Protein AF-0000000067927737 (afdb_homodimer)

Structure (mmCIF, N/CA/C/O backbone):
data_AF-0000000067927737-model_v1
#
loop_
_entity.id
_entity.type
_entity.pdbx_description
1 polymer 'Ldh family oxidoreductase'
#
loop_
_atom_site.group_PDB
_atom_site.id
_atom_site.type_symbol
_atom_site.label_atom_id
_atom_site.label_alt_id
_atom_site.label_comp_id
_atom_site.label_asym_id
_atom_site.label_entity_id
_atom_site.label_seq_id
_atom_site.pdbx_PDB_ins_code
_atom_site.Cartn_x
_atom_site.Cartn_y
_atom_site.Cartn_z
_atom_site.occupancy
_atom_site.B_iso_or_equiv
_atom_site.auth_seq_id
_atom_site.auth_comp_id
_atom_site.auth_asym_id
_atom_site.auth_atom_id
_atom_site.pdbx_PDB_model_num
ATOM 1 N N . MET A 1 1 ? 11.258 -36.875 1.094 1 91.38 1 MET A N 1
ATOM 2 C CA . MET A 1 1 ? 12.414 -37.156 0.247 1 91.38 1 MET A CA 1
ATOM 3 C C . MET A 1 1 ? 13.219 -35.906 -0.046 1 91.38 1 MET A C 1
ATOM 5 O O . MET A 1 1 ? 12.68 -34.812 -0.015 1 91.38 1 MET A O 1
ATOM 9 N N . GLN A 1 2 ? 14.438 -36.125 -0.47 1 94.69 2 GLN A N 1
ATOM 10 C CA . GLN A 1 2 ? 15.344 -35.031 -0.744 1 94.69 2 GLN A CA 1
ATOM 11 C C . GLN A 1 2 ? 15.625 -34.906 -2.238 1 94.69 2 GLN A C 1
ATOM 13 O O . GLN A 1 2 ? 15.867 -35.906 -2.912 1 94.69 2 GLN A O 1
ATOM 18 N N . LEU A 1 3 ? 15.5 -33.719 -2.711 1 97.38 3 LEU A N 1
ATOM 19 C CA . LEU A 1 3 ? 15.859 -33.375 -4.086 1 97.38 3 LEU A CA 1
ATOM 20 C C . LEU A 1 3 ? 16.812 -32.188 -4.133 1 97.38 3 LEU A C 1
ATOM 22 O O . LEU A 1 3 ? 16.641 -31.219 -3.383 1 97.38 3 LEU A O 1
ATOM 26 N N . THR A 1 4 ? 17.844 -32.344 -4.973 1 98.06 4 THR A N 1
ATOM 27 C CA . THR A 1 4 ? 18.578 -31.109 -5.273 1 98.06 4 THR A CA 1
ATOM 28 C C . THR A 1 4 ? 17.703 -30.125 -6.039 1 98.06 4 THR A C 1
ATOM 30 O O . THR A 1 4 ? 16.688 -30.516 -6.629 1 98.06 4 THR A O 1
ATOM 33 N N . LEU A 1 5 ? 18.094 -28.875 -6.047 1 98.25 5 LEU A N 1
ATOM 34 C CA . LEU A 1 5 ? 17.328 -27.891 -6.793 1 98.25 5 LEU A CA 1
ATOM 35 C C . LEU A 1 5 ? 17.328 -28.203 -8.281 1 98.25 5 LEU A C 1
ATOM 37 O O . LEU A 1 5 ? 16.328 -27.984 -8.977 1 98.25 5 LEU A O 1
ATOM 41 N N . ASP A 1 6 ? 18.391 -28.734 -8.773 1 98.25 6 ASP A N 1
ATOM 42 C CA . ASP A 1 6 ? 18.469 -29.109 -10.18 1 98.25 6 ASP A CA 1
ATOM 43 C C . ASP A 1 6 ? 17.516 -30.266 -10.492 1 98.25 6 ASP A C 1
ATOM 45 O O . ASP A 1 6 ? 16.844 -30.25 -11.531 1 98.25 6 ASP A O 1
ATOM 49 N N . GLN A 1 7 ? 17.516 -31.281 -9.648 1 98.06 7 GLN A N 1
ATOM 50 C CA . GLN A 1 7 ? 16.594 -32.406 -9.82 1 98.06 7 GLN A CA 1
ATOM 51 C C . GLN A 1 7 ? 15.141 -31.922 -9.805 1 98.06 7 GLN A C 1
ATOM 53 O O . GLN A 1 7 ? 14.336 -32.344 -10.648 1 98.06 7 GLN A O 1
ATOM 58 N N . ALA A 1 8 ? 14.867 -31.078 -8.828 1 98.44 8 ALA A N 1
ATOM 59 C CA . ALA A 1 8 ? 13.516 -30.531 -8.719 1 98.44 8 ALA A CA 1
ATOM 60 C C . ALA A 1 8 ? 13.148 -29.719 -9.953 1 98.44 8 ALA A C 1
ATOM 62 O O . ALA A 1 8 ? 12.031 -29.828 -10.461 1 98.44 8 ALA A O 1
ATOM 63 N N . THR A 1 9 ? 14.07 -28.891 -10.43 1 98.62 9 THR A N 1
ATOM 64 C CA . THR A 1 9 ? 13.844 -28.062 -11.609 1 98.62 9 THR A CA 1
ATOM 65 C C . THR A 1 9 ? 13.562 -28.922 -12.836 1 98.62 9 THR A C 1
ATOM 67 O O . THR A 1 9 ? 12.625 -28.656 -13.586 1 98.62 9 THR A O 1
ATOM 70 N N . GLY A 1 10 ? 14.383 -29.922 -13.023 1 98.25 10 GLY A N 1
ATOM 71 C CA . GLY A 1 10 ? 14.18 -30.828 -14.141 1 98.25 10 GLY A CA 1
ATOM 72 C C . GLY A 1 10 ? 12.844 -31.547 -14.086 1 98.25 10 GLY A C 1
ATOM 73 O O . GLY A 1 10 ? 12.148 -31.656 -15.102 1 98.25 10 GLY A O 1
ATOM 74 N N . LEU A 1 11 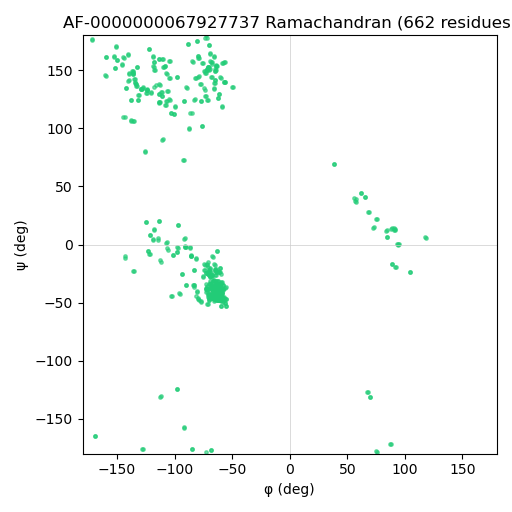? 12.523 -32.062 -12.922 1 98.12 11 LEU A N 1
ATOM 75 C CA . LEU A 1 11 ? 11.266 -32.75 -12.727 1 98.12 11 LEU A CA 1
ATOM 76 C C . LEU A 1 11 ? 10.078 -31.844 -13.023 1 98.12 11 LEU A C 1
ATOM 78 O O . LEU A 1 11 ? 9.148 -32.25 -13.734 1 98.12 11 LEU A O 1
ATOM 82 N N . CYS A 1 12 ? 10.117 -30.641 -12.5 1 98.69 12 CYS A N 1
ATOM 83 C CA . CYS A 1 12 ? 9.023 -29.688 -12.688 1 98.69 12 CYS A CA 1
ATOM 84 C C . CYS A 1 12 ? 8.891 -29.281 -14.148 1 98.69 12 CYS A C 1
ATOM 86 O O . CYS A 1 12 ? 7.777 -29.188 -14.672 1 98.69 12 CYS A O 1
ATOM 88 N N . ARG A 1 13 ? 10 -29 -14.781 1 98.62 13 ARG A N 1
ATOM 89 C CA . ARG A 1 13 ? 9.961 -28.625 -16.188 1 98.62 13 ARG A CA 1
ATOM 90 C C . ARG A 1 13 ? 9.32 -29.719 -17.031 1 98.62 13 ARG A C 1
ATOM 92 O O . ARG A 1 13 ? 8.422 -29.453 -17.828 1 98.62 13 ARG A O 1
ATOM 99 N N . MET A 1 14 ? 9.758 -30.969 -16.859 1 98.5 14 MET A N 1
ATOM 100 C CA . MET A 1 14 ? 9.227 -32.094 -17.609 1 98.5 14 MET A CA 1
ATOM 101 C C . MET A 1 14 ? 7.738 -32.281 -17.328 1 98.5 14 MET A C 1
ATOM 103 O O . MET A 1 14 ? 6.965 -32.594 -18.25 1 98.5 14 MET A O 1
ATOM 107 N N . ALA A 1 15 ? 7.41 -32.094 -16.109 1 98.81 15 ALA A N 1
ATOM 108 C CA . ALA A 1 15 ? 6.008 -32.281 -15.727 1 98.81 15 ALA A CA 1
ATOM 109 C C . ALA A 1 15 ? 5.141 -31.203 -16.391 1 98.81 15 ALA A C 1
ATOM 111 O O . ALA A 1 15 ? 4.039 -31.484 -16.859 1 98.81 15 ALA A O 1
ATOM 112 N N . ALA A 1 16 ? 5.625 -29.953 -16.375 1 98.81 16 ALA A N 1
ATOM 113 C CA . ALA A 1 16 ? 4.875 -28.875 -17.031 1 98.81 16 ALA A CA 1
ATOM 114 C C . ALA A 1 16 ? 4.707 -29.156 -18.516 1 98.81 16 ALA A C 1
ATOM 116 O O . ALA A 1 16 ? 3.621 -28.969 -19.078 1 98.81 16 ALA A O 1
ATOM 117 N N . LEU A 1 17 ? 5.781 -29.578 -19.172 1 98.5 17 LEU A N 1
ATOM 118 C CA . LEU A 1 17 ? 5.707 -29.953 -20.578 1 98.5 17 LEU A CA 1
ATOM 119 C C . LEU A 1 17 ? 4.715 -31.094 -20.797 1 98.5 17 LEU A C 1
ATOM 121 O O . LEU A 1 17 ? 3.914 -31.062 -21.734 1 98.5 17 LEU A O 1
ATOM 125 N N . GLY A 1 18 ? 4.77 -32.062 -19.906 1 98.19 18 GLY A N 1
ATOM 126 C CA . GLY A 1 18 ? 3.867 -33.188 -19.984 1 98.19 18 GLY A CA 1
ATOM 127 C C . GLY A 1 18 ? 2.412 -32.812 -19.797 1 98.19 18 GLY A C 1
ATOM 128 O O . GLY A 1 18 ? 1.517 -33.469 -20.312 1 98.19 18 GLY A O 1
ATOM 129 N N . ALA A 1 19 ? 2.219 -31.734 -19.094 1 98.19 19 ALA A N 1
ATOM 130 C CA . ALA A 1 19 ? 0.862 -31.266 -18.828 1 98.19 19 ALA A CA 1
ATOM 131 C C . ALA A 1 19 ? 0.348 -30.391 -19.953 1 98.19 19 ALA A C 1
ATOM 133 O O . ALA A 1 19 ? -0.827 -30.016 -19.984 1 98.19 19 ALA A O 1
ATOM 134 N N . GLY A 1 20 ? 1.258 -30.016 -20.891 1 97.44 20 GLY A N 1
ATOM 135 C CA . GLY A 1 20 ? 0.783 -29.328 -22.078 1 97.44 20 GLY A CA 1
ATOM 136 C C . GLY A 1 20 ? 1.348 -27.922 -22.219 1 97.44 20 GLY A C 1
ATOM 137 O O . GLY A 1 20 ? 1.005 -27.203 -23.156 1 97.44 20 GLY A O 1
ATOM 138 N N . ALA A 1 21 ? 2.25 -27.531 -21.375 1 98.44 21 ALA A N 1
ATOM 139 C CA . ALA A 1 21 ? 2.865 -26.219 -21.5 1 98.44 21 ALA A CA 1
ATOM 140 C C . ALA A 1 21 ? 3.939 -26.203 -22.578 1 98.44 21 ALA A C 1
ATOM 142 O O . ALA A 1 21 ? 4.613 -27.203 -22.812 1 98.44 21 ALA A O 1
ATOM 143 N N . ASN A 1 22 ? 4.062 -25.078 -23.281 1 98.38 22 ASN A N 1
ATOM 144 C CA . ASN A 1 22 ? 5.238 -24.922 -24.141 1 98.38 22 ASN A CA 1
ATOM 145 C C . ASN A 1 22 ? 6.496 -24.656 -23.312 1 98.38 22 ASN A C 1
ATOM 147 O O . ASN A 1 22 ? 6.426 -24.531 -22.094 1 98.38 22 ASN A O 1
ATOM 151 N N . GLU A 1 23 ? 7.621 -24.547 -23.906 1 98.31 23 GLU A N 1
ATOM 152 C CA . GLU A 1 23 ? 8.906 -24.453 -23.219 1 98.31 23 GLU A CA 1
ATOM 153 C C . GLU A 1 23 ? 9 -23.188 -22.375 1 98.31 23 GLU A C 1
ATOM 155 O O . GLU A 1 23 ? 9.477 -23.219 -21.234 1 98.31 23 GLU A O 1
ATOM 160 N N . GLU A 1 24 ? 8.562 -22.078 -22.891 1 98.56 24 GLU A N 1
ATOM 161 C CA . GLU A 1 24 ? 8.664 -20.812 -22.172 1 98.56 24 GLU A CA 1
ATOM 162 C C . GLU A 1 24 ? 7.801 -20.812 -20.922 1 98.56 24 GLU A C 1
ATOM 164 O O . GLU A 1 24 ? 8.266 -20.422 -19.844 1 98.56 24 GLU A O 1
ATOM 169 N N . ALA A 1 25 ? 6.582 -21.25 -21.094 1 98.5 25 ALA A N 1
ATOM 170 C CA . ALA A 1 25 ? 5.672 -21.344 -19.953 1 98.5 25 ALA A CA 1
ATOM 171 C C . ALA A 1 25 ? 6.211 -22.312 -18.906 1 98.5 25 ALA A C 1
ATOM 173 O O . ALA A 1 25 ? 6.148 -22.031 -17.703 1 98.5 25 ALA A O 1
ATOM 174 N N . ALA A 1 26 ? 6.723 -23.438 -19.375 1 98.69 26 ALA A N 1
ATOM 175 C CA . ALA A 1 26 ? 7.285 -24.438 -18.453 1 98.69 26 ALA A CA 1
ATOM 176 C C . ALA A 1 26 ? 8.445 -23.844 -17.656 1 98.69 26 ALA A C 1
ATOM 178 O O . ALA A 1 26 ? 8.555 -24.062 -16.453 1 98.69 26 ALA A O 1
ATOM 179 N N . GLN A 1 27 ? 9.258 -23.141 -18.344 1 98.69 27 GLN A N 1
ATOM 180 C CA . GLN A 1 27 ? 10.414 -22.516 -17.688 1 98.69 27 GLN A CA 1
ATOM 181 C C . GLN A 1 27 ? 9.969 -21.5 -16.641 1 98.69 27 GLN A C 1
ATOM 183 O O . GLN A 1 27 ? 10.469 -21.5 -15.516 1 98.69 27 GLN A O 1
ATOM 188 N N . SER A 1 28 ? 9.055 -20.625 -16.984 1 98.62 28 SER A N 1
ATOM 189 C CA . SER A 1 28 ? 8.57 -19.578 -16.094 1 98.62 28 SER A CA 1
ATOM 190 C C . SER A 1 28 ? 7.895 -20.172 -14.859 1 98.62 28 SER A C 1
ATOM 192 O O . SER A 1 28 ? 8.172 -19.75 -13.727 1 98.62 28 SER A O 1
ATOM 194 N N . LEU A 1 29 ? 7.031 -21.109 -15.078 1 98.69 29 LEU A N 1
ATOM 195 C CA . LEU A 1 29 ? 6.309 -21.734 -13.969 1 98.69 29 LEU A CA 1
ATOM 196 C C . LEU A 1 29 ? 7.27 -22.469 -13.039 1 98.69 29 LEU A C 1
ATOM 198 O O . LEU A 1 29 ? 7.191 -22.328 -11.82 1 98.69 29 LEU A O 1
ATOM 202 N N . THR A 1 30 ? 8.164 -23.234 -13.625 1 98.69 30 THR A N 1
ATOM 203 C CA . THR A 1 30 ? 9.133 -24 -12.852 1 98.69 30 THR A CA 1
ATOM 204 C C . THR A 1 30 ? 9.977 -23.078 -11.984 1 98.69 30 THR A C 1
ATOM 206 O O . THR A 1 30 ? 10.195 -23.359 -10.797 1 98.69 30 THR A O 1
ATOM 209 N N . ALA A 1 31 ? 10.461 -22 -12.562 1 98.62 31 ALA A N 1
ATOM 210 C CA . ALA A 1 31 ? 11.305 -21.062 -11.828 1 98.62 31 ALA A CA 1
ATOM 211 C C . ALA A 1 31 ? 10.578 -20.547 -10.586 1 98.62 31 ALA A C 1
ATOM 213 O O . ALA A 1 31 ? 11.172 -20.469 -9.508 1 98.62 31 ALA A O 1
ATOM 214 N N . SER A 1 32 ? 9.336 -20.172 -10.734 1 98.5 32 SER A N 1
ATOM 215 C CA . SER A 1 32 ? 8.57 -19.625 -9.625 1 98.5 32 SER A CA 1
ATOM 216 C C . SER A 1 32 ? 8.336 -20.672 -8.539 1 98.5 32 SER A C 1
ATOM 218 O O . SER A 1 32 ? 8.398 -20.375 -7.348 1 98.5 32 SER A O 1
ATOM 220 N N . ILE A 1 33 ? 8.047 -21.891 -8.945 1 98.31 33 ILE A N 1
ATOM 221 C CA . ILE A 1 33 ? 7.758 -22.984 -8.023 1 98.31 33 ILE A CA 1
ATOM 222 C C . ILE A 1 33 ? 9.008 -23.344 -7.23 1 98.31 33 ILE A C 1
ATOM 224 O O . ILE A 1 33 ? 8.953 -23.516 -6.012 1 98.31 33 ILE A O 1
ATOM 228 N N . ILE A 1 34 ? 10.117 -23.438 -7.922 1 98.44 34 ILE A N 1
ATOM 229 C CA . ILE A 1 34 ? 11.375 -23.797 -7.281 1 98.44 34 ILE A CA 1
ATOM 230 C C . ILE A 1 34 ? 11.789 -22.688 -6.305 1 98.44 34 ILE A C 1
ATOM 232 O O . ILE A 1 34 ? 12.258 -22.984 -5.203 1 98.44 34 ILE A O 1
ATOM 236 N N . ALA A 1 35 ? 11.594 -21.438 -6.688 1 98.25 35 ALA A N 1
ATOM 237 C CA . ALA A 1 35 ? 11.898 -20.328 -5.797 1 98.25 35 ALA A CA 1
ATOM 238 C C . ALA A 1 35 ? 11.078 -20.406 -4.516 1 98.25 35 ALA A C 1
ATOM 240 O O . ALA A 1 35 ? 11.609 -20.234 -3.416 1 98.25 35 ALA A O 1
ATOM 241 N N . ALA A 1 36 ? 9.773 -20.641 -4.676 1 97.75 36 ALA A N 1
ATOM 242 C CA . ALA A 1 36 ? 8.898 -20.734 -3.512 1 97.75 36 ALA A CA 1
ATOM 243 C C . ALA A 1 36 ? 9.336 -21.875 -2.594 1 97.75 36 ALA A C 1
ATOM 245 O O . ALA A 1 36 ? 9.422 -21.703 -1.375 1 97.75 36 ALA A O 1
ATOM 246 N N . GLU A 1 37 ? 9.625 -22.984 -3.174 1 97.12 37 GLU A N 1
ATOM 247 C CA . GLU A 1 37 ? 10.047 -24.141 -2.385 1 97.12 37 GLU A CA 1
ATOM 248 C C . GLU A 1 37 ? 11.375 -23.875 -1.68 1 97.12 37 GLU A C 1
ATOM 250 O O . GLU A 1 37 ? 11.547 -24.234 -0.514 1 97.12 37 GLU A O 1
ATOM 255 N N . ALA A 1 38 ? 12.289 -23.297 -2.381 1 97.94 38 ALA A N 1
ATOM 256 C CA . ALA A 1 38 ? 13.602 -22.984 -1.817 1 97.94 38 ALA A CA 1
ATOM 257 C C . ALA A 1 38 ? 13.477 -22 -0.657 1 97.94 38 ALA A C 1
ATOM 259 O O . ALA A 1 38 ? 14.242 -22.078 0.305 1 97.94 38 ALA A O 1
ATOM 260 N N . GLU A 1 39 ? 12.508 -21.125 -0.69 1 97.56 39 GLU A N 1
ATOM 261 C CA . GLU A 1 39 ? 12.312 -20.094 0.326 1 97.56 39 GLU A CA 1
ATOM 262 C C . GLU A 1 39 ? 11.477 -20.625 1.49 1 97.56 39 GLU A C 1
ATOM 264 O O . GLU A 1 39 ? 11.172 -19.875 2.428 1 97.56 39 GLU A O 1
ATOM 269 N N . GLY A 1 40 ? 11.047 -21.812 1.38 1 95.25 40 GLY A N 1
ATOM 270 C CA . GLY A 1 40 ? 10.289 -22.453 2.453 1 95.25 40 GLY A CA 1
ATOM 271 C C . GLY A 1 40 ? 8.797 -22.203 2.357 1 95.25 40 GLY A C 1
ATOM 272 O O . GLY A 1 40 ? 8.07 -22.391 3.332 1 95.25 40 GLY A O 1
ATOM 273 N N . LEU A 1 41 ? 8.359 -21.734 1.238 1 94.56 41 LEU A N 1
ATOM 274 C CA . LEU A 1 41 ? 6.934 -21.484 1.027 1 94.56 41 LEU A CA 1
ATOM 275 C C . LEU A 1 41 ? 6.266 -22.703 0.398 1 94.56 41 LEU A C 1
ATOM 277 O O . LEU A 1 41 ? 5.762 -22.625 -0.726 1 94.56 41 LEU A O 1
ATOM 281 N N . SER A 1 42 ? 6.09 -23.719 1.145 1 90.56 42 SER A N 1
ATOM 282 C CA . SER A 1 42 ? 5.664 -25 0.621 1 90.56 42 SER A CA 1
ATOM 283 C C . SER A 1 42 ? 4.223 -24.953 0.128 1 90.56 42 SER A C 1
ATOM 285 O O . SER A 1 42 ? 3.861 -25.656 -0.817 1 90.56 42 SER A O 1
ATOM 287 N N . THR A 1 43 ? 3.385 -24.078 0.661 1 89 43 THR A N 1
ATOM 288 C CA . THR A 1 43 ? 1.973 -24.016 0.303 1 89 43 THR A CA 1
ATOM 289 C C . THR A 1 43 ? 1.795 -23.469 -1.109 1 89 43 THR A C 1
ATOM 291 O O . THR A 1 43 ? 0.743 -23.641 -1.725 1 89 43 THR A O 1
ATOM 294 N N . VAL A 1 44 ? 2.871 -22.797 -1.563 1 93.94 44 VAL A N 1
ATOM 295 C CA . VAL A 1 44 ? 2.811 -22.281 -2.926 1 93.94 44 VAL A CA 1
ATOM 296 C C . VAL A 1 44 ? 4 -22.797 -3.73 1 93.94 44 VAL A C 1
ATOM 298 O O . VAL A 1 44 ? 4.371 -22.203 -4.75 1 93.94 44 VAL A O 1
ATOM 301 N N . GLY A 1 45 ? 4.621 -23.859 -3.264 1 96.06 45 GLY A N 1
ATOM 302 C CA . GLY A 1 45 ? 5.723 -24.531 -3.938 1 96.06 45 GLY A CA 1
ATOM 303 C C . GLY A 1 45 ? 5.285 -25.75 -4.727 1 96.06 45 GLY A C 1
ATOM 304 O O . GLY A 1 45 ? 4.355 -25.672 -5.531 1 96.06 45 GLY A O 1
ATOM 305 N N . LEU A 1 46 ? 5.891 -26.922 -4.434 1 97.38 46 LEU A N 1
ATOM 306 C CA . LEU A 1 46 ? 5.688 -28.141 -5.207 1 97.38 46 LEU A CA 1
ATOM 307 C C . LEU A 1 46 ? 4.266 -28.656 -5.039 1 97.38 46 LEU A C 1
ATOM 309 O O . LEU A 1 46 ? 3.684 -29.203 -5.977 1 97.38 46 LEU A O 1
ATOM 313 N N . SER A 1 47 ? 3.701 -28.5 -3.887 1 94.19 47 SER A N 1
ATOM 314 C CA . SER A 1 47 ? 2.322 -28.938 -3.684 1 94.19 47 SER A CA 1
ATOM 315 C C . SER A 1 47 ? 1.358 -28.125 -4.543 1 94.19 47 SER A C 1
ATOM 317 O O . SER A 1 47 ? 0.431 -28.672 -5.137 1 94.19 47 SER A O 1
ATOM 319 N N . HIS A 1 48 ? 1.573 -26.891 -4.59 1 93.81 48 HIS A N 1
ATOM 320 C CA . HIS A 1 48 ? 0.741 -26.016 -5.406 1 93.81 48 HIS A CA 1
ATOM 321 C C . HIS A 1 48 ? 1.027 -26.203 -6.891 1 93.81 48 HIS A C 1
ATOM 323 O O . HIS A 1 48 ? 0.162 -25.953 -7.73 1 93.81 48 HIS A O 1
ATOM 329 N N . PHE A 1 49 ? 2.209 -26.672 -7.195 1 97.44 49 PHE A N 1
ATOM 330 C CA . PHE A 1 49 ? 2.572 -26.984 -8.578 1 97.44 49 PHE A CA 1
ATOM 331 C C . PHE A 1 49 ? 1.618 -28 -9.172 1 97.44 49 PHE A C 1
ATOM 333 O O . PHE A 1 49 ? 1.282 -27.938 -10.359 1 97.44 49 PHE A O 1
ATOM 340 N N . ILE A 1 50 ? 1.162 -28.906 -8.391 1 96.88 50 ILE A N 1
ATOM 341 C CA . ILE A 1 50 ? 0.222 -29.922 -8.844 1 96.88 50 ILE A CA 1
ATOM 342 C C . ILE A 1 50 ? -1.067 -29.266 -9.32 1 96.88 50 ILE A C 1
ATOM 344 O O . ILE A 1 50 ? -1.633 -29.656 -10.344 1 96.88 50 ILE A O 1
ATOM 348 N N . ASP A 1 51 ? -1.529 -28.234 -8.609 1 94.75 51 ASP A N 1
ATOM 349 C CA . ASP A 1 51 ? -2.713 -27.484 -9.023 1 94.75 51 ASP A CA 1
ATOM 350 C C . ASP A 1 51 ? -2.51 -26.859 -10.398 1 94.75 51 ASP A C 1
ATOM 352 O O . ASP A 1 51 ? -3.434 -26.812 -11.219 1 94.75 51 ASP A O 1
ATOM 356 N N . TYR A 1 52 ? -1.306 -26.359 -10.633 1 97.06 52 TYR A N 1
ATOM 357 C CA . TYR A 1 52 ? -0.999 -25.766 -11.93 1 97.06 52 TYR A CA 1
ATOM 358 C C . TYR A 1 52 ? -1.024 -26.828 -13.031 1 97.06 52 TYR A C 1
ATOM 360 O O . TYR A 1 52 ? -1.538 -26.578 -14.125 1 97.06 52 TYR A O 1
ATOM 368 N N . LEU A 1 53 ? -0.453 -27.984 -12.734 1 97.88 53 LEU A N 1
ATOM 369 C CA . LEU A 1 53 ? -0.423 -29.062 -13.719 1 97.88 53 LEU A CA 1
ATOM 370 C C . LEU A 1 53 ? -1.837 -29.516 -14.07 1 97.88 53 LEU A C 1
ATOM 372 O O . LEU A 1 53 ? -2.154 -29.719 -15.25 1 97.88 53 LEU A O 1
ATOM 376 N N . GLU A 1 54 ? -2.627 -29.625 -13.086 1 96.75 54 GLU A N 1
ATOM 377 C CA . GLU A 1 54 ? -4.016 -30.016 -13.312 1 96.75 54 GLU A CA 1
ATOM 378 C C . GLU A 1 54 ? -4.773 -28.938 -14.086 1 96.75 54 GLU A C 1
ATOM 380 O O . GLU A 1 54 ? -5.621 -29.25 -14.922 1 96.75 54 GLU A O 1
ATOM 385 N N . ALA A 1 55 ? -4.496 -27.719 -13.789 1 97.19 55 ALA A N 1
ATOM 386 C CA . ALA A 1 55 ? -5.125 -26.609 -14.5 1 97.19 55 ALA A CA 1
ATOM 387 C C . ALA A 1 55 ? -4.699 -26.594 -15.961 1 97.19 55 ALA A C 1
ATOM 389 O O . ALA A 1 55 ? -5.504 -26.281 -16.844 1 97.19 55 ALA A O 1
ATOM 390 N N . LEU A 1 56 ? -3.441 -26.859 -16.234 1 97.31 56 LEU A N 1
ATOM 391 C CA . LEU A 1 56 ? -2.955 -26.969 -17.609 1 97.31 56 LEU A CA 1
ATOM 392 C C . LEU A 1 56 ? -3.703 -28.062 -18.359 1 97.31 56 LEU A C 1
ATOM 394 O O . LEU A 1 56 ? -4.184 -27.844 -19.469 1 97.31 56 LEU A O 1
ATOM 398 N N . GLU A 1 57 ? -3.861 -29.125 -17.703 1 95.31 57 GLU A N 1
ATOM 399 C CA . GLU A 1 57 ? -4.531 -30.266 -18.312 1 95.31 57 GLU A CA 1
ATOM 400 C C . GLU A 1 57 ? -6.008 -29.984 -18.562 1 95.31 57 GLU A C 1
ATOM 402 O O . GLU A 1 57 ? -6.566 -30.391 -19.578 1 95.31 57 GLU A O 1
ATOM 407 N N . ALA A 1 58 ? -6.602 -29.297 -17.609 1 95.31 58 ALA A N 1
ATOM 408 C CA . ALA A 1 58 ? -8.039 -29.047 -17.672 1 95.31 58 ALA A CA 1
ATOM 409 C C . ALA A 1 58 ? -8.359 -27.875 -18.594 1 95.31 58 ALA A C 1
ATOM 411 O O . ALA A 1 58 ? -9.516 -27.641 -18.938 1 95.31 58 ALA A O 1
ATOM 412 N N . GLY A 1 59 ? -7.305 -27.125 -18.969 1 95.31 59 GLY A N 1
ATOM 413 C CA . GLY A 1 59 ? -7.508 -26.031 -19.891 1 95.31 59 GLY A CA 1
ATOM 414 C C . GLY A 1 59 ? -7.734 -24.703 -19.203 1 95.31 59 GLY A C 1
ATOM 415 O O . GLY A 1 59 ? -7.848 -23.656 -19.875 1 95.31 59 GLY A O 1
ATOM 416 N N . ARG A 1 60 ? -7.73 -24.672 -17.875 1 97.19 60 ARG A N 1
ATOM 417 C CA . ARG A 1 60 ? -7.871 -23.422 -17.141 1 97.19 60 ARG A CA 1
ATOM 418 C C . ARG A 1 60 ? -6.648 -22.531 -17.328 1 97.19 60 ARG A C 1
ATOM 420 O O . ARG A 1 60 ? -6.73 -21.312 -17.141 1 97.19 60 ARG A O 1
ATOM 427 N N . ILE A 1 61 ? -5.523 -23.188 -17.656 1 97.75 61 ILE A N 1
ATOM 428 C CA . ILE A 1 61 ? -4.328 -22.5 -18.125 1 97.75 61 ILE A CA 1
ATOM 429 C C . ILE A 1 61 ? -4.059 -22.875 -19.578 1 97.75 61 ILE A C 1
ATOM 431 O O . ILE A 1 61 ? -3.932 -24.047 -19.906 1 97.75 61 ILE A O 1
ATOM 435 N N . ASP A 1 62 ? -4.016 -21.875 -20.422 1 98.12 62 ASP A N 1
ATOM 436 C CA . ASP A 1 62 ? -3.506 -22.141 -21.766 1 98.12 62 ASP A CA 1
ATOM 437 C C . ASP A 1 62 ? -1.984 -22.266 -21.766 1 98.12 62 ASP A C 1
ATOM 439 O O . ASP A 1 62 ? -1.272 -21.266 -21.734 1 98.12 62 ASP A O 1
ATOM 443 N N . GLY A 1 63 ? -1.513 -23.453 -21.812 1 97.88 63 GLY A N 1
ATOM 444 C CA . GLY A 1 63 ? -0.088 -23.734 -21.734 1 97.88 63 GLY A CA 1
ATOM 445 C C . GLY A 1 63 ? 0.686 -23.219 -22.938 1 97.88 63 GLY A C 1
ATOM 446 O O . GLY A 1 63 ? 1.915 -23.141 -22.891 1 97.88 63 GLY A O 1
ATOM 447 N N . ASN A 1 64 ? 0.006 -22.812 -23.938 1 98.12 64 ASN A N 1
ATOM 448 C CA . ASN A 1 64 ? 0.631 -22.344 -25.156 1 98.12 64 ASN A CA 1
ATOM 449 C C . ASN A 1 64 ? 0.3 -20.875 -25.422 1 98.12 64 ASN A C 1
ATOM 451 O O . ASN A 1 64 ? 0.529 -20.375 -26.531 1 98.12 64 ASN A O 1
ATOM 455 N N . ALA A 1 65 ? -0.237 -20.25 -24.406 1 98.12 65 ALA A N 1
ATOM 456 C CA . ALA A 1 65 ? -0.541 -18.828 -24.547 1 98.12 65 ALA A CA 1
ATOM 457 C C . ALA A 1 65 ? 0.708 -18.031 -24.906 1 98.12 65 ALA A C 1
ATOM 459 O O . ALA A 1 65 ? 1.803 -18.328 -24.422 1 98.12 65 ALA A O 1
ATOM 460 N N . ASP A 1 66 ? 0.548 -17.062 -25.797 1 98.31 66 ASP A N 1
ATOM 461 C CA . ASP A 1 66 ? 1.592 -16.109 -26.141 1 98.31 66 ASP A CA 1
ATOM 462 C C . ASP A 1 66 ? 1.259 -14.711 -25.625 1 98.31 66 ASP A C 1
ATOM 464 O O . ASP A 1 66 ? 0.603 -13.922 -26.312 1 98.31 66 ASP A O 1
ATOM 468 N N . PRO A 1 67 ? 1.721 -14.43 -24.391 1 98.06 67 PRO A N 1
ATOM 469 C CA . PRO A 1 67 ? 1.39 -13.117 -23.828 1 98.06 67 PRO A CA 1
ATOM 470 C C . PRO A 1 67 ? 1.702 -11.969 -24.781 1 98.06 67 PRO A C 1
ATOM 472 O O . PRO A 1 67 ? 2.758 -11.961 -25.422 1 98.06 67 PRO A O 1
ATOM 475 N N . VAL A 1 68 ? 0.81 -11.031 -24.906 1 98.44 68 VAL A N 1
ATOM 476 C CA . VAL A 1 68 ? 0.997 -9.836 -25.734 1 98.44 68 VAL A CA 1
ATOM 477 C C . VAL A 1 68 ? 1.405 -8.664 -24.844 1 98.44 68 VAL A C 1
ATOM 479 O O . VAL A 1 68 ? 0.662 -8.266 -23.938 1 98.44 68 VAL A O 1
ATOM 482 N N . ILE A 1 69 ? 2.561 -8.148 -25.109 1 98.06 69 ILE A N 1
ATOM 483 C CA . ILE A 1 69 ? 3.09 -7.031 -24.328 1 98.06 69 ILE A CA 1
ATOM 484 C C . ILE A 1 69 ? 3.031 -5.75 -25.156 1 98.06 69 ILE A C 1
ATOM 486 O O . ILE A 1 69 ? 3.535 -5.707 -26.281 1 98.06 69 ILE A O 1
ATOM 490 N N . THR A 1 70 ? 2.406 -4.75 -24.688 1 97.62 70 THR A N 1
ATOM 491 C CA . THR A 1 70 ? 2.389 -3.422 -25.281 1 97.62 70 THR A CA 1
ATOM 492 C C . THR A 1 70 ? 2.979 -2.389 -24.328 1 97.62 70 THR A C 1
ATOM 494 O O . THR A 1 70 ? 3.188 -2.672 -23.141 1 97.62 70 THR A O 1
ATOM 497 N N . ARG A 1 71 ? 3.355 -1.251 -24.891 1 97.31 71 ARG A N 1
ATOM 498 C CA . ARG A 1 71 ? 3.918 -0.143 -24.125 1 97.31 71 ARG A CA 1
ATOM 499 C C . ARG A 1 71 ? 3.135 1.143 -24.375 1 97.31 71 ARG A C 1
ATOM 501 O O . ARG A 1 71 ? 3.594 2.029 -25.094 1 97.31 71 ARG A O 1
ATOM 508 N N . PRO A 1 72 ? 2.004 1.256 -23.672 1 96.38 72 PRO A N 1
ATOM 509 C CA . PRO A 1 72 ? 1.14 2.412 -23.922 1 96.38 72 PRO A CA 1
ATOM 510 C C . PRO A 1 72 ? 1.793 3.732 -23.516 1 96.38 72 PRO A C 1
ATOM 512 O O . PRO A 1 72 ? 1.345 4.801 -23.938 1 96.38 72 PRO A O 1
ATOM 515 N N . ALA A 1 73 ? 2.814 3.721 -22.734 1 96.06 73 ALA A N 1
ATOM 516 C CA . ALA A 1 73 ? 3.648 4.852 -22.328 1 96.06 73 ALA A CA 1
ATOM 517 C C . ALA A 1 73 ? 5.074 4.402 -22.031 1 96.06 73 ALA A C 1
ATOM 519 O O . ALA A 1 73 ? 5.34 3.203 -21.891 1 96.06 73 ALA A O 1
ATOM 520 N N . LEU A 1 74 ? 5.977 5.332 -21.828 1 92.56 74 LEU A N 1
ATOM 521 C CA . LEU A 1 74 ? 7.402 5.035 -21.797 1 92.56 74 LEU A CA 1
ATOM 522 C C . LEU A 1 74 ? 7.754 4.227 -20.547 1 92.56 74 LEU A C 1
ATOM 524 O O . LEU A 1 74 ? 8.68 3.416 -20.578 1 92.56 74 LEU A O 1
ATOM 528 N N . ALA A 1 75 ? 7 4.395 -19.516 1 97.69 75 ALA A N 1
ATOM 529 C CA . ALA A 1 75 ? 7.359 3.727 -18.266 1 97.69 75 ALA A CA 1
ATOM 530 C C . ALA A 1 75 ? 6.32 2.672 -17.891 1 97.69 75 ALA A C 1
ATOM 532 O O . ALA A 1 75 ? 6.23 2.268 -16.734 1 97.69 75 ALA A O 1
ATOM 533 N N . VAL A 1 76 ? 5.488 2.205 -18.922 1 98.19 76 VAL A N 1
ATOM 534 C CA . VAL A 1 76 ? 4.406 1.273 -18.625 1 98.19 76 VAL A CA 1
ATOM 535 C C . VAL A 1 76 ? 4.449 0.097 -19.594 1 98.19 76 VAL A C 1
ATOM 537 O O . VAL A 1 76 ? 4.5 0.291 -20.812 1 98.19 76 VAL A O 1
ATOM 540 N N . TYR A 1 77 ? 4.43 -1.032 -19.047 1 98.62 77 TYR A N 1
ATOM 541 C CA . TYR A 1 77 ? 4.289 -2.266 -19.812 1 98.62 77 TYR A CA 1
ATOM 542 C C . TYR A 1 77 ? 2.967 -2.955 -19.5 1 98.62 77 TYR A C 1
ATOM 544 O O . TYR A 1 77 ? 2.686 -3.279 -18.344 1 98.62 77 TYR A O 1
ATOM 552 N N . LEU A 1 78 ? 2.176 -3.18 -20.5 1 98.12 78 LEU A N 1
ATOM 553 C CA . LEU A 1 78 ? 0.879 -3.836 -20.375 1 98.12 78 LEU A CA 1
ATOM 554 C C . LEU A 1 78 ? 0.905 -5.219 -21.016 1 98.12 78 LEU A C 1
ATOM 556 O O . LEU A 1 78 ? 1.322 -5.363 -22.172 1 98.12 78 LEU A O 1
ATOM 560 N N . SER A 1 79 ? 0.482 -6.188 -20.25 1 98.5 79 SER A N 1
ATOM 561 C CA . SER A 1 79 ? 0.509 -7.566 -20.734 1 98.5 79 SER A CA 1
ATOM 562 C C . SER A 1 79 ? -0.888 -8.18 -20.734 1 98.5 79 SER A C 1
ATOM 564 O O . SER A 1 79 ? -1.65 -8 -19.781 1 98.5 79 SER A O 1
ATOM 566 N N . ASP A 1 80 ? -1.28 -8.789 -21.828 1 98.62 80 ASP A N 1
ATOM 567 C CA . ASP A 1 80 ? -2.383 -9.742 -21.875 1 98.62 80 ASP A CA 1
ATOM 568 C C . ASP A 1 80 ? -1.866 -11.18 -21.891 1 98.62 80 ASP A C 1
ATOM 570 O O . ASP A 1 80 ? -1.265 -11.617 -22.859 1 98.62 80 ASP A O 1
ATOM 574 N N . ALA A 1 81 ? -2.146 -11.875 -20.797 1 98.62 81 ALA A N 1
ATOM 575 C CA . ALA A 1 81 ? -1.572 -13.211 -20.625 1 98.62 81 ALA A CA 1
ATOM 576 C C . ALA A 1 81 ? -2.256 -14.227 -21.547 1 98.62 81 ALA A C 1
ATOM 578 O O . ALA A 1 81 ? -1.744 -15.328 -21.75 1 98.62 81 ALA A O 1
ATOM 579 N N . GLY A 1 82 ? -3.453 -13.891 -22.078 1 98.06 82 GLY A N 1
ATOM 580 C CA . GLY A 1 82 ? -4.148 -14.742 -23.031 1 98.06 82 GLY A CA 1
ATOM 581 C C . GLY A 1 82 ? -4.656 -16.031 -22.422 1 98.06 82 GLY A C 1
ATOM 582 O O . GLY A 1 82 ? -4.652 -17.078 -23.062 1 98.06 82 GLY A O 1
ATOM 583 N N . GLY A 1 83 ? -4.945 -15.969 -21.109 1 97.75 83 GLY A N 1
ATOM 584 C CA . GLY A 1 83 ? -5.41 -17.156 -20.406 1 97.75 83 GLY A CA 1
ATOM 585 C C . GLY A 1 83 ? -4.285 -18.047 -19.922 1 97.75 83 GLY A C 1
ATOM 586 O O . GLY A 1 83 ? -4.523 -19.156 -19.469 1 97.75 83 GLY A O 1
ATOM 587 N N . GLY A 1 84 ? -3.062 -17.594 -20.078 1 98.12 84 GLY A N 1
ATOM 588 C CA . GLY A 1 84 ? -1.893 -18.359 -19.672 1 98.12 84 GLY A CA 1
ATOM 589 C C . GLY A 1 84 ? -1.448 -18.062 -18.266 1 98.12 84 GLY A C 1
ATOM 590 O O . GLY A 1 84 ? -2.258 -17.656 -17.422 1 98.12 84 GLY A O 1
ATOM 591 N N . LEU A 1 85 ? -0.156 -18.328 -17.984 1 98.12 85 LEU A N 1
ATOM 592 C CA . LEU A 1 85 ? 0.458 -18.125 -16.672 1 98.12 85 LEU A CA 1
ATOM 593 C C . LEU A 1 85 ? 0.696 -16.641 -16.406 1 98.12 85 LEU A C 1
ATOM 595 O O . LEU A 1 85 ? 0.946 -15.875 -17.344 1 98.12 85 LEU A O 1
ATOM 599 N N . ALA A 1 86 ? 0.629 -16.297 -15.148 1 98 86 ALA A N 1
ATOM 600 C CA . ALA A 1 86 ? 0.931 -14.938 -14.742 1 98 86 ALA A CA 1
ATOM 601 C C . ALA A 1 86 ? 2.416 -14.625 -14.898 1 98 86 ALA A C 1
ATOM 603 O O . ALA A 1 86 ? 2.803 -13.469 -15.062 1 98 86 ALA A O 1
ATOM 604 N N . HIS A 1 87 ? 3.248 -15.617 -14.953 1 98.62 87 HIS A N 1
ATOM 605 C CA . HIS A 1 87 ? 4.695 -15.484 -14.828 1 98.62 87 HIS A CA 1
ATOM 606 C C . HIS A 1 87 ? 5.336 -15.109 -16.156 1 98.62 87 HIS A C 1
ATOM 608 O O . HIS A 1 87 ? 6.297 -14.344 -16.203 1 98.62 87 HIS A O 1
ATOM 614 N N . THR A 1 88 ? 4.793 -15.609 -17.25 1 98.69 88 THR A N 1
ATOM 615 C CA . THR A 1 88 ? 5.477 -15.578 -18.547 1 98.69 88 THR A CA 1
ATOM 616 C C . THR A 1 88 ? 5.605 -14.148 -19.062 1 98.69 88 THR A C 1
ATOM 618 O O . THR A 1 88 ? 6.68 -13.734 -19.5 1 98.69 88 THR A O 1
ATOM 621 N N . GLY A 1 89 ? 4.543 -13.406 -18.984 1 98.56 89 GLY A N 1
ATOM 622 C CA . GLY A 1 89 ? 4.602 -12.023 -19.422 1 98.56 89 GLY A CA 1
ATOM 623 C C . GLY A 1 89 ? 5.586 -11.188 -18.625 1 98.56 89 GLY A C 1
ATOM 624 O O . GLY A 1 89 ? 6.301 -10.352 -19.188 1 98.56 89 GLY A O 1
ATOM 625 N N . PHE A 1 90 ? 5.633 -11.391 -17.375 1 98.81 90 PHE A N 1
ATOM 626 C CA . PHE A 1 90 ? 6.562 -10.664 -16.516 1 98.81 90 PHE A CA 1
ATOM 627 C C . PHE A 1 90 ? 8.008 -11.039 -16.844 1 98.81 90 PHE A C 1
ATOM 629 O O . PHE A 1 90 ? 8.867 -10.164 -16.938 1 98.81 90 PHE A O 1
ATOM 636 N N . ASP A 1 91 ? 8.242 -12.32 -17.016 1 98.69 91 ASP A N 1
ATOM 637 C CA . ASP A 1 91 ? 9.586 -12.797 -17.344 1 98.69 91 ASP A CA 1
ATOM 638 C C . ASP A 1 91 ? 10.086 -12.195 -18.656 1 98.69 91 ASP A C 1
ATOM 640 O O . ASP A 1 91 ? 11.258 -11.852 -18.781 1 98.69 91 ASP A O 1
ATOM 644 N N . ARG A 1 92 ? 9.195 -11.961 -19.594 1 98.06 92 ARG A N 1
ATOM 645 C CA . ARG A 1 92 ? 9.539 -11.344 -20.859 1 98.06 92 ARG A CA 1
ATOM 646 C C . ARG A 1 92 ? 9.906 -9.875 -20.688 1 98.06 92 ARG A C 1
ATOM 648 O O . ARG A 1 92 ? 10.648 -9.312 -21.5 1 98.06 92 ARG A O 1
ATOM 655 N N . THR A 1 93 ? 9.406 -9.344 -19.625 1 98.44 93 THR A N 1
ATOM 656 C CA . THR A 1 93 ? 9.391 -7.883 -19.578 1 98.44 93 THR A CA 1
ATOM 657 C C . THR A 1 93 ? 10.344 -7.367 -18.5 1 98.44 93 THR A C 1
ATOM 659 O O . THR A 1 93 ? 10.711 -6.191 -18.5 1 98.44 93 THR A O 1
ATOM 662 N N . ILE A 1 94 ? 10.82 -8.203 -17.609 1 98.69 94 ILE A N 1
ATOM 663 C CA . ILE A 1 94 ? 11.453 -7.746 -16.375 1 98.69 94 ILE A CA 1
ATOM 664 C C . ILE A 1 94 ? 12.719 -6.957 -16.703 1 98.69 94 ILE A C 1
ATOM 666 O O . ILE A 1 94 ? 13 -5.941 -16.062 1 98.69 94 ILE A O 1
ATOM 670 N N . ASP A 1 95 ? 13.516 -7.367 -17.688 1 98.62 95 ASP A N 1
ATOM 671 C CA . ASP A 1 95 ? 14.727 -6.633 -18.031 1 98.62 95 ASP A CA 1
ATOM 672 C C . ASP A 1 95 ? 14.406 -5.219 -18.5 1 98.62 95 ASP A C 1
ATOM 674 O O . ASP A 1 95 ? 15.047 -4.254 -18.078 1 98.62 95 ASP A O 1
ATOM 678 N N . ASP A 1 96 ? 13.406 -5.105 -19.375 1 98.56 96 ASP A N 1
ATOM 679 C CA . ASP A 1 96 ? 12.984 -3.799 -19.875 1 98.56 96 ASP A CA 1
ATOM 680 C C . ASP A 1 96 ? 12.344 -2.971 -18.766 1 98.56 96 ASP A C 1
ATOM 682 O O . ASP A 1 96 ? 12.5 -1.748 -18.719 1 98.56 96 ASP A O 1
ATOM 686 N N . LEU A 1 97 ? 11.609 -3.643 -17.906 1 98.75 97 LEU A N 1
ATOM 687 C CA . LEU A 1 97 ? 10.984 -2.98 -16.766 1 98.75 97 LEU A CA 1
ATOM 688 C C . LEU A 1 97 ? 12.039 -2.342 -15.859 1 98.75 97 LEU A C 1
ATOM 690 O O . LEU A 1 97 ? 11.883 -1.195 -15.43 1 98.75 97 LEU A O 1
ATOM 694 N N . VAL A 1 98 ? 13.094 -3.074 -15.586 1 98.75 98 VAL A N 1
ATOM 695 C CA . VAL A 1 98 ? 14.195 -2.604 -14.75 1 98.75 98 VAL A CA 1
ATOM 696 C C . VAL A 1 98 ? 14.883 -1.423 -15.43 1 98.75 98 VAL A C 1
ATOM 698 O O . VAL A 1 98 ? 15.156 -0.403 -14.789 1 98.75 98 VAL A O 1
ATOM 701 N N . LYS A 1 99 ? 15.148 -1.555 -16.734 1 98.38 99 LYS A N 1
ATOM 702 C CA . LYS A 1 99 ? 15.781 -0.471 -17.469 1 98.38 99 LYS A CA 1
ATOM 703 C C . LYS A 1 99 ? 14.938 0.799 -17.422 1 98.38 99 LYS A C 1
ATOM 705 O O . LYS A 1 99 ? 15.469 1.896 -17.234 1 98.38 99 LYS A O 1
ATOM 710 N N . ALA A 1 100 ? 13.656 0.651 -17.625 1 98.38 100 ALA A N 1
ATOM 711 C CA . ALA A 1 100 ? 12.758 1.799 -17.594 1 98.38 100 ALA A CA 1
ATOM 712 C C . ALA A 1 100 ? 12.742 2.453 -16.203 1 98.38 100 ALA A C 1
ATOM 714 O O . ALA A 1 100 ? 12.773 3.682 -16.094 1 98.38 100 ALA A O 1
ATOM 715 N N . ALA A 1 101 ? 12.672 1.639 -15.156 1 98.5 101 ALA A N 1
ATOM 716 C CA . ALA A 1 101 ? 12.68 2.172 -13.797 1 98.5 101 ALA A CA 1
ATOM 717 C C . ALA A 1 101 ? 13.953 2.961 -13.516 1 98.5 101 ALA A C 1
ATOM 719 O O . ALA A 1 101 ? 13.914 4.023 -12.898 1 98.5 101 ALA A O 1
ATOM 720 N N . LYS A 1 102 ? 15.055 2.438 -13.961 1 97.56 102 LYS A N 1
ATOM 721 C CA . LYS A 1 102 ? 16.344 3.094 -13.734 1 97.56 102 LYS A CA 1
ATOM 722 C C . LYS A 1 102 ? 16.453 4.383 -14.547 1 97.56 102 LYS A C 1
ATOM 724 O O . LYS A 1 102 ? 17.078 5.348 -14.102 1 97.56 102 LYS A O 1
ATOM 729 N N . LEU A 1 103 ? 15.812 4.41 -15.719 1 97.06 103 LEU A N 1
ATOM 730 C CA . LEU A 1 103 ? 15.867 5.574 -16.594 1 97.06 103 LEU A CA 1
ATOM 731 C C . LEU A 1 103 ? 14.883 6.645 -16.156 1 97.06 103 LEU A C 1
ATOM 733 O O . LEU A 1 103 ? 15.234 7.824 -16.047 1 97.06 103 LEU A O 1
ATOM 737 N N . PHE A 1 104 ? 13.641 6.285 -15.82 1 97.56 104 PHE A N 1
ATOM 738 C CA . PHE A 1 104 ? 12.57 7.242 -15.562 1 97.56 104 PHE A CA 1
ATOM 739 C C . PHE A 1 104 ? 12.352 7.418 -14.062 1 97.56 104 PHE A C 1
ATOM 741 O O . PHE A 1 104 ? 11.641 8.328 -13.641 1 97.56 104 PHE A O 1
ATOM 748 N N . GLY A 1 105 ? 13 6.574 -13.266 1 98.12 105 GLY A N 1
ATOM 749 C CA . GLY A 1 105 ? 12.859 6.602 -11.812 1 98.12 105 GLY A CA 1
ATOM 750 C C . GLY A 1 105 ? 11.758 5.695 -11.305 1 98.12 105 GLY A C 1
ATOM 751 O O . GLY A 1 105 ? 11.734 5.34 -10.125 1 98.12 105 GLY A O 1
ATOM 752 N N . VAL A 1 106 ? 10.836 5.324 -12.172 1 98.75 106 VAL A N 1
ATOM 753 C CA . VAL A 1 106 ? 9.688 4.496 -11.828 1 98.75 106 VAL A CA 1
ATOM 754 C C . VAL A 1 106 ? 9.117 3.842 -13.078 1 98.75 106 VAL A C 1
ATOM 756 O O . VAL A 1 106 ? 9.172 4.422 -14.172 1 98.75 106 VAL A O 1
ATOM 759 N N . SER A 1 107 ? 8.609 2.619 -12.969 1 98.81 107 SER A N 1
ATOM 760 C CA . SER A 1 107 ? 7.957 1.916 -14.07 1 98.81 107 SER A CA 1
ATOM 761 C C . SER A 1 107 ? 6.883 0.962 -13.555 1 98.81 107 SER A C 1
ATOM 763 O O . SER A 1 107 ? 6.859 0.629 -12.367 1 98.81 107 SER A O 1
ATOM 765 N N . ILE A 1 108 ? 5.922 0.581 -14.438 1 98.75 108 ILE A N 1
ATOM 766 C CA . ILE A 1 108 ? 4.801 -0.281 -14.078 1 98.75 108 ILE A CA 1
ATOM 767 C C . ILE A 1 108 ? 4.703 -1.44 -15.07 1 98.75 108 ILE A C 1
ATOM 769 O O . ILE A 1 108 ? 4.883 -1.252 -16.281 1 98.75 108 ILE A O 1
ATOM 773 N N . PHE A 1 109 ? 4.543 -2.6 -14.555 1 98.88 109 PHE A N 1
ATOM 774 C CA . PHE A 1 109 ? 4.027 -3.742 -15.297 1 98.88 109 PHE A CA 1
ATOM 775 C C . PHE A 1 109 ? 2.607 -4.082 -14.859 1 98.88 109 PHE A C 1
ATOM 777 O O . PHE A 1 109 ? 2.357 -4.297 -13.672 1 98.88 109 PHE A O 1
ATOM 784 N N . SER A 1 110 ? 1.638 -4.051 -15.742 1 98.75 110 SER A N 1
ATOM 785 C CA . SER A 1 110 ? 0.244 -4.402 -15.484 1 98.75 110 SER A CA 1
ATOM 786 C C . SER A 1 110 ? -0.238 -5.492 -16.438 1 98.75 110 SER A C 1
ATOM 788 O O . SER A 1 110 ? -0.006 -5.418 -17.641 1 98.75 110 SER A O 1
ATOM 790 N N . GLN A 1 111 ? -0.911 -6.492 -15.859 1 98.62 111 GLN A N 1
ATOM 791 C CA . GLN A 1 111 ? -1.293 -7.66 -16.656 1 98.62 111 GLN A CA 1
ATOM 792 C C . GLN A 1 111 ? -2.742 -8.055 -16.375 1 98.62 111 GLN A C 1
ATOM 794 O O . GLN A 1 111 ? -3.205 -8 -15.242 1 98.62 111 GLN A O 1
ATOM 799 N N . LYS A 1 112 ? -3.426 -8.477 -17.438 1 98.19 112 LYS A N 1
ATOM 800 C CA . LYS A 1 112 ? -4.762 -9.055 -17.328 1 98.19 112 LYS A CA 1
ATOM 801 C C . LYS A 1 112 ? -4.805 -10.461 -17.906 1 98.19 112 LYS A C 1
ATOM 803 O O . LYS A 1 112 ? -3.85 -10.898 -18.547 1 98.19 112 LYS A O 1
ATOM 808 N N . ASN A 1 113 ? -5.883 -11.188 -17.656 1 98.25 113 ASN A N 1
ATOM 809 C CA . ASN A 1 113 ? -6.242 -12.438 -18.312 1 98.25 113 ASN A CA 1
ATOM 810 C C . ASN A 1 113 ? -5.238 -13.547 -18 1 98.25 113 ASN A C 1
ATOM 812 O O . ASN A 1 113 ? -4.855 -14.312 -18.891 1 98.25 113 ASN A O 1
ATOM 816 N N . ALA A 1 114 ? -4.824 -13.578 -16.766 1 98.19 114 ALA A N 1
ATOM 817 C CA . ALA A 1 114 ? -3.869 -14.594 -16.344 1 98.19 114 ALA A CA 1
ATOM 818 C C . ALA A 1 114 ? -4.504 -15.562 -15.336 1 98.19 114 ALA A C 1
ATOM 820 O O . ALA A 1 114 ? -5.527 -15.242 -14.727 1 98.19 114 ALA A O 1
ATOM 821 N N . TYR A 1 115 ? -3.885 -16.734 -15.211 1 97 115 TYR A N 1
ATOM 822 C CA . TYR A 1 115 ? -4.145 -17.594 -14.062 1 97 115 TYR A CA 1
ATOM 823 C C . TYR A 1 115 ? -3.514 -17.031 -12.797 1 97 115 TYR A C 1
ATOM 825 O O . TYR A 1 115 ? -2.943 -15.938 -12.82 1 97 115 TYR A O 1
ATOM 833 N N . THR A 1 116 ? -3.578 -17.609 -11.648 1 93.19 116 THR A N 1
ATOM 834 C CA . THR A 1 116 ? -3.035 -17.125 -10.383 1 93.19 116 THR A CA 1
ATOM 835 C C . THR A 1 116 ? -1.511 -17.172 -10.398 1 93.19 116 THR A C 1
ATOM 837 O O . THR A 1 116 ? -0.912 -17.828 -11.25 1 93.19 116 THR A O 1
ATOM 840 N N . CYS A 1 117 ? -0.825 -16.516 -9.484 1 93.56 117 CYS A N 1
ATOM 841 C CA . CYS A 1 117 ? 0.617 -16.375 -9.656 1 93.56 117 CYS A CA 1
ATOM 842 C C . CYS A 1 117 ? 1.366 -16.969 -8.469 1 93.56 117 CYS A C 1
ATOM 844 O O . CYS A 1 117 ? 2.588 -16.844 -8.375 1 93.56 117 CYS A O 1
ATOM 846 N N . GLY A 1 118 ? 0.786 -17.641 -7.555 1 93.12 118 GLY A N 1
ATOM 847 C CA . GLY A 1 118 ? 1.513 -18.172 -6.418 1 93.12 118 GLY A CA 1
ATOM 848 C C . GLY A 1 118 ? 2.051 -17.109 -5.492 1 93.12 118 GLY A C 1
ATOM 849 O O . GLY A 1 118 ? 1.314 -16.203 -5.078 1 93.12 118 GLY A O 1
ATOM 850 N N . ALA A 1 119 ? 3.393 -17.188 -5.211 1 96.19 119 ALA A N 1
ATOM 851 C CA . ALA A 1 119 ? 4.004 -16.219 -4.305 1 96.19 119 ALA A CA 1
ATOM 852 C C . ALA A 1 119 ? 4.23 -14.883 -5 1 96.19 119 ALA A C 1
ATOM 854 O O . ALA A 1 119 ? 4.977 -14.805 -5.98 1 96.19 119 ALA A O 1
ATOM 855 N N . LEU A 1 120 ? 3.68 -13.883 -4.426 1 97.56 120 LEU A N 1
ATOM 856 C CA . LEU A 1 120 ? 3.816 -12.555 -5.016 1 97.56 120 LEU A CA 1
ATOM 857 C C . LEU A 1 120 ? 5.207 -11.992 -4.758 1 97.56 120 LEU A C 1
ATOM 859 O O . LEU A 1 120 ? 5.715 -11.195 -5.551 1 97.56 120 LEU A O 1
ATOM 863 N N . GLY A 1 121 ? 5.805 -12.43 -3.67 1 98.25 121 GLY A N 1
ATOM 864 C CA . GLY A 1 121 ? 7.168 -12.039 -3.342 1 98.25 121 GLY A CA 1
ATOM 865 C C . GLY A 1 121 ? 8.172 -12.461 -4.398 1 98.25 121 GLY A C 1
ATOM 866 O O . GLY A 1 121 ? 9.281 -11.922 -4.445 1 98.25 121 GLY A O 1
ATOM 867 N N . TYR A 1 122 ? 7.801 -13.445 -5.234 1 98.38 122 TYR A N 1
ATOM 868 C CA . TYR A 1 122 ? 8.648 -13.875 -6.34 1 98.38 122 TYR A CA 1
ATOM 869 C C . TYR A 1 122 ? 8.922 -12.719 -7.301 1 98.38 122 TYR A C 1
ATOM 871 O O . TYR A 1 122 ? 10.055 -12.523 -7.738 1 98.38 122 TYR A O 1
ATOM 879 N N . PHE A 1 123 ? 7.961 -11.891 -7.59 1 98.75 123 PHE A N 1
ATOM 880 C CA . PHE A 1 123 ? 8.078 -10.773 -8.523 1 98.75 123 PHE A CA 1
ATOM 881 C C . PHE A 1 123 ? 8.828 -9.609 -7.879 1 98.75 123 PHE A C 1
ATOM 883 O O . PHE A 1 123 ? 9.789 -9.094 -8.453 1 98.75 123 PHE A O 1
ATOM 890 N N . THR A 1 124 ? 8.406 -9.25 -6.668 1 98.81 124 THR A N 1
ATOM 891 C CA . THR A 1 124 ? 9.008 -8.094 -6.016 1 98.81 124 THR A CA 1
ATOM 892 C C . THR A 1 124 ? 10.438 -8.406 -5.57 1 98.81 124 THR A C 1
ATOM 894 O O . THR A 1 124 ? 11.312 -7.543 -5.633 1 98.81 124 THR A O 1
ATOM 897 N N . GLY A 1 125 ? 10.648 -9.648 -5.086 1 98.44 125 GLY A N 1
ATOM 898 C CA . GLY A 1 125 ? 11.984 -10.047 -4.691 1 98.44 125 GLY A CA 1
ATOM 899 C C . GLY A 1 125 ? 12.992 -9.953 -5.82 1 98.44 125 GLY A C 1
ATOM 900 O O . GLY A 1 125 ? 14.117 -9.492 -5.621 1 98.44 125 GLY A O 1
ATOM 901 N N . ARG A 1 126 ? 12.672 -10.344 -7.02 1 98.38 126 ARG A N 1
ATOM 902 C CA . ARG A 1 126 ? 13.555 -10.297 -8.18 1 98.38 126 ARG A CA 1
ATOM 903 C C . ARG A 1 126 ? 13.898 -8.859 -8.547 1 98.38 126 ARG A C 1
ATOM 905 O O . ARG A 1 126 ? 15.008 -8.578 -9.008 1 98.38 126 ARG A O 1
ATOM 912 N N . LEU A 1 127 ? 12.938 -7.957 -8.367 1 98.88 127 LEU A N 1
ATOM 913 C CA . LEU A 1 127 ? 13.203 -6.547 -8.625 1 98.88 127 LEU A CA 1
ATOM 914 C C . LEU A 1 127 ? 14.117 -5.961 -7.551 1 98.88 127 LEU A C 1
ATOM 916 O O . LEU A 1 127 ? 14.984 -5.133 -7.844 1 98.88 127 LEU A O 1
ATOM 920 N N . ALA A 1 128 ? 13.914 -6.398 -6.285 1 98.62 128 ALA A N 1
ATOM 921 C CA . ALA A 1 128 ? 14.781 -5.945 -5.203 1 98.62 128 ALA A CA 1
ATOM 922 C C . ALA A 1 128 ? 16.219 -6.383 -5.441 1 98.62 128 ALA A C 1
ATOM 924 O O . ALA A 1 128 ? 17.156 -5.652 -5.109 1 98.62 128 ALA A O 1
ATOM 925 N N . GLU A 1 129 ? 16.375 -7.594 -5.992 1 97.12 129 GLU A N 1
ATOM 926 C CA . GLU A 1 129 ? 17.703 -8.094 -6.32 1 97.12 129 GLU A CA 1
ATOM 927 C C . GLU A 1 129 ? 18.391 -7.203 -7.352 1 97.12 129 GLU A C 1
ATOM 929 O O . GLU A 1 129 ? 19.625 -7.191 -7.453 1 97.12 129 GLU A O 1
ATOM 934 N N . GLN A 1 130 ? 17.625 -6.473 -8.125 1 98 130 GLN A N 1
ATOM 935 C CA . GLN A 1 130 ? 18.156 -5.547 -9.117 1 98 130 GLN A CA 1
ATOM 936 C C . GLN A 1 130 ? 18.328 -4.148 -8.531 1 98 130 GLN A C 1
ATOM 938 O O . GLN A 1 130 ? 18.562 -3.186 -9.266 1 98 130 GLN A O 1
ATOM 943 N N . GLY A 1 131 ? 18.078 -3.984 -7.238 1 98 131 GLY A N 1
ATOM 944 C CA . GLY A 1 131 ? 18.297 -2.725 -6.547 1 98 131 GLY A CA 1
ATOM 945 C C . GLY A 1 131 ? 17.078 -1.831 -6.535 1 98 131 GLY A C 1
ATOM 946 O O . GLY A 1 131 ? 17.156 -0.647 -6.203 1 98 131 GLY A O 1
ATOM 947 N N . LEU A 1 132 ? 15.922 -2.344 -6.895 1 98.81 132 LEU A N 1
ATOM 948 C CA . LEU A 1 132 ? 14.727 -1.52 -7.012 1 98.81 132 LEU A CA 1
ATOM 949 C C . LEU A 1 132 ? 13.789 -1.749 -5.832 1 98.81 132 LEU A C 1
ATOM 951 O O . LEU A 1 132 ? 13.688 -2.865 -5.32 1 98.81 132 LEU A O 1
ATOM 955 N N . VAL A 1 133 ? 13.109 -0.733 -5.328 1 98.88 133 VAL A N 1
ATOM 956 C CA . VAL A 1 133 ? 11.938 -0.879 -4.469 1 98.88 133 VAL A CA 1
ATOM 957 C C . VAL A 1 133 ? 10.719 -1.251 -5.312 1 98.88 133 VAL A C 1
ATOM 959 O O . VAL A 1 133 ? 10.539 -0.73 -6.414 1 98.88 133 VAL A O 1
ATOM 962 N N . SER A 1 134 ? 9.922 -2.195 -4.781 1 98.88 134 SER A N 1
ATOM 963 C CA . SER A 1 134 ? 8.82 -2.633 -5.641 1 98.88 134 SER A CA 1
ATOM 964 C C . SER A 1 134 ? 7.582 -2.98 -4.824 1 98.88 134 SER A C 1
ATOM 966 O O . SER A 1 134 ? 7.676 -3.211 -3.617 1 98.88 134 SER A O 1
ATOM 968 N N . PHE A 1 135 ? 6.445 -2.895 -5.426 1 98.94 135 PHE A N 1
ATOM 969 C CA . PHE A 1 135 ? 5.129 -3.252 -4.91 1 98.94 135 PHE A CA 1
ATOM 970 C C . PHE A 1 135 ? 4.348 -4.07 -5.93 1 98.94 135 PHE A C 1
ATOM 972 O O . PHE A 1 135 ? 4.387 -3.781 -7.129 1 98.94 135 PHE A O 1
ATOM 979 N N . ALA A 1 136 ? 3.666 -5.105 -5.461 1 98.94 136 ALA A N 1
ATOM 980 C CA . ALA A 1 136 ? 2.842 -5.918 -6.355 1 98.94 136 ALA A CA 1
ATOM 981 C C . ALA A 1 136 ? 1.488 -6.227 -5.723 1 98.94 136 ALA A C 1
ATOM 983 O O . ALA A 1 136 ? 1.379 -6.344 -4.5 1 98.94 136 ALA A O 1
ATOM 984 N N . ALA A 1 137 ? 0.484 -6.34 -6.52 1 98.81 137 ALA A N 1
ATOM 985 C CA . ALA A 1 137 ? -0.88 -6.703 -6.141 1 98.81 137 ALA A CA 1
ATOM 986 C C . ALA A 1 137 ? -1.498 -7.652 -7.164 1 98.81 137 ALA A C 1
ATOM 988 O O . ALA A 1 137 ? -1.265 -7.516 -8.367 1 98.81 137 ALA A O 1
ATOM 989 N N . THR A 1 138 ? -2.234 -8.594 -6.738 1 98.56 138 THR A N 1
ATOM 990 C CA . THR A 1 138 ? -2.984 -9.477 -7.625 1 98.56 138 THR A CA 1
ATOM 991 C C . THR A 1 138 ? -4.324 -9.859 -7 1 98.56 138 THR A C 1
ATOM 993 O O . THR A 1 138 ? -4.566 -9.586 -5.824 1 98.56 138 THR A O 1
ATOM 996 N N . ASN A 1 139 ? -5.25 -10.328 -7.844 1 97.94 139 ASN A N 1
ATOM 997 C CA . ASN A 1 139 ? -6.551 -10.781 -7.355 1 97.94 139 ASN A CA 1
ATOM 998 C C . ASN A 1 139 ? -6.887 -12.18 -7.855 1 97.94 139 ASN A C 1
ATOM 1000 O O . ASN A 1 139 ? -6.023 -12.867 -8.406 1 97.94 139 ASN A O 1
ATOM 1004 N N . GLY A 1 140 ? -7.98 -12.688 -7.598 1 96.56 140 GLY A N 1
ATOM 1005 C CA . GLY A 1 140 ? -8.539 -13.984 -7.945 1 96.56 140 GLY A CA 1
ATOM 1006 C C . GLY A 1 140 ? -10.023 -14.094 -7.637 1 96.56 140 GLY A C 1
ATOM 1007 O O . GLY A 1 140 ? -10.703 -13.078 -7.453 1 96.56 140 GLY A O 1
ATOM 1008 N N . PRO A 1 141 ? -10.492 -15.289 -7.641 1 95.88 141 PRO A N 1
ATOM 1009 C CA . PRO A 1 141 ? -11.922 -15.461 -7.371 1 95.88 141 PRO A CA 1
ATOM 1010 C C . PRO A 1 141 ? -12.32 -15.008 -5.969 1 95.88 141 PRO A C 1
ATOM 1012 O O . PRO A 1 141 ? -11.531 -15.141 -5.027 1 95.88 141 PRO A O 1
ATOM 1015 N N . ALA A 1 142 ? -13.555 -14.625 -5.816 1 96.75 142 ALA A N 1
ATOM 1016 C CA . ALA A 1 142 ? -14.031 -13.992 -4.59 1 96.75 142 ALA A CA 1
ATOM 1017 C C . ALA A 1 142 ? -14.156 -15.008 -3.457 1 96.75 142 ALA A C 1
ATOM 1019 O O . ALA A 1 142 ? -14.812 -16.047 -3.609 1 96.75 142 ALA A O 1
ATOM 1020 N N . VAL A 1 143 ? -13.523 -14.68 -2.303 1 96.12 143 VAL A N 1
ATOM 1021 C CA . VAL A 1 143 ? -13.633 -15.516 -1.111 1 96.12 143 VAL A CA 1
ATOM 1022 C C . VAL A 1 143 ? -13.672 -14.633 0.136 1 96.12 143 VAL A C 1
ATOM 1024 O O . VAL A 1 143 ? -13.969 -15.117 1.232 1 96.12 143 VAL A O 1
ATOM 1027 N N . LEU A 1 144 ? -13.414 -13.406 0.011 1 97.75 144 LEU A N 1
ATOM 1028 C CA . LEU A 1 144 ? -13.25 -12.461 1.108 1 97.75 144 LEU A CA 1
ATOM 1029 C C . LEU A 1 144 ? -14.367 -11.422 1.105 1 97.75 144 LEU A C 1
ATOM 1031 O O . LEU A 1 144 ? -14.711 -10.875 0.054 1 97.75 144 LEU A O 1
ATOM 1035 N N . ALA A 1 145 ? -14.898 -11.102 2.307 1 98.06 145 ALA A N 1
ATOM 1036 C CA . ALA A 1 145 ? -15.93 -10.07 2.424 1 98.06 145 ALA A CA 1
ATOM 1037 C C . ALA A 1 145 ? -15.305 -8.68 2.451 1 98.06 145 ALA A C 1
ATOM 1039 O O . ALA A 1 145 ? -14.234 -8.484 3.031 1 98.06 145 ALA A O 1
ATOM 1040 N N . GLY A 1 146 ? -15.969 -7.691 1.829 1 97.06 146 GLY A N 1
ATOM 1041 C CA . GLY A 1 146 ? -15.578 -6.297 1.983 1 97.06 146 GLY A CA 1
ATOM 1042 C C . GLY A 1 146 ? -16.094 -5.676 3.271 1 97.06 146 GLY A C 1
ATOM 1043 O O . GLY A 1 146 ? -16.812 -6.324 4.035 1 97.06 146 GLY A O 1
ATOM 1044 N N . SER A 1 147 ? -15.656 -4.441 3.465 1 96.5 147 SER A N 1
ATOM 1045 C CA . SER A 1 147 ? -16.094 -3.74 4.664 1 96.5 147 SER A CA 1
ATOM 1046 C C . SER A 1 147 ? -17.625 -3.631 4.711 1 96.5 147 SER A C 1
ATOM 1048 O O . SER A 1 147 ? -18.234 -3.062 3.805 1 96.5 147 SER A O 1
ATOM 1050 N N . GLY A 1 148 ? -18.156 -4.227 5.727 1 95.25 148 GLY A N 1
ATOM 1051 C CA . GLY A 1 148 ? -19.594 -4.129 5.934 1 95.25 148 GLY A CA 1
ATOM 1052 C C . GLY A 1 148 ? -20.359 -5.223 5.223 1 95.25 148 GLY A C 1
ATOM 1053 O O . GLY A 1 148 ? -21.547 -5.426 5.496 1 95.25 148 GLY A O 1
ATOM 1054 N N . SER A 1 149 ? -19.75 -5.891 4.277 1 96.12 149 SER A N 1
ATOM 1055 C CA . SER A 1 149 ? -20.422 -6.934 3.498 1 96.12 149 SER A CA 1
ATOM 1056 C C . SER A 1 149 ? -20.391 -8.273 4.23 1 96.12 149 SER A C 1
ATOM 1058 O O . SER A 1 149 ? -19.531 -8.508 5.074 1 96.12 149 SER A O 1
ATOM 1060 N N . VAL A 1 150 ? -21.328 -9.141 3.877 1 96.06 150 VAL A N 1
ATOM 1061 C CA . VAL A 1 150 ? -21.375 -10.461 4.492 1 96.06 150 VAL A CA 1
ATOM 1062 C C . VAL A 1 150 ? -21.188 -11.531 3.424 1 96.06 150 VAL A C 1
ATOM 1064 O O . VAL A 1 150 ? -21.312 -12.727 3.703 1 96.06 150 VAL A O 1
ATOM 1067 N N . LYS A 1 151 ? -20.922 -11.164 2.199 1 96.69 151 LYS A N 1
ATOM 1068 C CA . LYS A 1 151 ? -20.672 -12.07 1.082 1 96.69 151 LYS A CA 1
ATOM 1069 C C . LYS A 1 151 ? -19.266 -11.859 0.518 1 96.69 151 LYS A C 1
ATOM 1071 O O . LYS A 1 151 ? -18.703 -10.773 0.643 1 96.69 151 LYS A O 1
ATOM 1076 N N . PRO A 1 152 ? -18.734 -12.93 -0.086 1 97.25 152 PRO A N 1
ATOM 1077 C CA . PRO A 1 152 ? -17.422 -12.742 -0.723 1 97.25 152 PRO A CA 1
ATOM 1078 C C . PRO A 1 152 ? -17.484 -11.789 -1.916 1 97.25 152 PRO A C 1
ATOM 1080 O O . PRO A 1 152 ? -18.359 -11.914 -2.768 1 97.25 152 PRO A O 1
ATOM 1083 N N . VAL A 1 153 ? -16.516 -10.875 -1.96 1 98.44 153 VAL A N 1
ATOM 1084 C CA . VAL A 1 153 ? -16.5 -9.93 -3.076 1 98.44 153 VAL A CA 1
ATOM 1085 C C . VAL A 1 153 ? -15.078 -9.781 -3.602 1 98.44 153 VAL A C 1
ATOM 1087 O O . VAL A 1 153 ? -14.867 -9.305 -4.723 1 98.44 153 VAL A O 1
ATOM 1090 N N . TYR A 1 154 ? -14.102 -10.078 -2.771 1 98.25 154 TYR A N 1
ATOM 1091 C CA . TYR A 1 154 ? -12.695 -10.039 -3.156 1 98.25 154 TYR A CA 1
ATOM 1092 C C . TYR A 1 154 ? -12.062 -11.422 -3.045 1 98.25 154 TYR A C 1
ATOM 1094 O O . TYR A 1 154 ? -12.555 -12.281 -2.309 1 98.25 154 TYR A O 1
ATOM 1102 N N . CYS A 1 155 ? -10.984 -11.672 -3.77 1 96.81 155 CYS A N 1
ATOM 1103 C CA . CYS A 1 155 ? -10.062 -12.75 -3.408 1 96.81 155 CYS A CA 1
ATOM 1104 C C . CYS A 1 155 ? -9.328 -12.43 -2.113 1 96.81 155 CYS A C 1
ATOM 1106 O O . CYS A 1 155 ? -9.641 -11.438 -1.449 1 96.81 155 CYS A O 1
ATOM 1108 N N . THR A 1 156 ? -8.398 -13.328 -1.707 1 96.06 156 THR A N 1
ATOM 1109 C CA . THR A 1 156 ? -7.574 -12.953 -0.563 1 96.06 156 THR A CA 1
ATOM 1110 C C . THR A 1 156 ? -6.73 -11.727 -0.888 1 96.06 156 THR A C 1
ATOM 1112 O O . THR A 1 156 ? -6 -11.227 -0.03 1 96.06 156 THR A O 1
ATOM 1115 N N . ASN A 1 157 ? -6.734 -11.211 -2.164 1 97.75 157 ASN A N 1
ATOM 1116 C CA . ASN A 1 157 ? -6.145 -9.977 -2.67 1 97.75 157 ASN A CA 1
ATOM 1117 C C . ASN A 1 157 ? -4.789 -9.695 -2.021 1 97.75 157 ASN A C 1
ATOM 1119 O O . ASN A 1 157 ? -4.625 -8.695 -1.326 1 97.75 157 ASN A O 1
ATOM 1123 N N . PRO A 1 158 ? -3.805 -10.5 -2.346 1 97.62 158 PRO A N 1
ATOM 1124 C CA . PRO A 1 158 ? -2.488 -10.344 -1.723 1 97.62 158 PRO A CA 1
ATOM 1125 C C . PRO A 1 158 ? -1.705 -9.164 -2.281 1 97.62 158 PRO A C 1
ATOM 1127 O O . PRO A 1 158 ? -1.974 -8.711 -3.398 1 97.62 158 PRO A O 1
ATOM 1130 N N . MET A 1 159 ? -0.793 -8.688 -1.474 1 98.62 159 MET A N 1
ATOM 1131 C CA . MET A 1 159 ? 0.186 -7.68 -1.882 1 98.62 159 MET A CA 1
ATOM 1132 C C . MET A 1 159 ? 1.59 -8.078 -1.442 1 98.62 159 MET A C 1
ATOM 1134 O O . MET A 1 159 ? 1.753 -8.859 -0.5 1 98.62 159 MET A O 1
ATOM 1138 N N . SER A 1 160 ? 2.512 -7.625 -2.139 1 98.88 160 SER A N 1
ATOM 1139 C CA . SER A 1 160 ? 3.916 -7.801 -1.784 1 98.88 160 SER A CA 1
ATOM 1140 C C . SER A 1 160 ? 4.695 -6.496 -1.941 1 98.88 160 SER A C 1
ATOM 1142 O O . SER A 1 160 ? 4.422 -5.711 -2.85 1 98.88 160 SER A O 1
ATOM 1144 N N . PHE A 1 161 ? 5.539 -6.23 -1.056 1 98.94 161 PHE A N 1
ATOM 1145 C CA . PHE A 1 161 ? 6.449 -5.094 -1.062 1 98.94 161 PHE A CA 1
ATOM 1146 C C . PHE A 1 161 ? 7.883 -5.547 -0.81 1 98.94 161 PHE A C 1
ATOM 1148 O O . PHE A 1 161 ? 8.133 -6.371 0.074 1 98.94 161 PHE A O 1
ATOM 1155 N N . ALA A 1 162 ? 8.805 -5.047 -1.599 1 98.88 162 ALA A N 1
ATOM 1156 C CA . ALA A 1 162 ? 10.203 -5.422 -1.397 1 98.88 162 ALA A CA 1
ATOM 1157 C C . ALA A 1 162 ? 11.125 -4.207 -1.517 1 98.88 162 ALA A C 1
ATOM 1159 O O . ALA A 1 162 ? 10.812 -3.254 -2.234 1 98.88 162 ALA A O 1
ATOM 1160 N N . SER A 1 163 ? 12.172 -4.227 -0.838 1 98.81 163 SER A N 1
ATOM 1161 C CA . SER A 1 163 ? 13.188 -3.178 -0.845 1 98.81 163 SER A CA 1
ATOM 1162 C C . SER A 1 163 ? 14.586 -3.768 -0.744 1 98.81 163 SER A C 1
ATOM 1164 O O . SER A 1 163 ? 14.844 -4.629 0.097 1 98.81 163 SER A O 1
ATOM 1166 N N . PRO A 1 164 ? 15.484 -3.277 -1.57 1 98.25 164 PRO A N 1
ATOM 1167 C CA . PRO A 1 164 ? 16.891 -3.688 -1.406 1 98.25 164 PRO A CA 1
ATOM 1168 C C . PRO A 1 164 ? 17.531 -3.111 -0.145 1 98.25 164 PRO A C 1
ATOM 1170 O O . PRO A 1 164 ? 17.062 -2.096 0.378 1 98.25 164 PRO A O 1
ATOM 1173 N N . ALA A 1 165 ? 18.406 -3.76 0.376 1 97.25 165 ALA A N 1
ATOM 1174 C CA . ALA A 1 165 ? 19.297 -3.322 1.452 1 97.25 165 ALA A CA 1
ATOM 1175 C C . ALA A 1 165 ? 20.734 -3.742 1.183 1 97.25 165 ALA A C 1
ATOM 1177 O O . ALA A 1 165 ? 20.984 -4.801 0.601 1 97.25 165 ALA A O 1
ATOM 1178 N N . ALA A 1 166 ? 21.688 -2.91 1.626 1 96.44 166 ALA A N 1
ATOM 1179 C CA . ALA A 1 166 ? 23.078 -3.219 1.374 1 96.44 166 ALA A CA 1
ATOM 1180 C C . ALA A 1 166 ? 23.516 -4.488 2.109 1 96.44 166 ALA A C 1
ATOM 1182 O O . ALA A 1 166 ? 23.109 -4.711 3.254 1 96.44 166 ALA A O 1
ATOM 1183 N N . ASP A 1 167 ? 24.281 -5.309 1.462 1 92.12 167 ASP A N 1
ATOM 1184 C CA . ASP A 1 167 ? 25.031 -6.441 2 1 92.12 167 ASP A CA 1
ATOM 1185 C C . ASP A 1 167 ? 24.109 -7.438 2.693 1 92.12 167 ASP A C 1
ATOM 1187 O O . ASP A 1 167 ? 24.453 -7.988 3.74 1 92.12 167 ASP A O 1
ATOM 1191 N N . GLY A 1 168 ? 23 -7.656 2.23 1 89.44 168 GLY A N 1
ATOM 1192 C CA . GLY A 1 168 ? 22.078 -8.602 2.846 1 89.44 168 GLY A CA 1
ATOM 1193 C C . GLY A 1 168 ? 20.844 -8.867 2.014 1 89.44 168 GLY A C 1
ATOM 1194 O O . GLY A 1 168 ? 20.703 -8.344 0.904 1 89.44 168 GLY A O 1
ATOM 1195 N N . PRO A 1 169 ? 20.031 -9.781 2.527 1 94.62 169 PRO A N 1
ATOM 1196 C CA . PRO A 1 169 ? 18.781 -10.055 1.808 1 94.62 169 PRO A CA 1
ATOM 1197 C C . PRO A 1 169 ? 17.828 -8.859 1.787 1 94.62 169 PRO A C 1
ATOM 1199 O O . PRO A 1 169 ? 17.844 -8.039 2.711 1 94.62 169 PRO A O 1
ATOM 1202 N N . PRO A 1 170 ? 17.047 -8.805 0.759 1 97 170 PRO A N 1
ATOM 1203 C CA . PRO A 1 170 ? 16.062 -7.715 0.714 1 97 170 PRO A CA 1
ATOM 1204 C C . PRO A 1 170 ? 14.945 -7.891 1.733 1 97 170 PRO A C 1
ATOM 1206 O O . PRO A 1 170 ? 14.68 -9.008 2.18 1 97 170 PRO A O 1
ATOM 1209 N N . LEU A 1 171 ? 14.367 -6.727 2.154 1 98.5 171 LEU A N 1
ATOM 1210 C CA . LEU A 1 171 ? 13.055 -6.742 2.797 1 98.5 171 LEU A CA 1
ATOM 1211 C C . LEU A 1 171 ? 11.984 -7.266 1.842 1 98.5 171 LEU A C 1
ATOM 1213 O O . LEU A 1 171 ? 11.891 -6.805 0.701 1 98.5 171 LEU A O 1
ATOM 1217 N N . ILE A 1 172 ? 11.219 -8.266 2.211 1 98.62 172 ILE A N 1
ATOM 1218 C CA . ILE A 1 172 ? 10.133 -8.773 1.38 1 98.62 172 ILE A CA 1
ATOM 1219 C C . ILE A 1 172 ? 8.891 -9.008 2.238 1 98.62 172 ILE A C 1
ATOM 1221 O O . ILE A 1 172 ? 8.859 -9.93 3.057 1 98.62 172 ILE A O 1
ATOM 1225 N N . ILE A 1 173 ? 7.969 -8.18 2.1 1 98.62 173 ILE A N 1
ATOM 1226 C CA . ILE A 1 173 ? 6.633 -8.383 2.65 1 98.62 173 ILE A CA 1
ATOM 1227 C C . ILE A 1 173 ? 5.746 -9.07 1.612 1 98.62 173 ILE A C 1
ATOM 1229 O O . ILE A 1 173 ? 5.633 -8.602 0.478 1 98.62 173 ILE A O 1
ATOM 1233 N N . ASP A 1 174 ? 5.184 -10.141 1.877 1 97.69 174 ASP A N 1
ATOM 1234 C CA . ASP A 1 174 ? 4.262 -10.906 1.045 1 97.69 174 ASP A CA 1
ATOM 1235 C C . ASP A 1 174 ? 3.094 -11.445 1.87 1 97.69 174 ASP A C 1
ATOM 1237 O O . ASP A 1 174 ? 3.252 -12.406 2.629 1 97.69 174 ASP A O 1
ATOM 1241 N N . GLN A 1 175 ? 1.927 -10.844 1.675 1 97.31 175 GLN A N 1
ATOM 1242 C CA . GLN A 1 175 ? 0.838 -11.219 2.57 1 97.31 175 GLN A CA 1
ATOM 1243 C C . GLN A 1 175 ? -0.518 -11.055 1.889 1 97.31 175 GLN A C 1
ATOM 1245 O O . GLN A 1 175 ? -0.675 -10.211 1.005 1 97.31 175 GLN A O 1
ATOM 1250 N N . SER A 1 176 ? -1.444 -11.836 2.324 1 96.88 176 SER A N 1
ATOM 1251 C CA . SER A 1 176 ? -2.838 -11.703 1.909 1 96.88 176 SER A CA 1
ATOM 1252 C C . SER A 1 176 ? -3.539 -10.586 2.668 1 96.88 176 SER A C 1
ATOM 1254 O O . SER A 1 176 ? -3.023 -10.086 3.672 1 96.88 176 SER A O 1
ATOM 1256 N N . SER A 1 177 ? -4.691 -10.125 2.133 1 98 177 SER A N 1
ATOM 1257 C CA . SER A 1 177 ? -5.551 -9.188 2.848 1 98 177 SER A CA 1
ATOM 1258 C C . SER A 1 177 ? -6.512 -9.914 3.777 1 98 177 SER A C 1
ATOM 1260 O O . SER A 1 177 ? -7.176 -9.289 4.609 1 98 177 SER A O 1
ATOM 1262 N N . SER A 1 178 ? -6.578 -11.211 3.664 1 97.25 178 SER A N 1
ATOM 1263 C CA . SER A 1 178 ? -7.406 -12 4.566 1 97.25 178 SER A CA 1
ATOM 1264 C C . SER A 1 178 ? -6.711 -12.219 5.906 1 97.25 178 SER A C 1
ATOM 1266 O O . SER A 1 178 ? -5.48 -12.18 5.988 1 97.25 178 SER A O 1
ATOM 1268 N N . ALA A 1 179 ? -7.508 -12.555 6.914 1 95.12 179 ALA A N 1
ATOM 1269 C CA . ALA A 1 179 ? -6.98 -12.797 8.258 1 95.12 179 ALA A CA 1
ATOM 1270 C C . ALA A 1 179 ? -6.188 -14.094 8.312 1 95.12 179 ALA A C 1
ATOM 1272 O O . ALA A 1 179 ? -5.305 -14.258 9.156 1 95.12 179 ALA A O 1
ATOM 1273 N N . THR A 1 180 ? -6.539 -14.938 7.422 1 91.62 180 THR A N 1
ATOM 1274 C CA . THR A 1 180 ? -5.863 -16.219 7.32 1 91.62 180 THR A CA 1
ATOM 1275 C C . THR A 1 180 ? -5.922 -16.75 5.891 1 91.62 180 THR A C 1
ATOM 1277 O O . THR A 1 180 ? -6.617 -16.188 5.043 1 91.62 180 THR A O 1
ATOM 1280 N N . ALA A 1 181 ? -5.051 -17.688 5.641 1 84.31 181 ALA A N 1
ATOM 1281 C CA . ALA A 1 181 ? -5.133 -18.359 4.34 1 84.31 181 ALA A CA 1
ATOM 1282 C C . ALA A 1 181 ? -6.32 -19.312 4.289 1 84.31 181 ALA A C 1
ATOM 1284 O O . ALA A 1 181 ? -6.672 -19.938 5.297 1 84.31 181 ALA A O 1
ATOM 1285 N N . PHE A 1 182 ? -6.84 -19.422 3.135 1 83.38 182 PHE A N 1
ATOM 1286 C CA . PHE A 1 182 ? -7.969 -20.312 2.936 1 83.38 182 PHE A CA 1
ATOM 1287 C C . PHE A 1 182 ? -7.59 -21.75 3.305 1 83.38 182 PHE A C 1
ATOM 1289 O O . PHE A 1 182 ? -8.406 -22.484 3.865 1 83.38 182 PHE A O 1
ATOM 1296 N N . VAL A 1 183 ? -6.406 -22.109 3.111 1 81.12 183 VAL A N 1
ATOM 1297 C CA . VAL A 1 183 ? -5.926 -23.469 3.355 1 81.12 183 VAL A CA 1
ATOM 1298 C C . VAL A 1 183 ? -5.98 -23.781 4.848 1 81.12 183 VAL A C 1
ATOM 1300 O O . VAL A 1 183 ? -6.203 -24.922 5.246 1 81.12 183 VAL A O 1
ATOM 1303 N N . ASN A 1 184 ? -5.777 -22.719 5.633 1 87.88 184 ASN A N 1
ATOM 1304 C CA . ASN A 1 184 ? -5.844 -22.906 7.074 1 87.88 184 ASN A CA 1
ATOM 1305 C C . ASN A 1 184 ? -7.262 -23.25 7.531 1 87.88 184 ASN A C 1
ATOM 1307 O O . ASN A 1 184 ? -7.453 -24.031 8.453 1 87.88 184 ASN A O 1
ATOM 1311 N N . ILE A 1 185 ? -8.203 -22.672 6.902 1 90.56 185 ILE A N 1
ATOM 1312 C CA . ILE A 1 185 ? -9.594 -22.953 7.23 1 90.56 185 ILE A CA 1
ATOM 1313 C C . ILE A 1 185 ? -9.945 -24.375 6.766 1 90.56 185 ILE A C 1
ATOM 1315 O O . ILE A 1 185 ? -10.578 -25.125 7.5 1 90.56 185 ILE A O 1
ATOM 1319 N N . ARG A 1 186 ? -9.539 -24.688 5.602 1 88.12 186 ARG A N 1
ATOM 1320 C CA . ARG A 1 186 ? -9.781 -26.016 5.055 1 88.12 186 ARG A CA 1
ATOM 1321 C C . ARG A 1 186 ? -9.156 -27.094 5.934 1 88.12 186 ARG A C 1
ATOM 1323 O O . ARG A 1 186 ? -9.797 -28.094 6.242 1 88.12 186 ARG A O 1
ATOM 1330 N N . LYS A 1 187 ? -7.945 -26.844 6.27 1 88.81 187 LYS A N 1
ATOM 1331 C CA . LYS A 1 187 ? -7.246 -27.781 7.137 1 88.81 187 LYS A CA 1
ATOM 1332 C C . LYS A 1 187 ? -7.965 -27.938 8.469 1 88.81 187 LYS A C 1
ATOM 1334 O O . LYS A 1 187 ? -8.086 -29.047 8.992 1 88.81 187 LYS A O 1
ATOM 1339 N N . ALA A 1 188 ? -8.336 -26.812 9.023 1 93.88 188 ALA A N 1
ATOM 1340 C CA . ALA A 1 188 ? -9.086 -26.859 10.281 1 93.88 188 ALA A CA 1
ATOM 1341 C C . ALA A 1 188 ? -10.383 -27.656 10.117 1 93.88 188 ALA A C 1
ATOM 1343 O O . ALA A 1 188 ? -10.781 -28.391 11.023 1 93.88 188 ALA A O 1
ATOM 1344 N N . ALA A 1 189 ? -11.008 -27.516 9.008 1 92.12 189 ALA A N 1
ATOM 1345 C CA . ALA A 1 189 ? -12.234 -28.266 8.727 1 92.12 189 ALA A CA 1
ATOM 1346 C C . ALA A 1 189 ? -11.953 -29.766 8.648 1 92.12 189 ALA A C 1
ATOM 1348 O O . ALA A 1 189 ? -12.719 -30.578 9.172 1 92.12 189 ALA A O 1
ATOM 1349 N N . GLU A 1 190 ? -10.93 -30.109 8.062 1 91.12 190 GLU A N 1
ATOM 1350 C CA . GLU A 1 190 ? -10.531 -31.5 7.941 1 91.12 190 GLU A CA 1
ATOM 1351 C C . GLU A 1 190 ? -10.188 -32.094 9.305 1 91.12 190 GLU A C 1
ATOM 1353 O O . GLU A 1 190 ? -10.484 -33.25 9.57 1 91.12 190 GLU A O 1
ATOM 1358 N N . ASP A 1 191 ? -9.609 -31.25 10.094 1 93.5 191 ASP A N 1
ATOM 1359 C CA . ASP A 1 191 ? -9.156 -31.719 11.398 1 93.5 191 ASP A CA 1
ATOM 1360 C C . ASP A 1 191 ? -10.242 -31.531 12.453 1 93.5 191 ASP A C 1
ATOM 1362 O O . ASP A 1 191 ? -10.055 -31.891 13.617 1 93.5 191 ASP A O 1
ATOM 1366 N N . ALA A 1 192 ? -11.281 -31.016 12.062 1 90.19 192 ALA A N 1
ATOM 1367 C CA . ALA A 1 192 ? -12.406 -30.734 12.953 1 90.19 192 ALA A CA 1
ATOM 1368 C C . ALA A 1 192 ? -11.977 -29.859 14.125 1 90.19 192 ALA A C 1
ATOM 1370 O O . ALA A 1 192 ? -12.312 -30.141 15.281 1 90.19 192 ALA A O 1
ATOM 1371 N N . LYS A 1 193 ? -11.18 -28.938 13.867 1 95.56 193 LYS A N 1
ATOM 1372 C CA . LYS A 1 193 ? -10.742 -27.969 14.859 1 95.56 193 LYS A CA 1
ATOM 1373 C C . LYS A 1 193 ? -11.383 -26.594 14.609 1 95.56 193 LYS A C 1
ATOM 1375 O O . LYS A 1 193 ? -11.641 -26.234 13.461 1 95.56 193 LYS A O 1
ATOM 1380 N N . LYS A 1 194 ? -11.594 -25.922 15.75 1 96.25 194 LYS A N 1
ATOM 1381 C CA . LYS A 1 194 ? -12.164 -24.578 15.633 1 96.25 194 LYS A CA 1
ATOM 1382 C C . LYS A 1 194 ? -11.148 -23.609 15.062 1 96.25 194 LYS A C 1
ATOM 1384 O O . LYS A 1 194 ? -9.938 -23.812 15.172 1 96.25 194 LYS A O 1
ATOM 1389 N N . ILE A 1 195 ? -11.602 -22.594 14.414 1 96.5 195 ILE A N 1
ATOM 1390 C CA . ILE A 1 195 ? -10.75 -21.5 13.953 1 96.5 195 ILE A CA 1
ATOM 1391 C C . ILE A 1 195 ? -10.938 -20.281 14.852 1 96.5 195 ILE A C 1
ATOM 1393 O O . ILE A 1 195 ? -11.945 -20.156 15.547 1 96.5 195 ILE A O 1
ATOM 1397 N N . PRO A 1 196 ? -10.047 -19.391 14.914 1 93.88 196 PRO A N 1
ATOM 1398 C CA . PRO A 1 196 ? -10.164 -18.188 15.742 1 93.88 196 PRO A CA 1
ATOM 1399 C C . PRO A 1 196 ? -11.312 -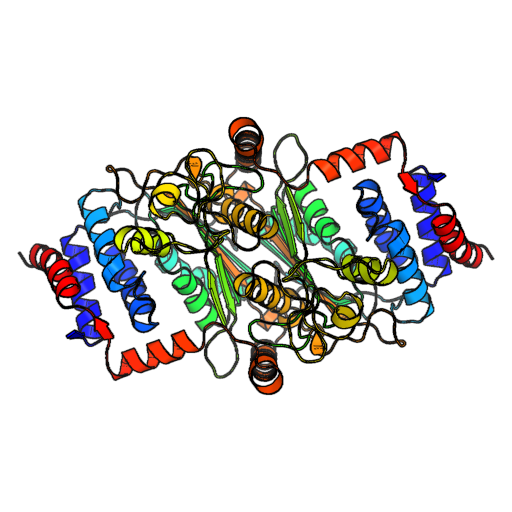17.281 15.312 1 93.88 196 PRO A C 1
ATOM 1401 O O . PRO A 1 196 ? -11.688 -17.281 14.133 1 93.88 196 PRO A O 1
ATOM 1404 N N . GLU A 1 197 ? -11.82 -16.484 16.281 1 92.94 197 GLU A N 1
ATOM 1405 C CA . GLU A 1 197 ? -12.75 -15.414 15.938 1 92.94 197 GLU A CA 1
ATOM 1406 C C . GLU A 1 197 ? -12.102 -14.406 14.992 1 92.94 197 GLU A C 1
ATOM 1408 O O . GLU A 1 197 ? -10.898 -14.133 15.094 1 92.94 197 GLU A O 1
ATOM 1413 N N . GLY A 1 198 ? -12.914 -13.875 14.062 1 93.25 198 GLY A N 1
ATOM 1414 C CA . GLY A 1 198 ? -12.414 -12.828 13.188 1 93.25 198 GLY A CA 1
ATOM 1415 C C . GLY A 1 198 ? -11.883 -13.352 11.867 1 93.25 198 GLY A C 1
ATOM 1416 O O . GLY A 1 198 ? -11.516 -12.57 10.984 1 93.25 198 GLY A O 1
ATOM 1417 N N . TRP A 1 199 ? -11.953 -14.656 11.703 1 95.69 199 TRP A N 1
ATOM 1418 C CA . TRP A 1 199 ? -11.391 -15.242 10.484 1 95.69 199 TRP A CA 1
ATOM 1419 C C . TRP A 1 199 ? -12.445 -15.312 9.383 1 95.69 199 TRP A C 1
ATOM 1421 O O . TRP A 1 199 ? -12.125 -15.164 8.203 1 95.69 199 TRP A O 1
ATOM 1431 N N . ALA A 1 200 ? -13.75 -15.57 9.836 1 97.56 200 ALA A N 1
ATOM 1432 C CA . ALA A 1 200 ? -14.719 -15.875 8.781 1 97.56 200 ALA A CA 1
ATOM 1433 C C . ALA A 1 200 ? -16.141 -15.648 9.266 1 97.56 200 ALA A C 1
ATOM 1435 O O . ALA A 1 200 ? -16.391 -15.531 10.469 1 97.56 200 ALA A O 1
ATOM 1436 N N . LEU A 1 201 ? -16.984 -15.531 8.305 1 97.69 201 LEU A N 1
ATOM 1437 C CA . LEU A 1 201 ? -18.422 -15.539 8.484 1 97.69 201 LEU A CA 1
ATOM 1438 C C . LEU A 1 201 ? -19.031 -16.828 7.957 1 97.69 201 LEU A C 1
ATOM 1440 O O . LEU A 1 201 ? -18.484 -17.453 7.051 1 97.69 201 LEU A O 1
ATOM 1444 N N . ASP A 1 202 ? -20.188 -17.203 8.516 1 97.12 202 ASP A N 1
ATOM 1445 C CA . ASP A 1 202 ? -20.922 -18.312 7.941 1 97.12 202 ASP A CA 1
ATOM 1446 C C . ASP A 1 202 ? -21.812 -17.844 6.789 1 97.12 202 ASP A C 1
ATOM 1448 O O . ASP A 1 202 ? -21.781 -16.688 6.406 1 97.12 202 ASP A O 1
ATOM 1452 N N . ALA A 1 203 ? -22.594 -18.766 6.23 1 96.25 203 ALA A N 1
ATOM 1453 C CA . ALA A 1 203 ? -23.406 -18.484 5.047 1 96.25 203 ALA A CA 1
ATOM 1454 C C . ALA A 1 203 ? -24.469 -17.438 5.348 1 96.25 203 ALA A C 1
ATOM 1456 O O . ALA A 1 203 ? -24.938 -16.734 4.445 1 96.25 203 ALA A O 1
ATOM 1457 N N . SER A 1 204 ? -24.844 -17.281 6.598 1 96 204 SER A N 1
ATOM 1458 C CA . SER A 1 204 ? -25.875 -16.328 7.004 1 96 204 SER A CA 1
ATOM 1459 C C . SER A 1 204 ? -25.266 -14.977 7.355 1 96 204 SER A C 1
ATOM 1461 O O . SER A 1 204 ? -25.984 -14.039 7.719 1 96 204 SER A O 1
ATOM 1463 N N . GLY A 1 205 ? -23.906 -14.891 7.289 1 96.12 205 GLY A N 1
ATOM 1464 C CA . GLY A 1 205 ? -23.234 -13.617 7.531 1 96.12 205 GLY A CA 1
ATOM 1465 C C . GLY A 1 205 ? -22.859 -13.414 8.984 1 96.12 205 GLY A C 1
ATOM 1466 O O . GLY A 1 205 ? -22.516 -12.305 9.391 1 96.12 205 GLY A O 1
ATOM 1467 N N . ASN A 1 206 ? -22.906 -14.453 9.773 1 97 206 ASN A N 1
ATOM 1468 C CA . ASN A 1 206 ? -22.531 -14.359 11.18 1 97 206 ASN A CA 1
ATOM 1469 C C . ASN A 1 206 ? -21.094 -14.82 11.406 1 97 206 ASN A C 1
ATOM 1471 O O . ASN A 1 206 ? -20.625 -15.766 10.766 1 97 206 ASN A O 1
ATOM 1475 N N . PRO A 1 207 ? -20.453 -14.117 12.367 1 96.62 207 PRO A N 1
ATOM 1476 C CA . PRO A 1 207 ? -19.125 -14.633 12.727 1 96.62 207 PRO A CA 1
ATOM 1477 C C . PRO A 1 207 ? -19.156 -16.094 13.18 1 96.62 207 PRO A C 1
ATOM 1479 O O . PRO A 1 207 ? -20.094 -16.5 13.875 1 96.62 207 PRO A O 1
ATOM 1482 N N . THR A 1 208 ? -18.172 -16.875 12.766 1 97.56 208 THR A N 1
ATOM 1483 C CA . THR A 1 208 ? -18.172 -18.281 13.133 1 97.56 208 THR A CA 1
ATOM 1484 C C . THR A 1 208 ? -16.766 -18.766 13.484 1 97.56 208 THR A C 1
ATOM 1486 O O . THR A 1 208 ? -15.781 -18.25 12.945 1 97.56 208 THR A O 1
ATOM 1489 N N . THR A 1 209 ? -16.641 -19.672 14.359 1 97.56 209 THR A N 1
ATOM 1490 C CA . THR A 1 209 ? -15.398 -20.375 14.656 1 97.56 209 THR A CA 1
ATOM 1491 C C . THR A 1 209 ? -15.445 -21.797 14.133 1 97.56 209 THR A C 1
ATOM 1493 O O . THR A 1 209 ? -14.523 -22.594 14.383 1 97.56 209 THR A O 1
ATOM 1496 N N . ASP A 1 210 ? -16.594 -22.141 13.477 1 96.75 210 ASP A N 1
ATOM 1497 C CA . ASP A 1 210 ? -16.75 -23.438 12.828 1 96.75 210 ASP A CA 1
ATOM 1498 C C . ASP A 1 210 ? -16.172 -23.422 11.414 1 96.75 210 ASP A C 1
ATOM 1500 O O . ASP A 1 210 ? -16.734 -22.781 10.516 1 96.75 210 ASP A O 1
ATOM 1504 N N . PRO A 1 211 ? -15.086 -24.188 11.195 1 96.69 211 PRO A N 1
ATOM 1505 C CA . PRO A 1 211 ? -14.453 -24.125 9.875 1 96.69 211 PRO A CA 1
ATOM 1506 C C . PRO A 1 211 ? -15.359 -24.625 8.766 1 96.69 211 PRO A C 1
ATOM 1508 O O . PRO A 1 211 ? -15.273 -24.156 7.625 1 96.69 211 PRO A O 1
ATOM 1511 N N . ALA A 1 212 ? -16.219 -25.547 8.992 1 95.06 212 ALA A N 1
ATOM 1512 C CA . ALA A 1 212 ? -17.156 -26.031 7.977 1 95.06 212 ALA A CA 1
ATOM 1513 C C . ALA A 1 212 ? -18.141 -24.938 7.562 1 95.06 212 ALA A C 1
ATOM 1515 O O . ALA A 1 212 ? -18.453 -24.781 6.379 1 95.06 212 ALA A O 1
ATOM 1516 N N . ALA A 1 213 ? -18.625 -24.266 8.562 1 95.56 213 ALA A N 1
ATOM 1517 C CA . ALA A 1 213 ? -19.5 -23.141 8.281 1 95.56 213 ALA A CA 1
ATOM 1518 C C . ALA A 1 213 ? -18.75 -22.031 7.539 1 95.56 213 ALA A C 1
ATOM 1520 O O . ALA A 1 213 ? -19.312 -21.391 6.645 1 95.56 213 ALA A O 1
ATOM 1521 N N . ALA A 1 214 ? -17.531 -21.812 7.984 1 95.62 214 ALA A N 1
ATOM 1522 C CA . ALA A 1 214 ? -16.688 -20.797 7.352 1 95.62 214 ALA A CA 1
ATOM 1523 C C . ALA A 1 214 ? -16.5 -21.094 5.867 1 95.62 214 ALA A C 1
ATOM 1525 O O . ALA A 1 214 ? -16.5 -20.172 5.043 1 95.62 214 ALA A O 1
ATOM 1526 N N . MET A 1 215 ? -16.359 -22.328 5.531 1 91.81 215 MET A N 1
ATOM 1527 C CA . MET A 1 215 ? -16.109 -22.734 4.152 1 91.81 215 MET A CA 1
ATOM 1528 C C . MET A 1 215 ? -17.297 -22.391 3.262 1 91.81 215 MET A C 1
ATOM 1530 O O . MET A 1 215 ? -17.141 -22.25 2.047 1 91.81 215 MET A O 1
ATOM 1534 N N . LYS A 1 216 ? -18.422 -22.219 3.834 1 92.94 216 LYS A N 1
ATOM 1535 C CA . LYS A 1 216 ? -19.641 -21.922 3.084 1 92.94 216 LYS A CA 1
ATOM 1536 C C . LYS A 1 216 ? -19.938 -20.438 3.074 1 92.94 216 LYS A C 1
ATOM 1538 O O . LYS A 1 216 ? -20.859 -19.984 2.389 1 92.94 216 LYS A O 1
ATOM 1543 N N . GLY A 1 217 ? -19.188 -19.703 3.801 1 95.62 217 GLY A N 1
ATOM 1544 C CA . GLY A 1 217 ? -19.438 -18.281 3.934 1 95.62 217 GLY A CA 1
ATOM 1545 C C . GLY A 1 217 ? -18.344 -17.438 3.293 1 95.62 217 GLY A C 1
ATOM 1546 O O . GLY A 1 217 ? -18 -17.641 2.129 1 95.62 217 GLY A O 1
ATOM 1547 N N . ALA A 1 218 ? -17.859 -16.422 4.113 1 97 218 ALA A N 1
ATOM 1548 C CA . ALA A 1 218 ? -16.859 -15.5 3.596 1 97 218 ALA A CA 1
ATOM 1549 C C . ALA A 1 218 ? -15.703 -15.32 4.586 1 97 218 ALA A C 1
ATOM 1551 O O . ALA A 1 218 ? -15.922 -15.258 5.797 1 97 218 ALA A O 1
ATOM 1552 N N . MET A 1 219 ? -14.523 -15.328 4.062 1 97.56 219 MET A N 1
ATOM 1553 C CA . MET A 1 219 ? -13.383 -14.953 4.895 1 97.56 219 MET A CA 1
ATOM 1554 C C . MET A 1 219 ? -13.422 -13.469 5.234 1 97.56 219 MET A C 1
ATOM 1556 O O . MET A 1 219 ? -14.055 -12.688 4.535 1 97.56 219 MET A O 1
ATOM 1560 N N . LEU A 1 220 ? -12.75 -13.125 6.309 1 97.88 220 LEU A N 1
ATOM 1561 C CA . LEU A 1 220 ? -12.672 -11.719 6.711 1 97.88 220 LEU A CA 1
ATOM 1562 C C . LEU A 1 220 ? -11.266 -11.172 6.5 1 97.88 220 LEU A C 1
ATOM 1564 O O . LEU A 1 220 ? -10.289 -11.914 6.543 1 97.88 220 LEU A O 1
ATOM 1568 N N . ALA A 1 221 ? -11.219 -9.836 6.27 1 98 221 ALA A N 1
ATOM 1569 C CA . ALA A 1 221 ? -9.938 -9.156 6.109 1 98 221 ALA A CA 1
ATOM 1570 C C . ALA A 1 221 ? -9.195 -9.055 7.441 1 98 221 ALA A C 1
ATOM 1572 O O . ALA A 1 221 ? -9.82 -8.961 8.5 1 98 221 ALA A O 1
ATOM 1573 N N . PHE A 1 222 ? -7.883 -9.031 7.348 1 97.12 222 PHE A N 1
ATOM 1574 C CA . PHE A 1 222 ? -7.137 -8.734 8.562 1 97.12 222 PHE A CA 1
ATOM 1575 C C . PHE A 1 222 ? -7.418 -7.312 9.039 1 97.12 222 PHE A C 1
ATOM 1577 O O . PHE A 1 222 ? -7.613 -6.41 8.227 1 97.12 222 PHE A O 1
ATOM 1584 N N . GLY A 1 223 ? -7.512 -7.125 10.336 1 95.75 223 GLY A N 1
ATOM 1585 C CA . GLY A 1 223 ? -7.59 -5.773 10.867 1 95.75 223 GLY A CA 1
ATOM 1586 C C . GLY A 1 223 ? -8.93 -5.109 10.609 1 95.75 223 GLY A C 1
ATOM 1587 O O . GLY A 1 223 ? -9.031 -3.881 10.633 1 95.75 223 GLY A O 1
ATOM 1588 N N . GLY A 1 224 ? -9.953 -5.863 10.234 1 94.75 224 GLY A N 1
ATOM 1589 C CA . GLY A 1 224 ? -11.297 -5.316 10.078 1 94.75 224 GLY A CA 1
ATOM 1590 C C . GLY A 1 224 ? -11.422 -4.375 8.898 1 94.75 224 GLY A C 1
ATOM 1591 O O . GLY A 1 224 ? -10.984 -4.699 7.789 1 94.75 224 GLY A O 1
ATOM 1592 N N . GLN A 1 225 ? -12.008 -3.242 9.18 1 96.06 225 GLN A N 1
ATOM 1593 C CA . GLN A 1 225 ? -12.328 -2.291 8.117 1 96.06 225 GLN A CA 1
ATOM 1594 C C . GLN A 1 225 ? -11.062 -1.796 7.426 1 96.06 225 GLN A C 1
ATOM 1596 O O . GLN A 1 225 ? -11.039 -1.636 6.203 1 96.06 225 GLN A O 1
ATOM 1601 N N . ARG A 1 226 ? -10.055 -1.51 8.156 1 97.38 226 ARG A N 1
ATOM 1602 C CA . ARG A 1 226 ? -8.82 -1.004 7.57 1 97.38 226 ARG A CA 1
ATOM 1603 C C . ARG A 1 226 ? -8.18 -2.043 6.656 1 97.38 226 ARG A C 1
ATOM 1605 O O . ARG A 1 226 ? -7.641 -1.703 5.602 1 97.38 226 ARG A O 1
ATOM 1612 N N . GLY A 1 227 ? -8.266 -3.303 7.086 1 98.06 227 GLY A N 1
ATOM 1613 C CA . GLY A 1 227 ? -7.801 -4.371 6.215 1 98.06 227 GLY A CA 1
ATOM 1614 C C . GLY A 1 227 ? -8.656 -4.547 4.977 1 98.06 227 GLY A C 1
ATOM 1615 O O . GLY A 1 227 ? -8.141 -4.836 3.896 1 98.06 227 GLY A O 1
ATOM 1616 N N . ALA A 1 228 ? -9.945 -4.383 5.137 1 98.31 228 ALA A N 1
ATOM 1617 C CA . ALA A 1 228 ? -10.844 -4.473 3.99 1 98.31 228 ALA A CA 1
ATOM 1618 C C . ALA A 1 228 ? -10.562 -3.365 2.98 1 98.31 228 ALA A C 1
ATOM 1620 O O . ALA A 1 228 ? -10.695 -3.57 1.771 1 98.31 228 ALA A O 1
ATOM 1621 N N . ASN A 1 229 ? -10.172 -2.201 3.479 1 98.62 229 ASN A N 1
ATOM 1622 C CA . ASN A 1 229 ? -9.758 -1.118 2.594 1 98.62 229 ASN A CA 1
ATOM 1623 C C . ASN A 1 229 ? -8.516 -1.499 1.785 1 98.62 229 ASN A C 1
ATOM 1625 O O . ASN A 1 229 ? -8.406 -1.141 0.611 1 98.62 229 ASN A O 1
ATOM 1629 N N . ILE A 1 230 ? -7.609 -2.229 2.398 1 98.75 230 ILE A N 1
ATOM 1630 C CA . ILE A 1 230 ? -6.414 -2.693 1.701 1 98.75 230 ILE A CA 1
ATOM 1631 C C . ILE A 1 230 ? -6.809 -3.666 0.593 1 98.75 230 ILE A C 1
ATOM 1633 O O . ILE A 1 230 ? -6.285 -3.594 -0.521 1 98.75 230 ILE A O 1
ATOM 1637 N N . ALA A 1 231 ? -7.754 -4.543 0.92 1 98.75 231 ALA A N 1
ATOM 1638 C CA . ALA A 1 231 ? -8.234 -5.484 -0.086 1 98.75 231 ALA A CA 1
ATOM 1639 C C . ALA A 1 231 ? -8.82 -4.754 -1.29 1 98.75 231 ALA A C 1
ATOM 1641 O O . ALA A 1 231 ? -8.602 -5.156 -2.436 1 98.75 231 ALA A O 1
ATOM 1642 N N . LEU A 1 232 ? -9.547 -3.734 -1.016 1 98.88 232 LEU A N 1
ATOM 1643 C CA . LEU A 1 232 ? -10.141 -2.936 -2.082 1 98.88 232 LEU A CA 1
ATOM 1644 C C . LEU A 1 232 ? -9.055 -2.24 -2.904 1 98.88 232 LEU A C 1
ATOM 1646 O O . LEU A 1 232 ? -9.133 -2.211 -4.137 1 98.88 232 LEU A O 1
ATOM 1650 N N . MET A 1 233 ? -8.078 -1.658 -2.262 1 98.88 233 MET A N 1
ATOM 1651 C CA . MET A 1 233 ? -6.953 -1.047 -2.961 1 98.88 233 MET A CA 1
ATOM 1652 C C . MET A 1 233 ? -6.277 -2.051 -3.889 1 98.88 233 MET A C 1
ATOM 1654 O O . MET A 1 233 ? -6.016 -1.747 -5.055 1 98.88 233 MET A O 1
ATOM 1658 N N . VAL A 1 234 ? -6.016 -3.254 -3.389 1 98.88 234 VAL A N 1
ATOM 1659 C CA . VAL A 1 234 ? -5.383 -4.309 -4.172 1 98.88 234 VAL A CA 1
ATOM 1660 C C . VAL A 1 234 ? -6.258 -4.656 -5.375 1 98.88 234 VAL A C 1
ATOM 1662 O O . VAL A 1 234 ? -5.75 -4.84 -6.484 1 98.88 234 VAL A O 1
ATOM 1665 N N . GLU A 1 235 ? -7.547 -4.715 -5.164 1 98.81 235 GLU A N 1
ATOM 1666 C CA . GLU A 1 235 ? -8.5 -5.004 -6.23 1 98.81 235 GLU A CA 1
ATOM 1667 C C . GLU A 1 235 ? -8.398 -3.979 -7.355 1 98.81 235 GLU A C 1
ATOM 1669 O O . GLU A 1 235 ? -8.391 -4.34 -8.531 1 98.81 235 GLU A O 1
ATOM 1674 N N . VAL A 1 236 ? -8.328 -2.754 -6.977 1 98.81 236 VAL A N 1
ATOM 1675 C CA . VAL A 1 236 ? -8.258 -1.671 -7.953 1 98.81 236 VAL A CA 1
ATOM 1676 C C . VAL A 1 236 ? -6.953 -1.762 -8.734 1 98.81 236 VAL A C 1
ATOM 1678 O O . VAL A 1 236 ? -6.945 -1.618 -9.961 1 98.81 236 VAL A O 1
ATOM 1681 N N . LEU A 1 237 ? -5.871 -2 -8.086 1 98.81 237 LEU A N 1
ATOM 1682 C CA . LEU A 1 237 ? -4.566 -2.051 -8.742 1 98.81 237 LEU A CA 1
ATOM 1683 C C . LEU A 1 237 ? -4.457 -3.275 -9.641 1 98.81 237 LEU A C 1
ATOM 1685 O O . LEU A 1 237 ? -3.965 -3.178 -10.766 1 98.81 237 LEU A O 1
ATOM 1689 N N . ALA A 1 238 ? -4.941 -4.414 -9.148 1 98.56 238 ALA A N 1
ATOM 1690 C CA . ALA A 1 238 ? -4.762 -5.676 -9.867 1 98.56 238 ALA A CA 1
ATOM 1691 C C . ALA A 1 238 ? -5.766 -5.805 -11.008 1 98.56 238 ALA A C 1
ATOM 1693 O O . ALA A 1 238 ? -5.398 -6.148 -12.133 1 98.56 238 ALA A O 1
ATOM 1694 N N . ALA A 1 239 ? -7.012 -5.535 -10.734 1 98.31 239 ALA A N 1
ATOM 1695 C CA . ALA A 1 239 ? -8.078 -5.758 -11.703 1 98.31 239 ALA A CA 1
ATOM 1696 C C . ALA A 1 239 ? -8.516 -4.445 -12.352 1 98.31 239 ALA A C 1
ATOM 1698 O O . ALA A 1 239 ? -8.711 -4.379 -13.57 1 98.31 239 ALA A O 1
ATOM 1699 N N . GLY A 1 240 ? -8.68 -3.42 -11.562 1 98 240 GLY A N 1
ATOM 1700 C CA . GLY A 1 240 ? -9.164 -2.146 -12.078 1 98 240 GLY A CA 1
ATOM 1701 C C . GLY A 1 240 ? -8.266 -1.55 -13.141 1 98 240 GLY A C 1
ATOM 1702 O O . GLY A 1 240 ? -8.703 -1.344 -14.281 1 98 240 GLY A O 1
ATOM 1703 N N . ILE A 1 241 ? -7.004 -1.423 -12.828 1 97.19 241 ILE A N 1
ATOM 1704 C CA . ILE A 1 241 ? -6.047 -0.749 -13.695 1 97.19 241 ILE A CA 1
ATOM 1705 C C . ILE A 1 241 ? -5.746 -1.623 -14.906 1 97.19 241 ILE A C 1
ATOM 1707 O O . ILE A 1 241 ? -5.609 -1.118 -16.031 1 97.19 241 ILE A O 1
ATOM 1711 N N . SER A 1 242 ? -5.668 -2.885 -14.758 1 96.31 242 SER A N 1
ATOM 1712 C CA . SER A 1 242 ? -5.207 -3.789 -15.805 1 96.31 242 SER A CA 1
ATOM 1713 C C . SER A 1 242 ? -6.332 -4.137 -16.766 1 96.31 242 SER A C 1
ATOM 1715 O O . SER A 1 242 ? -6.078 -4.613 -17.875 1 96.31 242 SER A O 1
ATOM 1717 N N . GLY A 1 243 ? -7.562 -3.971 -16.281 1 97.19 243 GLY A N 1
ATOM 1718 C CA . GLY A 1 243 ? -8.703 -4.426 -17.062 1 97.19 243 GLY A CA 1
ATOM 1719 C C . GLY A 1 243 ? -9 -5.902 -16.875 1 97.19 243 GLY A C 1
ATOM 1720 O O . GLY A 1 243 ? -9.758 -6.492 -17.641 1 97.19 243 GLY A O 1
ATOM 1721 N N . ALA A 1 244 ? -8.445 -6.574 -15.945 1 97.81 244 ALA A N 1
ATOM 1722 C CA . ALA A 1 244 ? -8.688 -7.984 -15.648 1 97.81 244 ALA A CA 1
ATOM 1723 C C . ALA A 1 244 ? -10.086 -8.188 -15.055 1 97.81 244 ALA A C 1
ATOM 1725 O O . ALA A 1 244 ? -10.812 -7.219 -14.82 1 97.81 244 ALA A O 1
ATOM 1726 N N . ASN A 1 245 ? -10.43 -9.469 -14.93 1 98.25 245 ASN A N 1
ATOM 1727 C CA . ASN A 1 245 ? -11.672 -9.758 -14.227 1 98.25 245 ASN A CA 1
ATOM 1728 C C . ASN A 1 245 ? -11.633 -9.266 -12.781 1 98.25 245 ASN A C 1
ATOM 1730 O O . ASN A 1 245 ? -10.641 -9.461 -12.086 1 98.25 245 ASN A O 1
ATOM 1734 N N . TRP A 1 246 ? -12.719 -8.523 -12.469 1 98.62 246 TRP A N 1
ATOM 1735 C CA . TRP A 1 246 ? -12.898 -8.344 -11.031 1 98.62 246 TRP A CA 1
ATOM 1736 C C . TRP A 1 246 ? -12.992 -9.695 -10.32 1 98.62 246 TRP A C 1
ATOM 1738 O O . TRP A 1 246 ? -13.406 -10.688 -10.922 1 98.62 246 TRP A O 1
ATOM 1748 N N . SER A 1 247 ? -12.695 -9.703 -9.031 1 98.5 247 SER A N 1
ATOM 1749 C CA . SER A 1 247 ? -12.805 -10.945 -8.281 1 98.5 247 SER A CA 1
ATOM 1750 C C . SER A 1 247 ? -14.195 -11.547 -8.391 1 98.5 247 SER A C 1
ATOM 1752 O O . SER A 1 247 ? -14.352 -12.766 -8.523 1 98.5 247 SER A O 1
ATOM 1754 N N . LEU A 1 248 ? -15.219 -10.758 -8.414 1 98.25 248 LEU A N 1
ATOM 1755 C CA . LEU A 1 248 ? -16.609 -11.18 -8.5 1 98.25 248 LEU A CA 1
ATOM 1756 C C . LEU A 1 248 ? -16.891 -11.867 -9.828 1 98.25 248 LEU A C 1
ATOM 1758 O O . LEU A 1 248 ? -17.844 -12.648 -9.945 1 98.25 248 LEU A O 1
ATOM 1762 N N . ASP A 1 249 ? -16.062 -11.578 -10.797 1 98.19 249 ASP A N 1
ATOM 1763 C CA . ASP A 1 249 ? -16.312 -12.078 -12.141 1 98.19 249 ASP A CA 1
ATOM 1764 C C . ASP A 1 249 ? -15.344 -13.203 -12.492 1 98.19 249 ASP A C 1
ATOM 1766 O O . ASP A 1 249 ? -15.391 -13.75 -13.602 1 98.19 249 ASP A O 1
ATOM 1770 N N . ALA A 1 250 ? -14.414 -13.523 -11.633 1 97.38 250 ALA A N 1
ATOM 1771 C CA . ALA A 1 250 ? -13.383 -14.531 -11.914 1 97.38 250 ALA A CA 1
ATOM 1772 C C . ALA A 1 250 ? -13.906 -15.938 -11.633 1 97.38 250 ALA A C 1
ATOM 1774 O O . ALA A 1 250 ? -14.336 -16.234 -10.516 1 97.38 250 ALA A O 1
ATOM 1775 N N . PRO A 1 251 ? -13.852 -16.797 -12.586 1 95 251 PRO A N 1
ATOM 1776 C CA . PRO A 1 251 ? -14.172 -18.203 -12.344 1 95 251 PRO A CA 1
ATOM 1777 C C . PRO A 1 251 ? -13.289 -18.828 -11.266 1 95 251 PRO A C 1
ATOM 1779 O O . PRO A 1 251 ? -12.141 -18.406 -11.078 1 95 251 PRO A O 1
ATOM 1782 N N . TRP A 1 252 ? -13.828 -19.844 -10.695 1 89.81 252 TRP A N 1
ATOM 1783 C CA . TRP A 1 252 ? -13.125 -20.531 -9.609 1 89.81 252 TRP A CA 1
ATOM 1784 C C . TRP A 1 252 ? -11.875 -21.234 -10.133 1 89.81 252 TRP A C 1
ATOM 1786 O O . TRP A 1 252 ? -11.82 -21.641 -11.297 1 89.81 252 TRP A O 1
ATOM 1796 N N . PHE A 1 253 ? -10.93 -21.484 -9.281 1 82.06 253 PHE A N 1
ATOM 1797 C CA . PHE A 1 253 ? -9.602 -21.969 -9.648 1 82.06 253 PHE A CA 1
ATOM 1798 C C . PHE A 1 253 ? -9.656 -23.422 -10.094 1 82.06 253 PHE A C 1
ATOM 1800 O O . PHE A 1 253 ? -8.812 -23.875 -10.875 1 82.06 253 PHE A O 1
ATOM 1807 N N . THR A 1 254 ? -10.5 -24.25 -9.492 1 79.44 254 THR A N 1
ATOM 1808 C CA . THR A 1 254 ? -10.438 -25.688 -9.734 1 79.44 254 THR A CA 1
ATOM 1809 C C . THR A 1 254 ? -11.703 -26.172 -10.438 1 79.44 254 THR A C 1
ATOM 1811 O O . THR A 1 254 ? -11.844 -27.359 -10.719 1 79.44 254 THR A O 1
ATOM 1814 N N . GLY A 1 255 ? -12.477 -25.25 -10.766 1 80.44 255 GLY A N 1
ATOM 1815 C CA . GLY A 1 255 ? -13.703 -25.703 -11.398 1 80.44 255 GLY A CA 1
ATOM 1816 C C . GLY A 1 255 ? -13.859 -25.203 -12.82 1 80.44 255 GLY A C 1
ATOM 1817 O O . GLY A 1 255 ? -13.492 -24.078 -13.141 1 80.44 255 GLY A O 1
ATOM 1818 N N . GLY A 1 256 ? -14.289 -26.203 -13.656 1 82.19 256 GLY A N 1
ATOM 1819 C CA . GLY A 1 256 ? -14.578 -25.812 -15.031 1 82.19 256 GLY A CA 1
ATOM 1820 C C . GLY A 1 256 ? -13.336 -25.594 -15.867 1 82.19 256 GLY A C 1
ATOM 1821 O O . GLY A 1 256 ? -12.219 -25.812 -15.398 1 82.19 256 GLY A O 1
ATOM 1822 N N . PRO A 1 257 ? -13.492 -25.203 -17.109 1 88.38 257 PRO A N 1
ATOM 1823 C CA . PRO A 1 257 ? -12.367 -25.031 -18.031 1 88.38 257 PRO A CA 1
ATOM 1824 C C . PRO A 1 257 ? -11.898 -23.578 -18.125 1 88.38 257 PRO A C 1
ATOM 1826 O O . PRO A 1 257 ? -10.883 -23.297 -18.766 1 88.38 257 PRO A O 1
ATOM 1829 N N . ASP A 1 258 ? -12.578 -22.734 -17.453 1 93.5 258 ASP A N 1
ATOM 1830 C CA . ASP A 1 258 ? -12.32 -21.328 -17.703 1 93.5 258 ASP A CA 1
ATOM 1831 C C . ASP A 1 258 ? -11.219 -20.781 -16.797 1 93.5 258 ASP A C 1
ATOM 1833 O O . ASP A 1 258 ? -11.211 -21.078 -15.594 1 93.5 258 ASP A O 1
ATOM 1837 N N . SER A 1 259 ? -10.32 -20.047 -17.344 1 95.44 259 SER A N 1
ATOM 1838 C CA . SER A 1 259 ? -9.312 -19.328 -16.562 1 95.44 259 SER A CA 1
ATOM 1839 C C . SER A 1 259 ? -9.945 -18.219 -15.734 1 95.44 259 SER A C 1
ATOM 1841 O O . SER A 1 259 ? -10.867 -17.547 -16.203 1 95.44 259 SER A O 1
ATOM 1843 N N . PRO A 1 260 ? -9.453 -17.969 -14.555 1 96.75 260 PRO A N 1
ATOM 1844 C CA . PRO A 1 260 ? -9.992 -16.859 -13.766 1 96.75 260 PRO A CA 1
ATOM 1845 C C . PRO A 1 260 ? -9.781 -15.508 -14.43 1 96.75 260 PRO A C 1
ATOM 1847 O O . PRO A 1 260 ? -10.539 -14.562 -14.172 1 96.75 260 PRO A O 1
ATOM 1850 N N . GLY A 1 261 ? -8.758 -15.414 -15.32 1 97.69 261 GLY A N 1
ATOM 1851 C CA . GLY A 1 261 ? -8.508 -14.164 -16.016 1 97.69 261 GLY A CA 1
ATOM 1852 C C . GLY A 1 261 ? -8.156 -13.016 -15.086 1 97.69 261 GLY A C 1
ATOM 1853 O O . GLY A 1 261 ? -8.688 -11.914 -15.219 1 97.69 261 GLY A O 1
ATOM 1854 N N . THR A 1 262 ? -7.293 -13.258 -14.102 1 96.69 262 THR A N 1
ATOM 1855 C CA . THR A 1 262 ? -7.027 -12.312 -13.023 1 96.69 262 THR A CA 1
ATOM 1856 C C . THR A 1 262 ? -5.902 -11.352 -13.406 1 96.69 262 THR A C 1
ATOM 1858 O O . THR A 1 262 ? -5.312 -11.484 -14.484 1 96.69 262 THR A O 1
ATOM 1861 N N . GLY A 1 263 ? -5.711 -10.367 -12.539 1 98.25 263 GLY A N 1
ATOM 1862 C CA . GLY A 1 263 ? -4.746 -9.32 -12.828 1 98.25 263 GLY A CA 1
ATOM 1863 C C . GLY A 1 263 ? -3.516 -9.383 -11.945 1 98.25 263 GLY A C 1
ATOM 1864 O O . GLY A 1 263 ? -3.52 -10.055 -10.914 1 98.25 263 GLY A O 1
ATOM 1865 N N . LEU A 1 264 ? -2.428 -8.758 -12.398 1 98.75 264 LEU A N 1
ATOM 1866 C CA . LEU A 1 264 ? -1.18 -8.547 -11.68 1 98.75 264 LEU A CA 1
ATOM 1867 C C . LEU A 1 264 ? -0.65 -7.133 -11.922 1 98.75 264 LEU A C 1
ATOM 1869 O O . LEU A 1 264 ? -0.558 -6.688 -13.07 1 98.75 264 LEU A O 1
ATOM 1873 N N . PHE A 1 265 ? -0.441 -6.434 -10.883 1 98.88 265 PHE A N 1
ATOM 1874 C CA . PHE A 1 265 ? 0.158 -5.102 -10.914 1 98.88 265 PHE A CA 1
ATOM 1875 C C . PHE A 1 265 ? 1.522 -5.109 -10.242 1 98.88 265 PHE A C 1
ATOM 1877 O O . PHE A 1 265 ? 1.662 -5.594 -9.117 1 98.88 265 PHE A O 1
ATOM 1884 N N . VAL A 1 266 ? 2.572 -4.57 -10.898 1 98.94 266 VAL A N 1
ATOM 1885 C CA . VAL A 1 266 ? 3.91 -4.465 -10.328 1 98.94 266 VAL A CA 1
ATOM 1886 C C . VAL A 1 266 ? 4.453 -3.055 -10.539 1 98.94 266 VAL A C 1
ATOM 1888 O O . VAL A 1 266 ? 4.453 -2.545 -11.664 1 98.94 266 VAL A O 1
ATOM 1891 N N . LEU A 1 267 ? 4.824 -2.443 -9.492 1 98.88 267 LEU A N 1
ATOM 1892 C CA . LEU A 1 267 ? 5.492 -1.145 -9.469 1 98.88 267 LEU A CA 1
ATOM 1893 C C . LEU A 1 267 ? 6.969 -1.298 -9.125 1 98.88 267 LEU A C 1
ATOM 1895 O O . LEU A 1 267 ? 7.324 -2.047 -8.219 1 98.88 267 LEU A O 1
ATOM 1899 N N . ALA A 1 268 ? 7.836 -0.659 -9.883 1 98.88 268 ALA A N 1
ATOM 1900 C CA . ALA A 1 268 ? 9.273 -0.65 -9.617 1 98.88 268 ALA A CA 1
ATOM 1901 C C . ALA A 1 268 ? 9.805 0.776 -9.5 1 98.88 268 ALA A C 1
ATOM 1903 O O . ALA A 1 268 ? 9.531 1.614 -10.367 1 98.88 268 ALA A O 1
ATOM 1904 N N . ILE A 1 269 ? 10.555 1.065 -8.453 1 98.81 269 ILE A N 1
ATOM 1905 C CA . ILE A 1 269 ? 11.094 2.391 -8.18 1 98.81 269 ILE A CA 1
ATOM 1906 C C . ILE A 1 269 ? 12.617 2.305 -8.039 1 98.81 269 ILE A C 1
ATOM 1908 O O . ILE A 1 269 ? 13.133 1.423 -7.355 1 98.81 269 ILE A O 1
ATOM 1912 N N . GLU A 1 270 ? 13.32 3.199 -8.695 1 98.62 270 GLU A N 1
ATOM 1913 C CA . GLU A 1 270 ? 14.766 3.32 -8.539 1 98.62 270 GLU A CA 1
ATOM 1914 C C . GLU A 1 270 ? 15.117 4.246 -7.383 1 98.62 270 GLU A C 1
ATOM 1916 O O . GLU A 1 270 ? 15.188 5.465 -7.551 1 98.62 270 GLU A O 1
ATOM 1921 N N . PRO A 1 271 ? 15.453 3.656 -6.246 1 97.69 271 PRO A N 1
ATOM 1922 C CA . PRO A 1 271 ? 15.602 4.504 -5.059 1 97.69 271 PRO A CA 1
ATOM 1923 C C . PRO A 1 271 ? 16.891 5.332 -5.086 1 97.69 271 PRO A C 1
ATOM 1925 O O . PRO A 1 271 ? 16.953 6.379 -4.441 1 97.69 271 PRO A O 1
ATOM 1928 N N . LYS A 1 272 ? 17.922 4.961 -5.832 1 95.81 272 LYS A N 1
ATOM 1929 C CA . LYS A 1 272 ? 19.203 5.652 -5.848 1 95.81 272 LYS A CA 1
ATOM 1930 C C . LYS A 1 272 ? 19.078 7.031 -6.492 1 95.81 272 LYS A C 1
ATOM 1932 O O . LYS A 1 272 ? 19.875 7.926 -6.215 1 95.81 272 LYS A O 1
ATOM 1937 N N . LEU A 1 273 ? 18.094 7.203 -7.395 1 94.19 273 LEU A N 1
ATOM 1938 C CA . LEU A 1 273 ? 17.844 8.508 -8.008 1 94.19 273 LEU A CA 1
ATOM 1939 C C . LEU A 1 273 ? 17.266 9.484 -6.996 1 94.19 273 LEU A C 1
ATOM 1941 O O . LEU A 1 273 ? 17.375 10.695 -7.164 1 94.19 273 LEU A O 1
ATOM 1945 N N . LEU A 1 274 ? 16.656 8.938 -5.926 1 92.12 274 LEU A N 1
ATOM 1946 C CA . LEU A 1 274 ? 16.031 9.766 -4.902 1 92.12 274 LEU A CA 1
ATOM 1947 C C . LEU A 1 274 ? 16.984 10.008 -3.734 1 92.12 274 LEU A C 1
ATOM 1949 O O . LEU A 1 274 ? 17.062 11.117 -3.203 1 92.12 274 LEU A O 1
ATOM 1953 N N . ASP A 1 275 ? 17.625 8.977 -3.387 1 93.69 275 ASP A N 1
ATOM 1954 C CA . ASP A 1 275 ? 18.656 9.016 -2.355 1 93.69 275 ASP A CA 1
ATOM 1955 C C . ASP A 1 275 ? 19.812 8.07 -2.693 1 93.69 275 ASP A C 1
ATOM 1957 O O . ASP A 1 275 ? 19.703 6.855 -2.5 1 93.69 275 ASP A O 1
ATOM 1961 N N . PRO A 1 276 ? 20.969 8.586 -3.041 1 93.38 276 PRO A N 1
ATOM 1962 C CA . PRO A 1 276 ? 22.094 7.73 -3.43 1 93.38 276 PRO A CA 1
ATOM 1963 C C . PRO A 1 276 ? 22.531 6.773 -2.318 1 93.38 276 PRO A C 1
ATOM 1965 O O . PRO A 1 276 ? 23.125 5.73 -2.594 1 93.38 276 PRO A O 1
ATOM 1968 N N . ASP A 1 277 ? 22.25 7.098 -1.075 1 95.75 277 ASP A N 1
ATOM 1969 C CA . ASP A 1 277 ? 22.656 6.27 0.055 1 95.75 277 ASP A CA 1
ATOM 1970 C C . ASP A 1 277 ? 21.516 5.363 0.509 1 95.75 277 ASP A C 1
ATOM 1972 O O . ASP A 1 277 ? 21.594 4.766 1.586 1 95.75 277 ASP A O 1
ATOM 1976 N N . PHE A 1 278 ? 20.531 5.188 -0.298 1 97.88 278 PHE A N 1
ATOM 1977 C CA . PHE A 1 278 ? 19.312 4.512 0.1 1 97.88 278 PHE A CA 1
ATOM 1978 C C . PHE A 1 278 ? 19.609 3.127 0.666 1 97.88 278 PHE A C 1
ATOM 1980 O O . PHE A 1 278 ? 19.172 2.791 1.766 1 97.88 278 PHE A O 1
ATOM 1987 N N . GLU A 1 279 ? 20.328 2.295 -0.024 1 97.94 279 GLU A N 1
ATOM 1988 C CA . GLU A 1 279 ? 20.531 0.903 0.371 1 97.94 279 GLU A CA 1
ATOM 1989 C C . GLU A 1 279 ? 21.266 0.805 1.703 1 97.94 279 GLU A C 1
ATOM 1991 O O . GLU A 1 279 ? 20.969 -0.068 2.52 1 97.94 279 GLU A O 1
ATOM 1996 N N . GLN A 1 280 ? 22.25 1.71 1.92 1 98 280 GLN A N 1
ATOM 1997 C CA . GLN A 1 280 ? 22.969 1.72 3.189 1 98 280 GLN A CA 1
ATOM 1998 C C . GLN A 1 280 ? 22.062 2.186 4.328 1 98 280 GLN A C 1
ATOM 2000 O O . GLN A 1 280 ? 22.078 1.608 5.418 1 98 280 GLN A O 1
ATOM 2005 N N . ARG A 1 281 ? 21.297 3.219 4.07 1 97.94 281 ARG A N 1
ATOM 2006 C CA . ARG A 1 281 ? 20.359 3.703 5.078 1 97.94 281 ARG A CA 1
ATOM 2007 C C . ARG A 1 281 ? 19.328 2.631 5.438 1 97.94 281 ARG A C 1
ATOM 2009 O O . ARG A 1 281 ? 18.969 2.477 6.605 1 97.94 281 ARG A O 1
ATOM 2016 N N . MET A 1 282 ? 18.938 1.883 4.422 1 98.12 282 MET A N 1
ATOM 2017 C CA . MET A 1 282 ? 17.984 0.792 4.645 1 98.12 282 MET A CA 1
ATOM 2018 C C . MET A 1 282 ? 18.609 -0.297 5.512 1 98.12 282 MET A C 1
ATOM 2020 O O . MET A 1 282 ? 17.984 -0.757 6.473 1 98.12 282 MET A O 1
ATOM 2024 N N . LYS A 1 283 ? 19.781 -0.653 5.16 1 98 283 LYS A N 1
ATOM 2025 C CA . LYS A 1 283 ? 20.484 -1.665 5.949 1 98 283 LYS A CA 1
ATOM 2026 C C . LYS A 1 283 ? 20.594 -1.245 7.41 1 98 283 LYS A C 1
ATOM 2028 O O . LYS A 1 283 ? 20.25 -2.014 8.312 1 98 283 LYS A O 1
ATOM 2033 N N . ASP A 1 284 ? 21.047 -0.06 7.637 1 98.38 284 ASP A N 1
ATOM 2034 C CA . ASP A 1 284 ? 21.266 0.438 8.992 1 98.38 284 ASP A CA 1
ATOM 2035 C C . ASP A 1 284 ? 19.953 0.485 9.773 1 98.38 284 ASP A C 1
ATOM 2037 O O . ASP A 1 284 ? 19.922 0.123 10.953 1 98.38 284 ASP A O 1
ATOM 2041 N N . GLN A 1 285 ? 18.938 0.905 9.117 1 98.5 285 GLN A N 1
ATOM 2042 C CA . GLN A 1 285 ? 17.641 1.025 9.789 1 98.5 285 GLN A CA 1
ATOM 2043 C C . GLN A 1 285 ? 17.062 -0.348 10.109 1 98.5 285 GLN A C 1
ATOM 2045 O O . GLN A 1 285 ? 16.531 -0.563 11.203 1 98.5 285 GLN A O 1
ATOM 2050 N N . LEU A 1 286 ? 17.094 -1.278 9.125 1 98.12 286 LEU A N 1
ATOM 2051 C CA . LEU A 1 286 ? 16.578 -2.617 9.375 1 98.12 286 LEU A CA 1
ATOM 2052 C C . LEU A 1 286 ? 17.344 -3.297 10.508 1 98.12 286 LEU A C 1
ATOM 2054 O O . LEU A 1 286 ? 16.75 -3.977 11.344 1 98.12 286 LEU A O 1
ATOM 2058 N N . ASP A 1 287 ? 18.625 -3.076 10.531 1 98 287 ASP A N 1
ATOM 2059 C CA . ASP A 1 287 ? 19.438 -3.615 11.625 1 98 287 ASP A CA 1
ATOM 2060 C C . ASP A 1 287 ? 19.047 -2.98 12.953 1 98 287 ASP A C 1
ATOM 2062 O O . ASP A 1 287 ? 18.953 -3.672 13.977 1 98 287 ASP A O 1
ATOM 2066 N N . ARG A 1 288 ? 18.906 -1.691 12.953 1 98.38 288 ARG A N 1
ATOM 2067 C CA . ARG A 1 288 ? 18.516 -0.961 14.148 1 98.38 288 ARG A CA 1
ATOM 2068 C C . ARG A 1 288 ? 17.188 -1.476 14.688 1 98.38 288 ARG A C 1
ATOM 2070 O O . ARG A 1 288 ? 17.062 -1.767 15.883 1 98.38 288 ARG A O 1
ATOM 2077 N N . LEU A 1 289 ? 16.203 -1.629 13.828 1 98.5 289 LEU A N 1
ATOM 2078 C CA . LEU A 1 289 ? 14.875 -2.119 14.203 1 98.5 289 LEU A CA 1
ATOM 2079 C C . LEU A 1 289 ? 14.961 -3.521 14.797 1 98.5 289 LEU A C 1
ATOM 2081 O O . LEU A 1 289 ? 14.359 -3.799 15.828 1 98.5 289 LEU A O 1
ATOM 2085 N N . ARG A 1 290 ? 15.68 -4.309 14.125 1 97.69 290 ARG A N 1
ATOM 2086 C CA . ARG A 1 290 ? 15.766 -5.707 14.539 1 97.69 290 ARG A CA 1
ATOM 2087 C C . ARG A 1 290 ? 16.578 -5.852 15.82 1 97.69 290 ARG A C 1
ATOM 2089 O O . ARG A 1 290 ? 16.109 -6.457 16.797 1 97.69 290 ARG A O 1
ATOM 2096 N N . ARG A 1 291 ? 17.75 -5.32 15.922 1 97.62 291 ARG A N 1
ATOM 2097 C CA . ARG A 1 291 ? 18.703 -5.582 17 1 97.62 291 ARG A CA 1
ATOM 2098 C C . ARG A 1 291 ? 18.359 -4.773 18.234 1 97.62 291 ARG A C 1
ATOM 2100 O O . ARG A 1 291 ? 18.469 -5.27 19.359 1 97.62 291 ARG A O 1
ATOM 2107 N N . ARG A 1 292 ? 17.969 -3.557 18.047 1 98 292 ARG A N 1
ATOM 2108 C CA . ARG A 1 292 ? 17.781 -2.674 19.203 1 98 292 ARG A CA 1
ATOM 2109 C C . ARG A 1 292 ? 16.344 -2.699 19.688 1 98 292 ARG A C 1
ATOM 2111 O O . ARG A 1 292 ? 16.078 -2.518 20.875 1 98 292 ARG A O 1
ATOM 2118 N N . TYR A 1 293 ? 15.414 -3.033 18.766 1 98.12 293 TYR A N 1
ATOM 2119 C CA . TYR A 1 293 ? 14.016 -2.873 19.156 1 98.12 293 TYR A CA 1
ATOM 2120 C C . TYR A 1 293 ? 13.258 -4.188 19.016 1 98.12 293 TYR A C 1
ATOM 2122 O O . TYR A 1 293 ? 12.055 -4.246 19.266 1 98.12 293 TYR A O 1
ATOM 2130 N N . GLY A 1 294 ? 13.898 -5.203 18.484 1 97.44 294 GLY A N 1
ATOM 2131 C CA . GLY A 1 294 ? 13.297 -6.523 18.422 1 97.44 294 GLY A CA 1
ATOM 2132 C C . GLY A 1 294 ? 12.234 -6.637 17.344 1 97.44 294 GLY A C 1
ATOM 2133 O O . GLY A 1 294 ? 11.367 -7.508 17.406 1 97.44 294 GLY A O 1
ATOM 2134 N N . VAL A 1 295 ? 12.258 -5.801 16.359 1 98.12 295 VAL A N 1
ATOM 2135 C CA . VAL A 1 295 ? 11.266 -5.824 15.289 1 98.12 295 VAL A CA 1
ATOM 2136 C C . VAL A 1 295 ? 11.539 -7 14.359 1 98.12 295 VAL A C 1
ATOM 2138 O O . VAL A 1 295 ? 12.688 -7.234 13.969 1 98.12 295 VAL A O 1
ATOM 2141 N N . HIS A 1 296 ? 10.516 -7.684 14.039 1 97.81 296 HIS A N 1
ATOM 2142 C CA . HIS A 1 296 ? 10.625 -8.703 13 1 97.81 296 HIS A CA 1
ATOM 2143 C C . HIS A 1 296 ? 10.766 -8.07 11.617 1 97.81 296 HIS A C 1
ATOM 2145 O O . HIS A 1 296 ? 9.914 -7.281 11.203 1 97.81 296 HIS A O 1
ATOM 2151 N N . ILE A 1 297 ? 11.82 -8.438 10.922 1 97.69 297 ILE A N 1
ATOM 2152 C CA . ILE A 1 297 ? 12.039 -7.949 9.562 1 97.69 297 ILE A CA 1
ATOM 2153 C C . ILE A 1 297 ? 11.672 -9.039 8.562 1 97.69 297 ILE A C 1
ATOM 2155 O O . ILE A 1 297 ? 12.391 -10.039 8.438 1 97.69 297 ILE A O 1
ATOM 2159 N N . PRO A 1 298 ? 10.664 -8.844 7.797 1 97.5 298 PRO A N 1
ATOM 2160 C CA . PRO A 1 298 ? 10.258 -9.867 6.832 1 97.5 298 PRO A CA 1
ATOM 2161 C C . PRO A 1 298 ? 11.312 -10.094 5.746 1 97.5 298 PRO A C 1
ATOM 2163 O O . PRO A 1 298 ? 11.977 -9.148 5.32 1 97.5 298 PRO A O 1
ATOM 2166 N N . GLY A 1 299 ? 11.398 -11.312 5.234 1 96.31 299 GLY A N 1
ATOM 2167 C CA . GLY A 1 299 ? 12.273 -11.648 4.117 1 96.31 299 GLY A CA 1
ATOM 2168 C C . GLY A 1 299 ? 13.516 -12.398 4.535 1 96.31 299 GLY A C 1
ATOM 2169 O O . GLY A 1 299 ? 14.109 -13.133 3.732 1 96.31 299 GLY A O 1
ATOM 2170 N N . ARG A 1 300 ? 13.977 -12.289 5.785 1 95.06 300 ARG A N 1
ATOM 2171 C CA . ARG A 1 300 ? 15.234 -12.875 6.242 1 95.06 300 ARG A CA 1
ATOM 2172 C C . ARG A 1 300 ? 15.141 -14.391 6.297 1 95.06 300 ARG A C 1
ATOM 2174 O O . ARG A 1 300 ? 16.047 -15.094 5.84 1 95.06 300 ARG A O 1
ATOM 2181 N N . SER A 1 301 ? 14.07 -14.875 6.891 1 95.56 301 SER A N 1
ATOM 2182 C CA . SER A 1 301 ? 13.906 -16.328 6.996 1 95.56 301 SER A CA 1
ATOM 2183 C C . SER A 1 301 ? 13.844 -16.969 5.617 1 95.56 301 SER A C 1
ATOM 2185 O O . SER A 1 301 ? 14.336 -18.078 5.426 1 95.56 301 SER A O 1
ATOM 2187 N N . ARG A 1 302 ? 13.234 -16.312 4.688 1 96.25 302 ARG A N 1
ATOM 2188 C CA . ARG A 1 302 ? 13.141 -16.812 3.318 1 96.25 302 ARG A CA 1
ATOM 2189 C C . ARG A 1 302 ? 14.523 -16.891 2.672 1 96.25 302 ARG A C 1
ATOM 2191 O O . ARG A 1 302 ? 14.844 -17.891 2.008 1 96.25 302 ARG A O 1
ATOM 2198 N N . ALA A 1 303 ? 15.281 -15.883 2.875 1 96.44 303 ALA A N 1
ATOM 2199 C CA . ALA A 1 303 ? 16.641 -15.844 2.324 1 96.44 303 ALA A CA 1
ATOM 2200 C C . ALA A 1 303 ? 17.5 -16.953 2.91 1 96.44 303 ALA A C 1
ATOM 2202 O O . ALA A 1 303 ? 18.266 -17.609 2.189 1 96.44 303 ALA A O 1
ATOM 2203 N N . GLU A 1 304 ? 17.391 -17.156 4.176 1 96.88 304 GLU A N 1
ATOM 2204 C CA . GLU A 1 304 ? 18.125 -18.234 4.836 1 96.88 304 GLU A CA 1
ATOM 2205 C C . GLU A 1 304 ? 17.719 -19.594 4.309 1 96.88 304 GLU A C 1
ATOM 2207 O O . GLU A 1 304 ? 18.562 -20.469 4.07 1 96.88 304 GLU A O 1
ATOM 2212 N N . ALA A 1 305 ? 16.438 -19.75 4.191 1 97.75 305 ALA A N 1
ATOM 2213 C CA . ALA A 1 305 ? 15.922 -21.016 3.664 1 97.75 305 ALA A CA 1
ATOM 2214 C C . ALA A 1 305 ? 16.438 -21.266 2.248 1 97.75 305 ALA A C 1
ATOM 2216 O O . ALA A 1 305 ? 16.797 -22.391 1.903 1 97.75 305 ALA A O 1
ATOM 2217 N N . ALA A 1 306 ? 16.406 -20.281 1.452 1 97.44 306 ALA A N 1
ATOM 2218 C CA . ALA A 1 306 ? 16.875 -20.406 0.072 1 97.44 306 ALA A CA 1
ATOM 2219 C C . ALA A 1 306 ? 18.344 -20.812 0.018 1 97.44 306 ALA A C 1
ATOM 2221 O O . ALA A 1 306 ? 18.75 -21.625 -0.818 1 97.44 306 ALA A O 1
ATOM 2222 N N . GLU A 1 307 ? 19.141 -20.188 0.848 1 97 307 GLU A N 1
ATOM 2223 C CA . GLU A 1 307 ? 20.562 -20.531 0.917 1 97 307 GLU A CA 1
ATOM 2224 C C . GLU A 1 307 ? 20.75 -21.984 1.327 1 97 307 GLU A C 1
ATOM 2226 O O . GLU A 1 307 ? 21.609 -22.688 0.772 1 97 307 GLU A O 1
ATOM 2231 N N . LYS A 1 308 ? 20.016 -22.406 2.266 1 97.5 308 LYS A N 1
ATOM 2232 C CA . LYS A 1 308 ? 20.078 -23.797 2.705 1 97.5 308 LYS A CA 1
ATOM 2233 C C . LYS A 1 308 ? 19.672 -24.75 1.589 1 97.5 308 LYS A C 1
ATOM 2235 O O . LYS A 1 308 ? 20.281 -25.812 1.405 1 97.5 308 LYS A O 1
ATOM 2240 N N . ALA A 1 309 ? 18.641 -24.375 0.937 1 97.94 309 ALA A N 1
ATOM 2241 C CA . ALA A 1 309 ? 18.141 -25.203 -0.16 1 97.94 309 ALA A CA 1
ATOM 2242 C C . ALA A 1 309 ? 19.188 -25.312 -1.275 1 97.94 309 ALA A C 1
ATOM 2244 O O . ALA A 1 309 ? 19.297 -26.359 -1.917 1 97.94 309 ALA A O 1
ATOM 2245 N N . LYS A 1 310 ? 19.844 -24.297 -1.572 1 97.12 310 LYS A N 1
ATOM 2246 C CA . LYS A 1 310 ? 20.875 -24.297 -2.592 1 97.12 310 LYS A CA 1
ATOM 2247 C C . LYS A 1 310 ? 21.984 -25.281 -2.234 1 97.12 310 LYS A C 1
ATOM 2249 O O . LYS A 1 310 ? 22.516 -25.984 -3.107 1 97.12 310 LYS A O 1
ATOM 2254 N N . ALA A 1 311 ? 22.297 -25.328 -0.998 1 96.69 311 ALA A N 1
ATOM 2255 C CA . ALA A 1 311 ? 23.406 -26.141 -0.524 1 96.69 311 ALA A CA 1
ATOM 2256 C C . ALA A 1 311 ? 22.969 -27.594 -0.32 1 96.69 311 ALA A C 1
ATOM 2258 O O . ALA A 1 311 ? 23.719 -28.531 -0.61 1 96.69 311 ALA A O 1
ATOM 2259 N N . ARG A 1 312 ? 21.719 -27.75 0.142 1 96.75 312 ARG A N 1
ATOM 2260 C CA . ARG A 1 312 ? 21.328 -29.078 0.649 1 96.75 312 ARG A CA 1
ATOM 2261 C C . ARG A 1 312 ? 20.141 -29.625 -0.111 1 96.75 312 ARG A C 1
ATOM 2263 O O . ARG A 1 312 ? 19.75 -30.781 0.093 1 96.75 312 ARG A O 1
ATOM 2270 N N . GLY A 1 313 ? 19.609 -28.828 -0.895 1 97.56 313 GLY A N 1
ATOM 2271 C CA . GLY A 1 313 ? 18.406 -29.25 -1.588 1 97.56 313 GLY A CA 1
ATOM 2272 C C . GLY A 1 313 ? 17.141 -28.969 -0.801 1 97.56 313 GLY A C 1
ATOM 2273 O O . GLY A 1 313 ? 17.141 -28.172 0.14 1 97.56 313 GLY A O 1
ATOM 2274 N N . ILE A 1 314 ? 16.047 -29.5 -1.313 1 97.44 314 ILE A N 1
ATOM 2275 C CA . ILE A 1 314 ? 14.75 -29.297 -0.669 1 97.44 314 ILE A CA 1
ATOM 2276 C C . ILE A 1 314 ? 14.18 -30.656 -0.225 1 97.44 314 ILE A C 1
ATOM 2278 O O . ILE A 1 314 ? 14.484 -31.688 -0.82 1 97.44 314 ILE A O 1
ATOM 2282 N N . THR A 1 315 ? 13.414 -30.641 0.824 1 95.75 315 THR A N 1
ATOM 2283 C CA . THR A 1 315 ? 12.703 -31.812 1.328 1 95.75 315 THR A CA 1
ATOM 2284 C C . THR A 1 315 ? 11.219 -31.719 0.983 1 95.75 315 THR A C 1
ATOM 2286 O O . THR A 1 315 ? 10.578 -30.688 1.212 1 95.75 315 THR A O 1
ATOM 2289 N N . THR A 1 316 ? 10.695 -32.719 0.324 1 95.44 316 THR A N 1
ATOM 2290 C CA . THR A 1 316 ? 9.281 -32.75 -0.015 1 95.44 316 THR A CA 1
ATOM 2291 C C . THR A 1 316 ? 8.727 -34.156 0.15 1 95.44 316 THR A C 1
ATOM 2293 O O . THR A 1 316 ? 9.484 -35.094 0.409 1 95.44 316 THR A O 1
ATOM 2296 N N . SER A 1 317 ? 7.414 -34.281 0.193 1 94.62 317 SER A N 1
ATOM 2297 C CA . SER A 1 317 ? 6.789 -35.594 0.4 1 94.62 317 SER A CA 1
ATOM 2298 C C . SER A 1 317 ? 6.922 -36.469 -0.838 1 94.62 317 SER A C 1
ATOM 2300 O O . SER A 1 317 ? 6.891 -35.969 -1.966 1 94.62 317 SER A O 1
ATOM 2302 N N . ARG A 1 318 ? 6.988 -37.812 -0.641 1 96.25 318 ARG A N 1
ATOM 2303 C CA . ARG A 1 318 ? 7.043 -38.781 -1.732 1 96.25 318 ARG A CA 1
ATOM 2304 C C . ARG A 1 318 ? 5.773 -38.719 -2.578 1 96.25 318 ARG A C 1
ATOM 2306 O O . ARG A 1 318 ? 5.82 -38.938 -3.791 1 96.25 318 ARG A O 1
ATOM 2313 N N . ALA A 1 319 ? 4.715 -38.469 -1.92 1 96.5 319 ALA A N 1
ATOM 2314 C CA . ALA A 1 319 ? 3.432 -38.406 -2.613 1 96.5 319 ALA A CA 1
ATOM 2315 C C . ALA A 1 319 ? 3.414 -37.25 -3.615 1 96.5 319 ALA A C 1
ATOM 2317 O O . ALA A 1 319 ? 2.895 -37.375 -4.727 1 96.5 319 ALA A O 1
ATOM 2318 N N . VAL A 1 320 ? 3.959 -36.156 -3.264 1 96.88 320 VAL A N 1
ATOM 2319 C CA . VAL A 1 320 ? 4.02 -34.969 -4.129 1 96.88 320 VAL A CA 1
ATOM 2320 C C . VAL A 1 320 ? 4.918 -35.25 -5.328 1 96.88 320 VAL A C 1
ATOM 2322 O O . VAL A 1 320 ? 4.547 -34.969 -6.469 1 96.88 320 VAL A O 1
ATOM 2325 N N . VAL A 1 321 ? 6.051 -35.844 -5.066 1 97.31 321 VAL A N 1
ATOM 2326 C CA . VAL A 1 321 ? 7 -36.156 -6.133 1 97.31 321 VAL A CA 1
ATOM 2327 C C . VAL A 1 321 ? 6.387 -37.188 -7.094 1 97.31 321 VAL A C 1
ATOM 2329 O O . VAL A 1 321 ? 6.547 -37.062 -8.312 1 97.31 321 VAL A O 1
ATOM 2332 N N . GLN A 1 322 ? 5.719 -38.125 -6.551 1 97.56 322 GLN A N 1
ATOM 2333 C CA . GLN A 1 322 ? 5.082 -39.156 -7.379 1 97.56 322 GLN A CA 1
ATOM 2334 C C . GLN A 1 322 ? 4.027 -38.531 -8.297 1 97.56 322 GLN A C 1
ATOM 2336 O O . GLN A 1 322 ? 3.975 -38.844 -9.484 1 97.56 322 GLN A O 1
ATOM 2341 N N . ARG A 1 323 ? 3.219 -37.688 -7.746 1 97.56 323 ARG A N 1
ATOM 2342 C CA . ARG A 1 323 ? 2.172 -37.031 -8.539 1 97.56 323 ARG A CA 1
ATOM 2343 C C . ARG A 1 323 ? 2.771 -36.219 -9.656 1 97.56 323 ARG A C 1
ATOM 2345 O O . ARG A 1 323 ? 2.291 -36.25 -10.789 1 97.56 323 ARG A O 1
ATOM 2352 N N . ILE A 1 324 ? 3.789 -35.469 -9.344 1 98.31 324 ILE A N 1
ATOM 2353 C CA . ILE A 1 324 ? 4.453 -34.625 -10.336 1 98.31 324 ILE A CA 1
ATOM 2354 C C . ILE A 1 324 ? 5.098 -35.5 -11.398 1 98.31 324 ILE A C 1
ATOM 2356 O O . ILE A 1 324 ? 5.039 -35.188 -12.594 1 98.31 324 ILE A O 1
ATOM 2360 N N . SER A 1 325 ? 5.648 -36.656 -10.984 1 97.81 325 SER A N 1
ATOM 2361 C CA . SER A 1 325 ? 6.316 -37.562 -11.898 1 97.81 325 SER A CA 1
ATOM 2362 C C . SER A 1 325 ? 5.336 -38.156 -12.906 1 97.81 325 SER A C 1
ATOM 2364 O O . SER A 1 325 ? 5.703 -38.438 -14.047 1 97.81 325 SER A O 1
ATOM 2366 N N . GLU A 1 326 ? 4.125 -38.312 -12.492 1 97.75 326 GLU A N 1
ATOM 2367 C CA . GLU A 1 326 ? 3.1 -38.844 -13.398 1 97.75 326 GLU A CA 1
ATOM 2368 C C . GLU A 1 326 ? 2.91 -37.906 -14.602 1 97.75 326 GLU A C 1
ATOM 2370 O O . GLU A 1 326 ? 2.703 -38.375 -15.719 1 97.75 326 GLU A O 1
ATOM 2375 N N . PHE A 1 327 ? 2.977 -36.656 -14.383 1 97.75 327 PHE A N 1
ATOM 2376 C CA . PHE A 1 327 ? 2.871 -35.688 -15.477 1 97.75 327 PHE A CA 1
ATOM 2377 C C . PHE A 1 327 ? 4.133 -35.719 -16.328 1 97.75 327 PHE A C 1
ATOM 2379 O O . PHE A 1 327 ? 4.059 -35.594 -17.562 1 97.75 327 PHE A O 1
ATOM 2386 N N . ALA A 1 328 ? 5.273 -35.844 -15.672 1 96.75 328 ALA A N 1
ATOM 2387 C CA . ALA A 1 328 ? 6.551 -35.812 -16.375 1 96.75 328 ALA A CA 1
ATOM 2388 C C . ALA A 1 328 ? 6.656 -37 -17.328 1 96.75 328 ALA A C 1
ATOM 2390 O O . ALA A 1 328 ? 7.238 -36.906 -18.406 1 96.75 328 ALA A O 1
ATOM 2391 N N . GLU A 1 329 ? 6.086 -38.125 -16.969 1 95.25 329 GLU A N 1
ATOM 2392 C CA . GLU A 1 329 ? 6.133 -39.344 -17.766 1 95.25 329 GLU A CA 1
ATOM 2393 C C . GLU A 1 329 ? 5.336 -39.188 -19.062 1 95.25 329 GLU A C 1
ATOM 2395 O O . GLU A 1 329 ? 5.629 -39.844 -20.062 1 95.25 329 GLU A O 1
ATOM 2400 N N . ARG A 1 330 ? 4.441 -38.375 -19 1 91.56 330 ARG A N 1
ATOM 2401 C CA . ARG A 1 330 ? 3.623 -38.125 -20.188 1 91.56 330 ARG A CA 1
ATOM 2402 C C . ARG A 1 330 ? 4.426 -37.406 -21.266 1 91.56 330 ARG A C 1
ATOM 2404 O O . ARG A 1 330 ? 4.105 -37.5 -22.453 1 91.56 330 ARG A O 1
ATOM 2411 N N . TYR A 1 331 ? 5.32 -36.562 -20.859 1 88.06 331 TYR A N 1
ATOM 2412 C CA . TYR A 1 331 ? 6.176 -35.875 -21.828 1 88.06 331 TYR A CA 1
ATOM 2413 C C . TYR A 1 331 ? 7.191 -36.844 -22.438 1 88.06 331 TYR A C 1
ATOM 2415 O O . TYR A 1 331 ? 7.508 -36.75 -23.625 1 88.06 331 TYR A O 1
ATOM 2423 N N . SER A 1 332 ? 7.789 -37.688 -21.641 1 81.19 332 SER A N 1
ATOM 2424 C CA . SER A 1 332 ? 8.797 -38.656 -22.078 1 81.19 332 SER A CA 1
ATOM 2425 C C . SER A 1 332 ? 8.172 -39.781 -22.922 1 81.19 332 SER A C 1
ATOM 2427 O O . SER A 1 332 ? 8.883 -40.5 -23.609 1 81.19 332 SER A O 1
ATOM 2429 N N . ALA A 1 333 ? 6.906 -39.844 -22.844 1 73.88 333 ALA A N 1
ATOM 2430 C CA . ALA A 1 333 ? 6.242 -40.906 -23.609 1 73.88 333 ALA A CA 1
ATOM 2431 C C . ALA A 1 333 ? 5.961 -40.469 -25.047 1 73.88 333 ALA A C 1
ATOM 2433 O O . ALA A 1 333 ? 5.691 -39.281 -25.281 1 73.88 333 ALA A O 1
ATOM 2434 N N . MET B 1 1 ? -20.344 27.641 16.141 1 91.31 1 MET B N 1
ATOM 2435 C CA . MET B 1 1 ? -20.609 28.781 15.258 1 91.31 1 MET B CA 1
ATOM 2436 C C . MET B 1 1 ? -20.516 28.375 13.789 1 91.31 1 MET B C 1
ATOM 2438 O O . MET B 1 1 ? -19.812 27.406 13.453 1 91.31 1 MET B O 1
ATOM 2442 N N . GLN B 1 2 ? -21.094 29.203 12.953 1 94.69 2 GLN B N 1
ATOM 2443 C CA . GLN B 1 2 ? -21.125 28.922 11.523 1 94.69 2 GLN B CA 1
ATOM 2444 C C . GLN B 1 2 ? -20.25 29.906 10.75 1 94.69 2 GLN B C 1
ATOM 2446 O O . GLN B 1 2 ? -20.266 31.109 11.008 1 94.69 2 GLN B O 1
ATOM 2451 N N . LEU B 1 3 ? -19.438 29.344 9.906 1 97.38 3 LEU B N 1
ATOM 2452 C CA . LEU B 1 3 ? -18.609 30.125 8.984 1 97.38 3 LEU B CA 1
ATOM 2453 C C . LEU B 1 3 ? -18.797 29.656 7.551 1 97.38 3 LEU B C 1
ATOM 2455 O O . LEU B 1 3 ? -18.875 28.453 7.297 1 97.38 3 LEU B O 1
ATOM 2459 N N . THR B 1 4 ? -18.938 30.641 6.648 1 98.06 4 THR B N 1
ATOM 2460 C CA . THR B 1 4 ? -18.797 30.234 5.254 1 98.06 4 THR B CA 1
ATOM 2461 C C . THR B 1 4 ? -17.375 29.766 4.965 1 98.06 4 THR B C 1
ATOM 2463 O O . THR B 1 4 ? -16.453 30.078 5.715 1 98.06 4 THR B O 1
ATOM 2466 N N . LEU B 1 5 ? -17.219 29.031 3.883 1 98.25 5 LEU B N 1
ATOM 2467 C CA . LEU B 1 5 ? -15.875 28.578 3.523 1 98.25 5 LEU B CA 1
ATOM 2468 C C . LEU B 1 5 ? -14.961 29.766 3.234 1 98.25 5 LEU B C 1
ATOM 2470 O O . LEU B 1 5 ? -13.766 29.734 3.543 1 98.25 5 LEU B O 1
ATOM 2474 N N . ASP B 1 6 ? -15.484 30.797 2.684 1 98.25 6 ASP B N 1
ATOM 2475 C CA . ASP B 1 6 ? -14.703 32 2.4 1 98.25 6 ASP B CA 1
ATOM 2476 C C . ASP B 1 6 ? -14.242 32.688 3.693 1 98.25 6 ASP B C 1
ATOM 2478 O O . ASP B 1 6 ? -13.102 33.125 3.797 1 98.25 6 ASP B O 1
ATOM 2482 N N . GLN B 1 7 ? -15.164 32.812 4.629 1 98.06 7 GLN B N 1
ATOM 2483 C CA . GLN B 1 7 ? -14.82 33.406 5.922 1 98.06 7 GLN B CA 1
ATOM 2484 C C . GLN B 1 7 ? -13.727 32.594 6.617 1 98.06 7 GLN B C 1
ATOM 2486 O O . GLN B 1 7 ? -12.773 33.156 7.156 1 98.06 7 GLN B O 1
ATOM 2491 N N . ALA B 1 8 ? -13.945 31.281 6.582 1 98.44 8 ALA B N 1
ATOM 2492 C CA . ALA B 1 8 ? -12.969 30.391 7.207 1 98.44 8 ALA B CA 1
ATOM 2493 C C . ALA B 1 8 ? -11.609 30.5 6.52 1 98.44 8 ALA B C 1
ATOM 2495 O O . ALA B 1 8 ? -10.57 30.531 7.188 1 98.44 8 ALA B O 1
ATOM 2496 N N . THR B 1 9 ? -11.602 30.547 5.199 1 98.62 9 THR B N 1
ATOM 2497 C CA . THR B 1 9 ? -10.375 30.656 4.418 1 98.62 9 THR B CA 1
ATOM 2498 C C . THR B 1 9 ? -9.641 31.953 4.758 1 98.62 9 THR B C 1
ATOM 2500 O O . THR B 1 9 ? -8.422 31.938 4.977 1 98.62 9 THR B O 1
ATOM 2503 N N . GLY B 1 10 ? -10.375 33.031 4.777 1 98.25 10 GLY B N 1
ATOM 2504 C CA . GLY B 1 10 ? -9.781 34.312 5.133 1 98.25 10 GLY B CA 1
ATOM 2505 C C . GLY B 1 10 ? -9.188 34.312 6.527 1 98.25 10 GLY B C 1
ATOM 2506 O O . GLY B 1 10 ? -8.078 34.812 6.734 1 98.25 10 GLY B O 1
ATOM 2507 N N . LEU B 1 11 ? -9.945 33.812 7.461 1 98.12 11 LEU B N 1
ATOM 2508 C CA . LEU B 1 11 ? -9.5 33.75 8.852 1 98.12 11 LEU B CA 1
ATOM 2509 C C . LEU B 1 11 ? -8.219 32.938 8.977 1 98.12 11 LEU B C 1
ATOM 2511 O O . LEU B 1 11 ? -7.266 33.344 9.633 1 98.12 11 LEU B O 1
ATOM 2515 N N . CYS B 1 12 ? -8.203 31.781 8.336 1 98.75 12 CYS B N 1
ATOM 2516 C CA . CYS B 1 12 ? -7.055 30.891 8.422 1 98.75 12 CYS B CA 1
ATOM 2517 C C . CYS B 1 12 ? -5.828 31.5 7.762 1 98.75 12 CYS B C 1
ATOM 2519 O O . CYS B 1 12 ? -4.719 31.406 8.281 1 98.75 12 CYS B O 1
ATOM 2521 N N . ARG B 1 13 ? -6.023 32.094 6.598 1 98.62 13 ARG B N 1
ATOM 2522 C CA . ARG B 1 13 ? -4.906 32.719 5.91 1 98.62 13 ARG B CA 1
ATOM 2523 C C . ARG B 1 13 ? -4.285 33.812 6.777 1 98.62 13 ARG B C 1
ATOM 2525 O O . ARG B 1 13 ? -3.064 33.844 6.957 1 98.62 13 ARG B O 1
ATOM 2532 N N . MET B 1 14 ? -5.094 34.688 7.332 1 98.5 14 MET B N 1
ATOM 2533 C CA . MET B 1 14 ? -4.605 35.781 8.172 1 98.5 14 MET B CA 1
ATOM 2534 C C . MET B 1 14 ? -3.898 35.25 9.414 1 98.5 14 MET B C 1
ATOM 2536 O O . MET B 1 14 ? -2.885 35.781 9.844 1 98.5 14 MET B O 1
ATOM 2540 N N . ALA B 1 15 ? -4.461 34.219 9.938 1 98.75 15 ALA B N 1
ATOM 2541 C CA . ALA B 1 15 ? -3.863 33.625 11.133 1 98.75 15 ALA B CA 1
ATOM 2542 C C . ALA B 1 15 ? -2.494 33.031 10.82 1 98.75 15 ALA B C 1
ATOM 2544 O O . ALA B 1 15 ? -1.554 33.156 11.602 1 98.75 15 ALA B O 1
ATOM 2545 N N . ALA B 1 16 ? -2.408 32.312 9.68 1 98.75 16 ALA B N 1
ATOM 2546 C CA . ALA B 1 16 ? -1.121 31.766 9.281 1 98.75 16 ALA B CA 1
ATOM 2547 C C . ALA B 1 16 ? -0.081 32.844 9.078 1 98.75 16 ALA B C 1
ATOM 2549 O O . ALA B 1 16 ? 1.064 32.719 9.516 1 98.75 16 ALA B O 1
ATOM 2550 N N . LEU B 1 17 ? -0.47 33.938 8.398 1 98.5 17 LEU B N 1
ATOM 2551 C CA . LEU B 1 17 ? 0.42 35.062 8.211 1 98.5 17 LEU B CA 1
ATOM 2552 C C . LEU B 1 17 ? 0.831 35.656 9.555 1 98.5 17 LEU B C 1
ATOM 2554 O O . LEU B 1 17 ? 2.004 35.969 9.773 1 98.5 17 LEU B O 1
ATOM 2558 N N . GLY B 1 18 ? -0.125 35.75 10.438 1 98.19 18 GLY B N 1
ATOM 2559 C CA . GLY B 1 18 ? 0.132 36.281 11.766 1 98.19 18 GLY B CA 1
ATOM 2560 C C . GLY B 1 18 ? 1.072 35.406 12.586 1 98.19 18 GLY B C 1
ATOM 2561 O O . GLY B 1 18 ? 1.793 35.906 13.445 1 98.19 18 GLY B O 1
ATOM 2562 N N . ALA B 1 19 ? 1.067 34.156 12.258 1 98.25 19 ALA B N 1
ATOM 2563 C CA . ALA B 1 19 ? 1.917 33.219 12.977 1 98.25 19 ALA B CA 1
ATOM 2564 C C . ALA B 1 19 ? 3.32 33.188 12.375 1 98.25 19 ALA B C 1
ATOM 2566 O O . ALA B 1 19 ? 4.219 32.531 12.93 1 98.25 19 ALA B O 1
ATOM 2567 N N . GLY B 1 20 ? 3.498 33.844 11.203 1 97.44 20 GLY B N 1
ATOM 2568 C CA . GLY B 1 20 ? 4.848 33.969 10.68 1 97.44 20 GLY B CA 1
ATOM 2569 C C . GLY B 1 20 ? 5.043 33.281 9.344 1 97.44 20 GLY B C 1
ATOM 2570 O O . GLY B 1 20 ? 6.152 33.281 8.797 1 97.44 20 GLY B O 1
ATOM 2571 N N . ALA B 1 21 ? 4.012 32.781 8.758 1 98.44 21 ALA B N 1
ATOM 2572 C CA . ALA B 1 21 ? 4.133 32.156 7.441 1 98.44 21 ALA B CA 1
ATOM 2573 C C . ALA B 1 21 ? 4.18 33.188 6.332 1 98.44 21 ALA B C 1
ATOM 2575 O O . ALA B 1 21 ? 3.568 34.25 6.449 1 98.44 21 ALA B O 1
ATOM 2576 N N . ASN B 1 22 ? 4.965 32.938 5.277 1 98.38 22 ASN B N 1
ATOM 2577 C CA . ASN B 1 22 ? 4.836 33.75 4.09 1 98.38 22 ASN B CA 1
ATOM 2578 C C . ASN B 1 22 ? 3.549 33.469 3.328 1 98.38 22 ASN B C 1
ATOM 2580 O O . ASN B 1 22 ? 2.795 32.562 3.703 1 98.38 22 ASN B O 1
ATOM 2584 N N . GLU B 1 23 ? 3.254 34.125 2.291 1 98.31 23 GLU B N 1
ATOM 2585 C CA . GLU B 1 23 ? 1.984 34.062 1.574 1 98.31 23 GLU B CA 1
ATOM 2586 C C . GLU B 1 23 ? 1.766 32.688 0.976 1 98.31 23 GLU B C 1
ATOM 2588 O O . GLU B 1 23 ? 0.667 32.125 1.06 1 98.31 23 GLU B O 1
ATOM 2593 N N . GLU B 1 24 ? 2.768 32.094 0.391 1 98.56 24 GLU B N 1
ATOM 2594 C CA . GLU B 1 24 ? 2.635 30.797 -0.257 1 98.56 24 GLU B CA 1
ATOM 2595 C C . GLU B 1 24 ? 2.328 29.703 0.762 1 98.56 24 GLU B C 1
ATOM 2597 O O . GLU B 1 24 ? 1.423 28.891 0.555 1 98.56 24 GLU B O 1
ATOM 2602 N N . ALA B 1 25 ? 3.104 29.703 1.813 1 98.5 25 ALA B N 1
ATOM 2603 C CA . ALA B 1 25 ? 2.881 28.734 2.883 1 98.5 25 ALA B CA 1
ATOM 2604 C C . ALA B 1 25 ? 1.49 28.906 3.49 1 98.5 25 ALA B C 1
ATOM 2606 O O . ALA B 1 25 ? 0.801 27.922 3.752 1 98.5 25 ALA B O 1
ATOM 2607 N N . ALA B 1 26 ? 1.099 30.141 3.711 1 98.69 26 ALA B N 1
ATOM 2608 C CA . ALA B 1 26 ? -0.222 30.422 4.273 1 98.69 26 ALA B CA 1
ATOM 2609 C C . ALA B 1 26 ? -1.325 29.891 3.363 1 98.69 26 ALA B C 1
ATOM 2611 O O . ALA B 1 26 ? -2.301 29.297 3.84 1 98.69 26 ALA B O 1
ATOM 2612 N N . GLN B 1 27 ? -1.15 30.109 2.127 1 98.69 27 GLN B N 1
ATOM 2613 C CA . GLN B 1 27 ? -2.133 29.641 1.154 1 98.69 27 GLN B CA 1
ATOM 2614 C C . GLN B 1 27 ? -2.227 28.125 1.154 1 98.69 27 GLN B C 1
ATOM 2616 O O . GLN B 1 27 ? -3.324 27.562 1.19 1 98.69 27 GLN B O 1
ATOM 2621 N N . SER B 1 28 ? -1.113 27.438 1.103 1 98.69 28 SER B N 1
ATOM 2622 C CA . SER B 1 28 ? -1.068 25.984 1.056 1 98.69 28 SER B CA 1
ATOM 2623 C C . SER B 1 28 ? -1.67 25.375 2.316 1 98.69 28 SER B C 1
ATOM 2625 O O . SER B 1 28 ? -2.48 24.453 2.236 1 98.69 28 SER B O 1
ATOM 2627 N N . LEU B 1 29 ? -1.271 25.875 3.441 1 98.69 29 LEU B N 1
ATOM 2628 C CA . LEU B 1 29 ? -1.768 25.359 4.707 1 98.69 29 LEU B CA 1
ATOM 2629 C C . LEU B 1 29 ? -3.271 25.578 4.832 1 98.69 29 LEU B C 1
ATOM 2631 O O . LEU B 1 29 ? -4.008 24.656 5.199 1 98.69 29 LEU B O 1
ATOM 2635 N N . THR B 1 30 ? -3.705 26.781 4.52 1 98.75 30 THR B N 1
ATOM 2636 C CA . THR B 1 30 ? -5.117 27.125 4.613 1 98.75 30 THR B CA 1
ATOM 2637 C C . THR B 1 30 ? -5.957 26.203 3.727 1 98.75 30 THR B C 1
ATOM 2639 O O . THR B 1 30 ? -7 25.703 4.152 1 98.75 30 THR B O 1
ATOM 2642 N N . ALA B 1 31 ? -5.512 26 2.508 1 98.62 31 ALA B N 1
ATOM 2643 C CA . ALA B 1 31 ? -6.254 25.156 1.572 1 98.62 31 ALA B CA 1
ATOM 2644 C C . ALA B 1 31 ? -6.457 23.766 2.143 1 98.62 31 ALA B C 1
ATOM 2646 O O . ALA B 1 31 ? -7.555 23.203 2.055 1 98.62 31 ALA B O 1
ATOM 2647 N N . SER B 1 32 ? -5.43 23.188 2.707 1 98.5 32 SER B N 1
ATOM 2648 C CA . SER B 1 32 ? -5.516 21.828 3.254 1 98.5 32 SER B CA 1
ATOM 2649 C C . SER B 1 32 ? -6.453 21.781 4.453 1 98.5 32 SER B C 1
ATOM 2651 O O . SER B 1 32 ? -7.219 20.828 4.609 1 98.5 32 SER B O 1
ATOM 2653 N N . ILE B 1 33 ? -6.395 22.797 5.301 1 98.31 33 ILE B N 1
ATOM 2654 C CA . ILE B 1 33 ? -7.199 22.844 6.516 1 98.31 33 ILE B CA 1
ATOM 2655 C C . ILE B 1 33 ? -8.672 23 6.152 1 98.31 33 ILE B C 1
ATOM 2657 O O . ILE B 1 33 ? -9.531 22.312 6.715 1 98.31 33 ILE B O 1
ATOM 2661 N N . ILE B 1 34 ? -8.945 23.875 5.223 1 98.44 34 ILE B N 1
ATOM 2662 C CA . ILE B 1 34 ? -10.32 24.125 4.805 1 98.44 34 ILE B CA 1
ATOM 2663 C C . ILE B 1 34 ? -10.891 22.875 4.137 1 98.44 34 ILE B C 1
ATOM 2665 O O . ILE B 1 34 ? -12.047 22.516 4.367 1 98.44 34 ILE B O 1
ATOM 2669 N N . ALA B 1 35 ? -10.094 22.203 3.338 1 98.25 35 ALA B N 1
ATOM 2670 C CA . ALA B 1 35 ? -10.531 20.953 2.703 1 98.25 35 ALA B CA 1
ATOM 2671 C C . ALA B 1 35 ? -10.898 19.906 3.748 1 98.25 35 ALA B C 1
ATOM 2673 O O . ALA B 1 35 ? -11.945 19.266 3.641 1 98.25 35 ALA B O 1
ATOM 2674 N N . ALA B 1 36 ? -10.023 19.734 4.734 1 97.75 36 ALA B N 1
ATOM 2675 C CA . ALA B 1 36 ? -10.289 18.766 5.793 1 97.75 36 ALA B CA 1
ATOM 2676 C C . ALA B 1 36 ? -11.578 19.094 6.531 1 97.75 36 ALA B C 1
ATOM 2678 O O . ALA B 1 36 ? -12.414 18.219 6.766 1 97.75 36 ALA B O 1
ATOM 2679 N N . GLU B 1 37 ? -11.742 20.344 6.867 1 97.19 37 GLU B N 1
ATOM 2680 C CA . GLU B 1 37 ? -12.938 20.75 7.586 1 97.19 37 GLU B CA 1
ATOM 2681 C C . GLU B 1 37 ? -14.188 20.562 6.734 1 97.19 37 GLU B C 1
ATOM 2683 O O . GLU B 1 37 ? -15.227 20.109 7.238 1 97.19 37 GLU B O 1
ATOM 2688 N N . ALA B 1 38 ? -14.109 20.922 5.504 1 98 38 ALA B N 1
ATOM 2689 C CA . ALA B 1 38 ? -15.242 20.781 4.594 1 98 38 ALA B CA 1
ATOM 2690 C C . ALA B 1 38 ? -15.633 19.312 4.426 1 98 38 ALA B C 1
ATOM 2692 O O . ALA B 1 38 ? -16.812 18.984 4.266 1 98 38 ALA B O 1
ATOM 2693 N N . GLU B 1 39 ? -14.688 18.406 4.512 1 97.62 39 GLU B N 1
ATOM 2694 C CA . GLU B 1 39 ? -14.914 16.969 4.32 1 97.62 39 GLU B CA 1
ATOM 2695 C C . GLU B 1 39 ? -15.344 16.297 5.621 1 97.62 39 GLU B C 1
ATOM 2697 O O . GLU B 1 39 ? -15.531 15.086 5.668 1 97.62 39 GLU B O 1
ATOM 2702 N N . GLY B 1 40 ? -15.398 17.062 6.66 1 95.19 40 GLY B N 1
ATOM 2703 C CA . GLY B 1 40 ? -15.859 16.547 7.945 1 95.19 40 GLY B CA 1
ATOM 2704 C C . GLY B 1 40 ? -14.742 15.945 8.773 1 95.19 40 GLY B C 1
ATOM 2705 O O . GLY B 1 40 ? -14.992 15.203 9.734 1 95.19 40 GLY B O 1
ATOM 2706 N N . LEU B 1 41 ? -13.531 16.188 8.383 1 94.5 41 LEU B N 1
ATOM 2707 C CA . LEU B 1 41 ? -12.383 15.695 9.133 1 94.5 41 LEU B CA 1
ATOM 2708 C C . LEU B 1 41 ? -11.914 16.719 10.164 1 94.5 41 LEU B C 1
ATOM 2710 O O . LEU B 1 41 ? -10.797 17.234 10.078 1 94.5 41 LEU B O 1
ATOM 2714 N N . SER B 1 42 ? -12.648 16.875 11.188 1 90.56 42 SER B N 1
ATOM 2715 C CA . SER B 1 42 ? -12.445 17.969 12.133 1 90.56 42 SER B CA 1
ATOM 2716 C C . SER B 1 42 ? -11.156 17.766 12.93 1 90.56 42 SER B C 1
ATOM 2718 O O . SER B 1 42 ? -10.508 18.75 13.32 1 90.56 42 SER B O 1
ATOM 2720 N N . THR B 1 43 ? -10.695 16.531 13.117 1 88.94 43 THR B N 1
ATOM 2721 C CA . THR B 1 43 ? -9.516 16.266 13.93 1 88.94 43 THR B CA 1
ATOM 2722 C C . THR B 1 43 ? -8.25 16.734 13.227 1 88.94 43 THR B C 1
ATOM 2724 O O . THR B 1 43 ? -7.207 16.891 13.859 1 88.94 43 THR B O 1
ATOM 2727 N N . VAL B 1 44 ? -8.422 16.922 11.906 1 93.94 44 VAL B N 1
ATOM 2728 C CA . VAL B 1 44 ? -7.273 17.422 11.156 1 93.94 44 VAL B CA 1
ATOM 2729 C C . VAL B 1 44 ? -7.66 18.688 10.398 1 93.94 44 VAL B C 1
ATOM 2731 O O . VAL B 1 44 ? -7.008 19.062 9.422 1 93.94 44 VAL B O 1
ATOM 2734 N N . GLY B 1 45 ? -8.734 19.328 10.812 1 96.06 45 GLY B N 1
ATOM 2735 C CA . GLY B 1 45 ? -9.203 20.594 10.266 1 96.06 45 GLY B CA 1
ATOM 2736 C C . GLY B 1 45 ? -8.789 21.797 11.086 1 96.06 45 GLY B C 1
ATOM 2737 O O . GLY B 1 45 ? -7.609 21.953 11.406 1 96.06 45 GLY B O 1
ATOM 2738 N N . LEU B 1 46 ? -9.766 22.609 11.523 1 97.38 46 LEU B N 1
ATOM 2739 C CA . LEU B 1 46 ? -9.516 23.875 12.195 1 97.38 46 LEU B CA 1
ATOM 2740 C C . LEU B 1 46 ? -8.883 23.656 13.562 1 97.38 46 LEU B C 1
ATOM 2742 O O . LEU B 1 46 ? -8.039 24.453 14 1 97.38 46 LEU B O 1
ATOM 2746 N N . SER B 1 47 ? -9.25 22.625 14.234 1 94.12 47 SER B N 1
ATOM 2747 C CA . SER B 1 47 ? -8.641 22.328 15.531 1 94.12 47 SER B CA 1
ATOM 2748 C C . SER B 1 47 ? -7.16 22 15.383 1 94.12 47 SER B C 1
ATOM 2750 O O . SER B 1 47 ? -6.336 22.453 16.172 1 94.12 47 SER B O 1
ATOM 2752 N N . HIS B 1 48 ? -6.859 21.266 14.422 1 93.75 48 HIS B N 1
ATOM 2753 C CA . HIS B 1 48 ? -5.469 20.906 14.156 1 93.75 48 HIS B CA 1
ATOM 2754 C C . HIS B 1 48 ? -4.695 22.094 13.594 1 93.75 48 HIS B C 1
ATOM 2756 O O . HIS B 1 48 ? -3.475 22.172 13.742 1 93.75 48 HIS B O 1
ATOM 2762 N N . PHE B 1 49 ? -5.406 23.016 12.984 1 97.38 49 PHE B N 1
ATOM 2763 C CA . PHE B 1 49 ? -4.797 24.234 12.469 1 97.38 49 PHE B CA 1
ATOM 2764 C C . PHE B 1 49 ? -4.105 25 13.586 1 97.38 49 PHE B C 1
ATOM 2766 O O . PHE B 1 49 ? -3.051 25.609 13.375 1 97.38 49 PHE B O 1
ATOM 2773 N N . ILE B 1 50 ? -4.645 24.969 14.75 1 96.88 50 ILE B N 1
ATOM 2774 C CA . ILE B 1 50 ? -4.059 25.641 15.898 1 96.88 50 ILE B CA 1
ATOM 2775 C C . ILE B 1 50 ? -2.678 25.062 16.188 1 96.88 50 ILE B C 1
ATOM 2777 O O . ILE B 1 50 ? -1.738 25.812 16.484 1 96.88 50 ILE B O 1
ATOM 2781 N N . ASP B 1 51 ? -2.523 23.75 16.078 1 94.75 51 ASP B N 1
ATOM 2782 C CA . ASP B 1 51 ? -1.225 23.109 16.266 1 94.75 51 ASP B CA 1
ATOM 2783 C C . ASP B 1 51 ? -0.203 23.625 15.25 1 94.75 51 ASP B C 1
ATOM 2785 O O . ASP B 1 51 ? 0.967 23.828 15.586 1 94.75 51 ASP B O 1
ATOM 2789 N N . TYR B 1 52 ? -0.668 23.844 14.039 1 97.06 52 TYR B N 1
ATOM 2790 C CA . TYR B 1 52 ? 0.219 24.375 13.016 1 97.06 52 TYR B CA 1
ATOM 2791 C C . TYR B 1 52 ? 0.637 25.797 13.344 1 97.06 52 TYR B C 1
ATOM 2793 O O . TYR B 1 52 ? 1.803 26.172 13.18 1 97.06 52 TYR B O 1
ATOM 2801 N N . LEU B 1 53 ? -0.317 26.594 13.797 1 97.88 53 LEU B N 1
ATOM 2802 C CA . LEU B 1 53 ? -0.022 27.984 14.148 1 97.88 53 LEU B CA 1
ATOM 2803 C C . LEU B 1 53 ? 0.986 28.047 15.297 1 97.88 53 LEU B C 1
ATOM 2805 O O . LEU B 1 53 ? 1.933 28.844 15.25 1 97.88 53 LEU B O 1
ATOM 2809 N N . GLU B 1 54 ? 0.788 27.219 16.234 1 96.81 54 GLU B N 1
ATOM 2810 C CA . GLU B 1 54 ? 1.712 27.172 17.375 1 96.81 54 GLU B CA 1
ATOM 2811 C C . GLU B 1 54 ? 3.09 26.672 16.938 1 96.81 54 GLU B C 1
ATOM 2813 O O . GLU B 1 54 ? 4.109 27.156 17.438 1 96.81 54 GLU B O 1
ATOM 2818 N N . ALA B 1 55 ? 3.109 25.75 16.047 1 97.25 55 ALA B N 1
ATOM 2819 C CA . ALA B 1 55 ? 4.371 25.234 15.516 1 97.25 55 ALA B CA 1
ATOM 2820 C C . ALA B 1 55 ? 5.109 26.297 14.719 1 97.25 55 ALA B C 1
ATOM 2822 O O . ALA B 1 55 ? 6.34 26.391 14.781 1 97.25 55 ALA B O 1
ATOM 2823 N N . LEU B 1 56 ? 4.398 27.078 13.953 1 97.38 56 LEU B N 1
ATOM 2824 C CA . LEU B 1 56 ? 4.984 28.203 13.234 1 97.38 56 LEU B CA 1
ATOM 2825 C C . LEU B 1 56 ? 5.621 29.203 14.203 1 97.38 56 LEU B C 1
ATOM 2827 O O . LEU B 1 56 ? 6.773 29.594 14.023 1 97.38 56 LEU B O 1
ATOM 2831 N N . GLU B 1 57 ? 4.922 29.453 15.211 1 95.38 57 GLU B N 1
ATOM 2832 C CA . GLU B 1 57 ? 5.398 30.406 16.203 1 95.38 57 GLU B CA 1
ATOM 2833 C C . GLU B 1 57 ? 6.621 29.875 16.953 1 95.38 57 GLU B C 1
ATOM 2835 O O . GLU B 1 57 ? 7.539 30.641 17.266 1 95.38 57 GLU B O 1
ATOM 2840 N N . ALA B 1 58 ? 6.578 28.594 17.234 1 95.38 58 ALA B N 1
ATOM 2841 C CA . ALA B 1 58 ? 7.629 27.984 18.047 1 95.38 58 ALA B CA 1
ATOM 2842 C C . ALA B 1 58 ? 8.859 27.656 17.203 1 95.38 58 ALA B C 1
ATOM 2844 O O . ALA B 1 58 ? 9.922 27.344 17.734 1 95.38 58 ALA B O 1
ATOM 2845 N N . GLY B 1 59 ? 8.68 27.75 15.867 1 95.38 59 GLY B N 1
ATOM 2846 C CA . GLY B 1 59 ? 9.812 27.531 14.984 1 95.38 59 GLY B CA 1
ATOM 2847 C C . GLY B 1 59 ? 9.922 26.094 14.508 1 95.38 59 GLY B C 1
ATOM 2848 O O . GLY B 1 59 ? 10.797 25.766 13.695 1 95.38 59 GLY B O 1
ATOM 2849 N N . ARG B 1 60 ? 9.023 25.219 14.914 1 97.25 60 ARG B N 1
ATOM 2850 C CA . ARG B 1 60 ? 9.016 23.828 14.453 1 97.25 60 ARG B CA 1
ATOM 2851 C C . ARG B 1 60 ? 8.656 23.75 12.977 1 97.25 60 ARG B C 1
ATOM 2853 O O . ARG B 1 60 ? 8.984 22.766 12.305 1 97.25 60 ARG B O 1
ATOM 2860 N N . ILE B 1 61 ? 7.926 24.781 12.531 1 97.81 61 ILE B N 1
ATOM 2861 C CA . ILE B 1 61 ? 7.711 25.016 11.102 1 97.81 61 ILE B CA 1
ATOM 2862 C C . ILE B 1 61 ? 8.414 26.312 10.68 1 97.81 61 ILE B C 1
ATOM 2864 O O . ILE B 1 61 ? 8.164 27.375 11.25 1 97.81 61 ILE B O 1
ATOM 2868 N N . ASP B 1 62 ? 9.289 26.188 9.719 1 98.19 62 ASP B N 1
ATOM 2869 C CA . ASP B 1 62 ? 9.789 27.406 9.094 1 98.19 62 ASP B CA 1
ATOM 2870 C C . ASP B 1 62 ? 8.758 28 8.133 1 98.19 62 ASP B C 1
ATOM 2872 O O . ASP B 1 62 ? 8.609 27.531 7.004 1 98.19 62 ASP B O 1
ATOM 2876 N N . GLY B 1 63 ? 8.094 29 8.555 1 97.94 63 GLY B N 1
ATOM 2877 C CA . GLY B 1 63 ? 7.023 29.609 7.785 1 97.94 63 GLY B CA 1
ATOM 2878 C C . GLY B 1 63 ? 7.516 30.297 6.523 1 97.94 63 GLY B C 1
ATOM 2879 O O . GLY B 1 63 ? 6.719 30.625 5.637 1 97.94 63 GLY B O 1
ATOM 2880 N N . ASN B 1 64 ? 8.781 30.438 6.387 1 98.19 64 ASN B N 1
ATOM 2881 C CA . ASN B 1 64 ? 9.375 31.109 5.238 1 98.19 64 ASN B CA 1
ATOM 2882 C C . ASN B 1 64 ? 10.258 30.172 4.426 1 98.19 64 ASN B C 1
ATOM 2884 O O . ASN B 1 64 ? 11.023 30.609 3.572 1 98.19 64 ASN B O 1
ATOM 2888 N N . ALA B 1 65 ? 10.117 28.906 4.734 1 98.12 65 ALA B N 1
ATOM 2889 C CA . ALA B 1 65 ? 10.875 27.906 3.977 1 98.12 65 ALA B CA 1
ATOM 2890 C C . ALA B 1 65 ? 10.578 28.016 2.482 1 98.12 65 ALA B C 1
ATOM 2892 O O . ALA B 1 65 ? 9.438 28.266 2.086 1 98.12 65 ALA B O 1
ATOM 2893 N N . ASP B 1 66 ? 11.609 27.859 1.67 1 98.31 66 ASP B N 1
ATOM 2894 C CA . ASP B 1 66 ? 11.492 27.781 0.217 1 98.31 66 ASP B CA 1
ATOM 2895 C C . ASP B 1 66 ? 11.812 26.391 -0.286 1 98.31 66 ASP B C 1
ATOM 2897 O O . ASP B 1 66 ? 12.969 26.078 -0.583 1 98.31 66 ASP B O 1
ATOM 2901 N N . PRO B 1 67 ? 10.766 25.531 -0.371 1 98.12 67 PRO B N 1
ATOM 2902 C CA . PRO B 1 67 ? 11.031 24.172 -0.809 1 98.12 67 PRO B CA 1
ATOM 2903 C C . PRO B 1 67 ? 11.867 24.109 -2.086 1 98.12 67 PRO B C 1
ATOM 2905 O O . PRO B 1 67 ? 11.617 24.875 -3.025 1 98.12 67 PRO B O 1
ATOM 2908 N N . VAL B 1 68 ? 12.844 23.25 -2.115 1 98.44 68 VAL B N 1
ATOM 2909 C CA . VAL B 1 68 ? 13.68 23.031 -3.289 1 98.44 68 VAL B CA 1
ATOM 2910 C C . VAL B 1 68 ? 13.211 21.781 -4.035 1 98.44 68 VAL B C 1
ATOM 2912 O O . VAL B 1 68 ? 13.219 20.688 -3.486 1 98.44 68 VAL B O 1
ATOM 2915 N N . ILE B 1 69 ? 12.797 21.984 -5.25 1 98.06 69 ILE B N 1
ATOM 2916 C CA . ILE B 1 69 ? 12.289 20.891 -6.07 1 98.06 69 ILE B CA 1
ATOM 2917 C C . ILE B 1 69 ? 13.32 20.531 -7.141 1 98.06 69 ILE B C 1
ATOM 2919 O O . ILE B 1 69 ? 13.781 21.391 -7.887 1 98.06 69 ILE B O 1
ATOM 2923 N N . THR B 1 70 ? 13.727 19.328 -7.188 1 97.69 70 THR B N 1
ATOM 2924 C CA . THR B 1 70 ? 14.594 18.797 -8.234 1 97.69 70 THR B CA 1
ATOM 2925 C C . THR B 1 70 ? 13.898 17.672 -8.992 1 97.69 70 THR B C 1
ATOM 2927 O O . THR B 1 70 ? 12.859 17.172 -8.555 1 97.69 70 THR B O 1
ATOM 2930 N N . ARG B 1 71 ? 14.422 17.375 -10.172 1 97.38 71 ARG B N 1
ATOM 2931 C CA . ARG B 1 71 ? 13.898 16.312 -11.023 1 97.38 71 ARG B CA 1
ATOM 2932 C C . ARG B 1 71 ? 14.992 15.32 -11.398 1 97.38 71 ARG B C 1
ATOM 2934 O O . ARG B 1 71 ? 15.484 15.328 -12.531 1 97.38 71 ARG B O 1
ATOM 2941 N N . PRO B 1 72 ? 15.289 14.414 -10.461 1 96.38 72 PRO B N 1
ATOM 2942 C CA . PRO B 1 72 ? 16.406 13.484 -10.695 1 96.38 72 PRO B CA 1
ATOM 2943 C C . PRO B 1 72 ? 16.141 12.539 -11.867 1 96.38 72 PRO B C 1
ATOM 2945 O O . PRO B 1 72 ? 17.078 11.93 -12.391 1 96.38 72 PRO B O 1
ATOM 2948 N N . ALA B 1 73 ? 14.938 12.383 -12.289 1 96.06 73 ALA B N 1
ATOM 2949 C CA . ALA B 1 73 ? 14.492 11.633 -13.453 1 96.06 73 ALA B CA 1
ATOM 2950 C C . ALA B 1 73 ? 13.211 12.219 -14.031 1 96.06 73 ALA B C 1
ATOM 2952 O O . ALA B 1 73 ? 12.539 13.031 -13.383 1 96.06 73 ALA B O 1
ATOM 2953 N N . LEU B 1 74 ? 12.805 11.773 -15.203 1 92.81 74 LEU B N 1
ATOM 2954 C CA . LEU B 1 74 ? 11.742 12.43 -15.961 1 92.81 74 LEU B CA 1
ATOM 2955 C C . LEU B 1 74 ? 10.398 12.281 -15.258 1 92.81 74 LEU B C 1
ATOM 2957 O O . LEU B 1 74 ? 9.539 13.156 -15.367 1 92.81 74 LEU B O 1
ATOM 2961 N N . ALA B 1 75 ? 10.258 11.234 -14.516 1 97.75 75 ALA B N 1
ATOM 2962 C CA . ALA B 1 75 ? 8.945 10.992 -13.914 1 97.75 75 ALA B CA 1
ATOM 2963 C C . ALA B 1 75 ? 9.016 11.125 -12.391 1 97.75 75 ALA B C 1
ATOM 2965 O O . ALA B 1 75 ? 8.148 10.617 -11.68 1 97.75 75 ALA B O 1
ATOM 2966 N N . VAL B 1 76 ? 10.094 11.836 -11.867 1 98.19 76 VAL B N 1
ATOM 2967 C CA . VAL B 1 76 ? 10.281 11.922 -10.422 1 98.19 76 VAL B CA 1
ATOM 2968 C C . VAL B 1 76 ? 10.531 13.375 -10.016 1 98.19 76 VAL B C 1
ATOM 2970 O O . VAL B 1 76 ? 11.398 14.039 -10.578 1 98.19 76 VAL B O 1
ATOM 2973 N N . TYR B 1 77 ? 9.797 13.797 -9.086 1 98.62 77 TYR B N 1
ATOM 2974 C CA . TYR B 1 77 ? 10.008 15.094 -8.453 1 98.62 77 TYR B CA 1
ATOM 2975 C C . TYR B 1 77 ? 10.43 14.922 -6.996 1 98.62 77 TYR B C 1
ATOM 2977 O O . TYR B 1 77 ? 9.719 14.305 -6.211 1 98.62 77 TYR B O 1
ATOM 2985 N N . LEU B 1 78 ? 11.547 15.461 -6.648 1 98.19 78 LEU B N 1
ATOM 2986 C CA . LEU B 1 78 ? 12.086 15.406 -5.293 1 98.19 78 LEU B CA 1
ATOM 2987 C C . LEU B 1 78 ? 12.047 16.781 -4.633 1 98.19 78 LEU B C 1
ATOM 2989 O O . LEU B 1 78 ? 12.516 17.766 -5.211 1 98.19 78 LEU B O 1
ATOM 2993 N N . SER B 1 79 ? 11.469 16.812 -3.465 1 98.56 79 SER B N 1
ATOM 2994 C CA . SER B 1 79 ? 11.32 18.078 -2.75 1 98.56 79 SER B CA 1
ATOM 2995 C C . SER B 1 79 ? 12.023 18.031 -1.399 1 98.56 79 SER B C 1
ATOM 2997 O O . SER B 1 79 ? 11.93 17.047 -0.675 1 98.56 79 SER B O 1
ATOM 2999 N N . ASP B 1 80 ? 12.828 19.016 -1.106 1 98.62 80 ASP B N 1
ATOM 3000 C CA . ASP B 1 80 ? 13.266 19.344 0.248 1 98.62 80 ASP B CA 1
ATOM 3001 C C . ASP B 1 80 ? 12.469 20.516 0.821 1 98.62 80 ASP B C 1
ATOM 3003 O O . ASP B 1 80 ? 12.609 21.641 0.371 1 98.62 80 ASP B O 1
ATOM 3007 N N . ALA B 1 81 ? 11.672 20.203 1.831 1 98.62 81 ALA B N 1
ATOM 3008 C CA . ALA B 1 81 ? 10.734 21.188 2.354 1 98.62 81 ALA B CA 1
ATOM 3009 C C . ALA B 1 81 ? 11.469 22.25 3.174 1 98.62 81 ALA B C 1
ATOM 3011 O O . ALA B 1 81 ? 10.906 23.312 3.467 1 98.62 81 ALA B O 1
ATOM 3012 N N . GLY B 1 82 ? 12.727 21.984 3.598 1 98.12 82 GLY B N 1
ATOM 3013 C CA . GLY B 1 82 ? 13.547 22.953 4.309 1 98.12 82 GLY B CA 1
ATOM 3014 C C . GLY B 1 82 ? 13.023 23.266 5.699 1 98.12 82 GLY B C 1
ATOM 3015 O O . GLY B 1 82 ? 13.109 24.406 6.156 1 98.12 82 GLY B O 1
ATOM 3016 N N . GLY B 1 83 ? 12.336 22.281 6.285 1 97.81 83 GLY B N 1
ATOM 3017 C CA . GLY B 1 83 ? 11.766 22.484 7.609 1 97.81 83 GLY B CA 1
ATOM 3018 C C . GLY B 1 83 ? 10.414 23.156 7.574 1 97.81 83 GLY B C 1
ATOM 3019 O O . GLY B 1 83 ? 9.883 23.547 8.617 1 97.81 83 GLY B O 1
ATOM 3020 N N . GLY B 1 84 ? 9.867 23.344 6.402 1 98.12 84 GLY B N 1
ATOM 3021 C CA . GLY B 1 84 ? 8.578 24 6.23 1 98.12 84 GLY B CA 1
ATOM 3022 C C . GLY B 1 84 ? 7.418 23.016 6.211 1 98.12 84 GLY B C 1
ATOM 3023 O O . GLY B 1 84 ? 7.504 21.938 6.785 1 98.12 84 GLY B O 1
ATOM 3024 N N . LEU B 1 85 ? 6.305 23.469 5.602 1 98.12 85 LEU B N 1
ATOM 3025 C CA . LEU B 1 85 ? 5.078 22.688 5.488 1 98.12 85 LEU B CA 1
ATOM 3026 C C . LEU B 1 85 ? 5.23 21.578 4.457 1 98.12 85 LEU B C 1
ATOM 3028 O O . LEU B 1 85 ? 5.965 21.734 3.477 1 98.12 85 LEU B O 1
ATOM 3032 N N . ALA B 1 86 ? 4.52 20.5 4.703 1 98.06 86 ALA B N 1
ATOM 3033 C CA . ALA B 1 86 ? 4.496 19.391 3.752 1 98.06 86 ALA B CA 1
ATOM 3034 C C . ALA B 1 86 ? 3.746 19.781 2.48 1 98.06 86 ALA B C 1
ATOM 3036 O O . ALA B 1 86 ? 3.984 19.203 1.414 1 98.06 86 ALA B O 1
ATOM 3037 N N . HIS B 1 87 ? 2.922 20.766 2.529 1 98.62 87 HIS B N 1
ATOM 3038 C CA . HIS B 1 87 ? 1.938 21.078 1.495 1 98.62 87 HIS B CA 1
ATOM 3039 C C . HIS B 1 87 ? 2.561 21.891 0.366 1 98.62 87 HIS B C 1
ATOM 3041 O O . HIS B 1 87 ? 2.217 21.703 -0.803 1 98.62 87 HIS B O 1
ATOM 3047 N N . THR B 1 88 ? 3.504 22.766 0.686 1 98.69 88 THR B N 1
ATOM 3048 C CA . THR B 1 88 ? 3.957 23.797 -0.233 1 98.69 88 THR B CA 1
ATOM 3049 C C . THR B 1 88 ? 4.699 23.188 -1.418 1 98.69 88 THR B C 1
ATOM 3051 O O . THR B 1 88 ? 4.438 23.547 -2.57 1 98.69 88 THR B O 1
ATOM 3054 N N . GLY B 1 89 ? 5.59 22.281 -1.14 1 98.56 89 GLY B N 1
ATOM 3055 C CA . GLY B 1 89 ? 6.312 21.641 -2.225 1 98.56 89 GLY B CA 1
ATOM 3056 C C . GLY B 1 89 ? 5.402 20.875 -3.172 1 98.56 89 GLY B C 1
ATOM 3057 O O . GLY B 1 89 ? 5.602 20.906 -4.387 1 98.56 89 GLY B O 1
ATOM 3058 N N . PHE B 1 90 ? 4.438 20.219 -2.648 1 98.81 90 PHE B N 1
ATOM 3059 C CA . PHE B 1 90 ? 3.484 19.469 -3.467 1 98.81 90 PHE B CA 1
ATOM 3060 C C . PHE B 1 90 ? 2.656 20.422 -4.324 1 98.81 90 PHE B C 1
ATOM 3062 O O . PHE B 1 90 ? 2.449 20.172 -5.516 1 98.81 90 PHE B O 1
ATOM 3069 N N . ASP B 1 91 ? 2.188 21.5 -3.721 1 98.69 91 ASP B N 1
ATOM 3070 C CA . ASP B 1 91 ? 1.384 22.484 -4.441 1 98.69 91 ASP B CA 1
ATOM 3071 C C . ASP B 1 91 ? 2.164 23.078 -5.609 1 98.69 91 ASP B C 1
ATOM 3073 O O . ASP B 1 91 ? 1.602 23.312 -6.68 1 98.69 91 ASP B O 1
ATOM 3077 N N . ARG B 1 92 ? 3.457 23.219 -5.473 1 98.06 92 ARG B N 1
ATOM 3078 C CA . ARG B 1 92 ? 4.316 23.75 -6.531 1 98.06 92 ARG B CA 1
ATOM 3079 C C . ARG B 1 92 ? 4.445 22.75 -7.672 1 98.06 92 ARG B C 1
ATOM 3081 O O . ARG B 1 92 ? 4.699 23.125 -8.82 1 98.06 92 ARG B O 1
ATOM 3088 N N . THR B 1 93 ? 4.219 21.531 -7.32 1 98.5 93 THR B N 1
ATOM 3089 C CA . THR B 1 93 ? 4.676 20.484 -8.234 1 98.5 93 THR B CA 1
ATOM 3090 C C . THR B 1 93 ? 3.492 19.766 -8.867 1 98.5 93 THR B C 1
ATOM 3092 O O . THR B 1 93 ? 3.645 19.078 -9.883 1 98.5 93 THR B O 1
ATOM 3095 N N . ILE B 1 94 ? 2.291 19.906 -8.344 1 98.69 94 ILE B N 1
ATOM 3096 C CA . ILE B 1 94 ? 1.188 19 -8.664 1 98.69 94 ILE B CA 1
ATOM 3097 C C . ILE B 1 94 ? 0.856 19.094 -10.148 1 98.69 94 ILE B C 1
ATOM 3099 O O . ILE B 1 94 ? 0.57 18.094 -10.789 1 98.69 94 ILE B O 1
ATOM 3103 N N . ASP B 1 95 ? 0.875 20.297 -10.758 1 98.62 95 ASP B N 1
ATOM 3104 C CA . ASP B 1 95 ? 0.557 20.406 -12.18 1 98.62 95 ASP B CA 1
ATOM 3105 C C . ASP B 1 95 ? 1.562 19.641 -13.031 1 98.62 95 ASP B C 1
ATOM 3107 O O . ASP B 1 95 ? 1.176 18.906 -13.953 1 98.62 95 ASP B O 1
ATOM 3111 N N . ASP B 1 96 ? 2.846 19.797 -12.711 1 98.56 96 ASP B N 1
ATOM 3112 C CA . ASP B 1 96 ? 3.891 19.078 -13.438 1 98.56 96 ASP B CA 1
ATOM 3113 C C . ASP B 1 96 ? 3.822 17.578 -13.156 1 98.56 96 ASP B C 1
ATOM 3115 O O . ASP B 1 96 ? 4.102 16.766 -14.039 1 98.56 96 ASP B O 1
ATOM 3119 N N . LEU B 1 97 ? 3.494 17.234 -11.938 1 98.75 97 LEU B N 1
ATOM 3120 C CA . LEU B 1 97 ? 3.336 15.836 -11.562 1 98.75 97 LEU B CA 1
ATOM 3121 C C . LEU B 1 97 ? 2.25 15.164 -12.391 1 98.75 97 LEU B C 1
ATOM 3123 O O . LEU B 1 97 ? 2.438 14.047 -12.883 1 98.75 97 LEU B O 1
ATOM 3127 N N . VAL B 1 98 ? 1.133 15.844 -12.547 1 98.75 98 VAL B N 1
ATOM 3128 C CA . VAL B 1 98 ? 0.005 15.352 -13.328 1 98.75 98 VAL B CA 1
ATOM 3129 C C . VAL B 1 98 ? 0.414 15.203 -14.797 1 98.75 98 VAL B C 1
ATOM 3131 O O . VAL B 1 98 ? 0.139 14.18 -15.422 1 98.75 98 VAL B O 1
ATOM 3134 N N . LYS B 1 99 ? 1.095 16.234 -15.328 1 98.38 99 LYS B N 1
ATOM 3135 C CA . LYS B 1 99 ? 1.554 16.172 -16.703 1 98.38 99 LYS B CA 1
ATOM 3136 C C . LYS B 1 99 ? 2.49 14.992 -16.938 1 98.38 99 LYS B C 1
ATOM 3138 O O . LYS B 1 99 ? 2.381 14.289 -17.938 1 98.38 99 LYS B O 1
ATOM 3143 N N . ALA B 1 100 ? 3.396 14.789 -16.016 1 98.38 100 ALA B N 1
ATOM 3144 C CA . ALA B 1 100 ? 4.344 13.68 -16.125 1 98.38 100 ALA B CA 1
ATOM 3145 C C . ALA B 1 100 ? 3.619 12.336 -16.094 1 98.38 100 ALA B C 1
ATOM 3147 O O . ALA B 1 100 ? 3.936 11.43 -16.859 1 98.38 100 ALA B O 1
ATOM 3148 N N . ALA B 1 101 ? 2.674 12.188 -15.164 1 98.5 101 ALA B N 1
ATOM 3149 C CA . ALA B 1 101 ? 1.915 10.945 -15.055 1 98.5 101 ALA B CA 1
ATOM 3150 C C . ALA B 1 101 ? 1.162 10.648 -16.344 1 98.5 101 ALA B C 1
ATOM 3152 O O . ALA B 1 101 ? 1.113 9.5 -16.797 1 98.5 101 ALA B O 1
ATOM 3153 N N . LYS B 1 102 ? 0.583 11.656 -16.906 1 97.5 102 LYS B N 1
ATOM 3154 C CA . LYS B 1 102 ? -0.184 11.492 -18.141 1 97.5 102 LYS B CA 1
ATOM 3155 C C . LYS B 1 102 ? 0.732 11.164 -19.312 1 97.5 102 LYS B C 1
ATOM 3157 O O . LYS B 1 102 ? 0.347 10.414 -20.219 1 97.5 102 LYS B O 1
ATOM 3162 N N . LEU B 1 103 ? 1.952 11.695 -19.297 1 97.06 103 LEU B N 1
ATOM 3163 C CA . LEU B 1 103 ? 2.904 11.484 -20.375 1 97.06 103 LEU B CA 1
ATOM 3164 C C . LEU B 1 103 ? 3.592 10.125 -20.25 1 97.06 103 LEU B C 1
ATOM 3166 O O . LEU B 1 103 ? 3.686 9.375 -21.219 1 97.06 103 LEU B O 1
ATOM 3170 N N . PHE B 1 104 ? 4.051 9.75 -19.062 1 97.56 104 PHE B N 1
ATOM 3171 C CA . PHE B 1 104 ? 4.879 8.57 -18.859 1 97.56 104 PHE B CA 1
ATOM 3172 C C . PHE B 1 104 ? 4.051 7.406 -18.312 1 97.56 104 PHE B C 1
ATOM 3174 O O . PHE B 1 104 ? 4.52 6.266 -18.281 1 97.56 104 PHE B O 1
ATOM 3181 N N . GLY B 1 105 ? 2.809 7.68 -17.938 1 98.12 105 GLY B N 1
ATOM 3182 C CA . GLY B 1 105 ? 1.919 6.676 -17.391 1 98.12 105 GLY B CA 1
ATOM 3183 C C . GLY B 1 105 ? 1.982 6.602 -15.867 1 98.12 105 GLY B C 1
ATOM 3184 O O . GLY B 1 105 ? 1.071 6.074 -15.227 1 98.12 105 GLY B O 1
ATOM 3185 N N . VAL B 1 106 ? 3.045 7.117 -15.289 1 98.75 106 VAL B N 1
ATOM 3186 C CA . VAL B 1 106 ? 3.275 7.078 -13.852 1 98.75 106 VAL B CA 1
ATOM 3187 C C . VAL B 1 106 ? 4.289 8.148 -13.461 1 98.75 106 VAL B C 1
ATOM 3189 O O . VAL B 1 106 ? 5.191 8.477 -14.234 1 98.75 106 VAL B O 1
ATOM 3192 N N . SER B 1 107 ? 4.137 8.75 -12.281 1 98.81 107 SER B N 1
ATOM 3193 C CA . SER B 1 107 ? 5.082 9.727 -11.75 1 98.81 107 SER B CA 1
ATOM 3194 C C . SER B 1 107 ? 5.109 9.695 -10.219 1 98.81 107 SER B C 1
ATOM 3196 O O . SER B 1 107 ? 4.199 9.148 -9.594 1 98.81 107 SER B O 1
ATOM 3198 N N . ILE B 1 108 ? 6.207 10.203 -9.617 1 98.81 108 ILE B N 1
ATOM 3199 C CA . ILE B 1 108 ? 6.402 10.195 -8.172 1 98.81 108 ILE B CA 1
ATOM 3200 C C . ILE B 1 108 ? 6.758 11.594 -7.688 1 98.81 108 ILE B C 1
ATOM 3202 O O . ILE B 1 108 ? 7.535 12.305 -8.336 1 98.81 108 ILE B O 1
ATOM 3206 N N . PHE B 1 109 ? 6.137 12.008 -6.66 1 98.88 109 PHE B N 1
ATOM 3207 C CA . PHE B 1 109 ? 6.602 13.109 -5.816 1 98.88 109 PHE B CA 1
ATOM 3208 C C . PHE B 1 109 ? 7.105 12.586 -4.477 1 98.88 109 PHE B C 1
ATOM 3210 O O . PHE B 1 109 ? 6.383 11.883 -3.766 1 98.88 109 PHE B O 1
ATOM 3217 N N . SER B 1 110 ? 8.352 12.805 -4.129 1 98.81 110 SER B N 1
ATOM 3218 C CA . SER B 1 110 ? 8.961 12.414 -2.863 1 98.81 110 SER B CA 1
ATOM 3219 C C . SER B 1 110 ? 9.562 13.617 -2.145 1 98.81 110 SER B C 1
ATOM 3221 O O . SER B 1 110 ? 10.266 14.43 -2.756 1 98.81 110 SER B O 1
ATOM 3223 N N . GLN B 1 111 ? 9.266 13.719 -0.847 1 98.62 111 GLN B N 1
ATOM 3224 C CA . GLN B 1 111 ? 9.672 14.906 -0.093 1 98.62 111 GLN B CA 1
ATOM 3225 C C . GLN B 1 111 ? 10.297 14.516 1.243 1 98.62 111 GLN B C 1
ATOM 3227 O O . GLN B 1 111 ? 9.828 13.594 1.912 1 98.62 111 GLN B O 1
ATOM 3232 N N . LYS B 1 112 ? 11.328 15.258 1.629 1 98.25 112 LYS B N 1
ATOM 3233 C CA . LYS B 1 112 ? 11.922 15.133 2.957 1 98.25 112 LYS B CA 1
ATOM 3234 C C . LYS B 1 112 ? 11.883 16.469 3.701 1 98.25 112 LYS B C 1
ATOM 3236 O O . LYS B 1 112 ? 11.562 17.5 3.113 1 98.25 112 LYS B O 1
ATOM 3241 N N . ASN B 1 113 ? 12.164 16.453 5 1 98.25 113 ASN B N 1
ATOM 3242 C CA . ASN B 1 113 ? 12.43 17.625 5.828 1 98.25 113 ASN B CA 1
ATOM 3243 C C . ASN B 1 113 ? 11.203 18.516 5.961 1 98.25 113 ASN B C 1
ATOM 3245 O O . ASN B 1 113 ? 11.312 19.734 5.879 1 98.25 113 ASN B O 1
ATOM 3249 N N . ALA B 1 114 ? 10.07 17.859 6.121 1 98.19 114 ALA B N 1
ATOM 3250 C CA . ALA B 1 114 ? 8.82 18.594 6.27 1 98.19 114 ALA B CA 1
ATOM 3251 C C . ALA B 1 114 ? 8.227 18.406 7.66 1 98.19 114 ALA B C 1
ATOM 3253 O O . ALA B 1 114 ? 8.57 17.438 8.359 1 98.19 114 ALA B O 1
ATOM 3254 N N . TYR B 1 115 ? 7.344 19.344 8.047 1 97.06 115 TYR B N 1
ATOM 3255 C CA . TYR B 1 115 ? 6.441 19.094 9.172 1 97.06 115 TYR B CA 1
ATOM 3256 C C . TYR B 1 115 ? 5.352 18.109 8.789 1 97.06 115 TYR B C 1
ATOM 3258 O O . TYR B 1 115 ? 5.352 17.562 7.676 1 97.06 115 TYR B O 1
ATOM 3266 N N . THR B 1 116 ? 4.434 17.719 9.594 1 93.31 116 THR B N 1
ATOM 3267 C CA . THR B 1 116 ? 3.375 16.75 9.328 1 93.31 116 THR B CA 1
ATOM 3268 C C . THR B 1 116 ? 2.365 17.312 8.328 1 93.31 116 THR B C 1
ATOM 3270 O O . THR B 1 116 ? 2.328 18.516 8.086 1 93.31 116 THR B O 1
ATOM 3273 N N . CYS B 1 117 ? 1.518 16.5 7.723 1 93.5 117 CYS B N 1
ATOM 3274 C CA . CYS B 1 117 ? 0.731 17.016 6.605 1 93.5 117 CYS B CA 1
ATOM 3275 C C . CYS B 1 117 ? -0.762 16.891 6.891 1 93.5 117 CYS B C 1
ATOM 3277 O O . CYS B 1 117 ? -1.588 17.172 6.023 1 93.5 117 CYS B O 1
ATOM 3279 N N . GLY B 1 118 ? -1.227 16.547 8.008 1 92.94 118 GLY B N 1
ATOM 3280 C CA . GLY B 1 118 ? -2.656 16.422 8.242 1 92.94 118 GLY B CA 1
ATOM 3281 C C . GLY B 1 118 ? -3.283 15.266 7.484 1 92.94 118 GLY B C 1
ATOM 3282 O O . GLY B 1 118 ? -2.785 14.141 7.539 1 92.94 118 GLY B O 1
ATOM 3283 N N . ALA B 1 119 ? -4.387 15.594 6.707 1 96.12 119 ALA B N 1
ATOM 3284 C CA . ALA B 1 119 ? -5.082 14.547 5.961 1 96.12 119 ALA B CA 1
ATOM 3285 C C . ALA B 1 119 ? -4.301 14.156 4.711 1 96.12 119 ALA B C 1
ATOM 3287 O O . ALA B 1 119 ? -4.086 14.984 3.822 1 96.12 119 ALA B O 1
ATOM 3288 N N . LEU B 1 120 ? -4.008 12.922 4.648 1 97.5 120 LEU B N 1
ATOM 3289 C CA . LEU B 1 120 ? -3.248 12.438 3.502 1 97.5 120 LEU B CA 1
ATOM 3290 C C . LEU B 1 120 ? -4.133 12.336 2.264 1 97.5 120 LEU B C 1
ATOM 3292 O O . LEU B 1 120 ? -3.65 12.469 1.138 1 97.5 120 LEU B O 1
ATOM 3296 N N . GLY B 1 121 ? -5.414 12.141 2.498 1 98.25 121 GLY B N 1
ATOM 3297 C CA . GLY B 1 121 ? -6.391 12.117 1.42 1 98.25 121 GLY B CA 1
ATOM 3298 C C . GLY B 1 121 ? -6.457 13.414 0.646 1 98.25 121 GLY B C 1
ATOM 3299 O O . GLY B 1 121 ? -6.961 13.453 -0.479 1 98.25 121 GLY B O 1
ATOM 3300 N N . TYR B 1 122 ? -5.969 14.508 1.259 1 98.38 122 TYR B N 1
ATOM 3301 C CA . TYR B 1 122 ? -5.906 15.797 0.585 1 98.38 122 TYR B CA 1
ATOM 3302 C C . TYR B 1 122 ? -5.039 15.719 -0.666 1 98.38 122 TYR B C 1
ATOM 3304 O O . TYR B 1 122 ? -5.406 16.234 -1.721 1 98.38 122 TYR B O 1
ATOM 3312 N N . PHE B 1 123 ? -3.941 15.016 -0.64 1 98.81 123 PHE B N 1
ATOM 3313 C CA . PHE B 1 123 ? -3.01 14.891 -1.755 1 98.81 123 PHE B CA 1
ATOM 3314 C C . PHE B 1 123 ? -3.551 13.93 -2.809 1 98.81 123 PHE B C 1
ATOM 3316 O O . PHE B 1 123 ? -3.607 14.266 -3.992 1 98.81 123 PHE B O 1
ATOM 3323 N N . THR B 1 124 ? -3.984 12.75 -2.342 1 98.81 124 THR B N 1
ATOM 3324 C CA . THR B 1 124 ? -4.438 11.734 -3.289 1 98.81 124 THR B CA 1
ATOM 3325 C C . THR B 1 124 ? -5.77 12.141 -3.918 1 98.81 124 THR B C 1
ATOM 3327 O O . THR B 1 124 ? -6.004 11.883 -5.102 1 98.81 124 THR B O 1
ATOM 3330 N N . GLY B 1 125 ? -6.652 12.75 -3.096 1 98.44 125 GLY B N 1
ATOM 3331 C CA . GLY B 1 125 ? -7.926 13.211 -3.627 1 98.44 125 GLY B CA 1
ATOM 3332 C C . GLY B 1 125 ? -7.777 14.211 -4.754 1 98.44 125 GLY B C 1
ATOM 3333 O O . GLY B 1 125 ? -8.492 14.141 -5.754 1 98.44 125 GLY B O 1
ATOM 3334 N N . ARG B 1 126 ? -6.875 15.148 -4.684 1 98.38 126 ARG B N 1
ATOM 3335 C CA . ARG B 1 126 ? -6.637 16.156 -5.703 1 98.38 126 ARG B CA 1
ATOM 3336 C C . ARG B 1 126 ? -6.125 15.531 -6.996 1 98.38 126 ARG B C 1
ATOM 3338 O O . ARG B 1 126 ? -6.438 16 -8.086 1 98.38 126 ARG B O 1
ATOM 3345 N N . LEU B 1 127 ? -5.328 14.477 -6.863 1 98.88 127 LEU B N 1
ATOM 3346 C CA . LEU B 1 127 ? -4.859 13.758 -8.047 1 98.88 127 LEU B CA 1
ATOM 3347 C C . LEU B 1 127 ? -5.996 12.969 -8.688 1 98.88 127 LEU B C 1
ATOM 3349 O O . LEU B 1 127 ? -6.082 12.875 -9.914 1 98.88 127 LEU B O 1
ATOM 3353 N N . ALA B 1 128 ? -6.867 12.383 -7.844 1 98.56 128 ALA B N 1
ATOM 3354 C CA . ALA B 1 128 ? -8.023 11.656 -8.367 1 98.56 128 ALA B CA 1
ATOM 3355 C C . ALA B 1 128 ? -8.945 12.594 -9.148 1 98.56 128 ALA B C 1
ATOM 3357 O O . ALA B 1 128 ? -9.539 12.188 -10.156 1 98.56 128 ALA B O 1
ATOM 3358 N N . GLU B 1 129 ? -9.062 13.828 -8.648 1 97.12 129 GLU B N 1
ATOM 3359 C CA . GLU B 1 129 ? -9.875 14.828 -9.344 1 97.12 129 GLU B CA 1
ATOM 3360 C C . GLU B 1 129 ? -9.32 15.109 -10.742 1 97.12 129 GLU B C 1
ATOM 3362 O O . GLU B 1 129 ? -10.039 15.578 -11.617 1 97.12 129 GLU B O 1
ATOM 3367 N N . GLN B 1 130 ? -8.047 14.859 -10.945 1 98 130 GLN B N 1
ATOM 3368 C CA . GLN B 1 130 ? -7.406 15.039 -12.242 1 98 130 GLN B CA 1
ATOM 3369 C C . GLN B 1 130 ? -7.453 13.758 -13.062 1 98 130 GLN B C 1
ATOM 3371 O O . GLN B 1 130 ? -6.793 13.648 -14.102 1 98 130 GLN B O 1
ATOM 3376 N N . GLY B 1 131 ? -8.133 12.727 -12.578 1 97.94 131 GLY B N 1
ATOM 3377 C CA . GLY B 1 131 ? -8.328 11.484 -13.305 1 97.94 131 GLY B CA 1
ATOM 3378 C C . GLY B 1 131 ? -7.246 10.453 -13.039 1 97.94 131 GLY B C 1
ATOM 3379 O O . GLY B 1 131 ? -7.141 9.461 -13.758 1 97.94 131 GLY B O 1
ATOM 3380 N N . LEU B 1 132 ? -6.422 10.656 -12.047 1 98.81 132 LEU B N 1
ATOM 3381 C CA . LEU B 1 132 ? -5.289 9.773 -11.797 1 98.81 132 LEU B CA 1
ATOM 3382 C C . LEU B 1 132 ? -5.57 8.852 -10.617 1 98.81 132 LEU B C 1
ATOM 3384 O O . LEU B 1 132 ? -6.234 9.25 -9.656 1 98.81 132 LEU B O 1
ATOM 3388 N N . VAL B 1 133 ? -5.125 7.609 -10.633 1 98.88 133 VAL B N 1
ATOM 3389 C CA . VAL B 1 133 ? -5.004 6.762 -9.445 1 98.88 133 VAL B CA 1
ATOM 3390 C C . VAL B 1 133 ? -3.762 7.156 -8.656 1 98.88 133 VAL B C 1
ATOM 3392 O O . VAL B 1 133 ? -2.715 7.457 -9.234 1 98.88 133 VAL B O 1
ATOM 3395 N N . SER B 1 134 ? -3.918 7.195 -7.324 1 98.88 134 SER B N 1
ATOM 3396 C CA . SER B 1 134 ? -2.764 7.691 -6.578 1 98.88 134 SER B CA 1
ATOM 3397 C C . SER B 1 134 ? -2.633 6.988 -5.23 1 98.88 134 SER B C 1
ATOM 3399 O O . SER B 1 134 ? -3.594 6.395 -4.738 1 98.88 134 SER B O 1
ATOM 3401 N N . PHE B 1 135 ? -1.457 6.941 -4.707 1 98.94 135 PHE B N 1
ATOM 3402 C CA . PHE B 1 135 ? -1.079 6.414 -3.4 1 98.94 135 PHE B CA 1
ATOM 3403 C C . PHE B 1 135 ? -0.144 7.375 -2.678 1 98.94 135 PHE B C 1
ATOM 3405 O O . PHE B 1 135 ? 0.749 7.961 -3.293 1 98.94 135 PHE B O 1
ATOM 3412 N N . ALA B 1 136 ? -0.364 7.559 -1.386 1 98.94 136 ALA B N 1
ATOM 3413 C CA . ALA B 1 136 ? 0.511 8.422 -0.596 1 98.94 136 ALA B CA 1
ATOM 3414 C C . ALA B 1 136 ? 0.855 7.773 0.743 1 98.94 136 ALA B C 1
ATOM 3416 O O . ALA B 1 136 ? 0.054 7.02 1.3 1 98.94 136 ALA B O 1
ATOM 3417 N N . ALA B 1 137 ? 2.006 8.039 1.236 1 98.81 137 ALA B N 1
ATOM 3418 C CA . ALA B 1 137 ? 2.514 7.586 2.529 1 98.81 137 ALA B CA 1
ATOM 3419 C C . ALA B 1 137 ? 3.303 8.688 3.225 1 98.81 137 ALA B C 1
ATOM 3421 O O . ALA B 1 137 ? 4.02 9.453 2.574 1 98.81 137 ALA B O 1
ATOM 3422 N N . THR B 1 138 ? 3.174 8.82 4.48 1 98.56 138 THR B N 1
ATOM 3423 C CA . THR B 1 138 ? 3.975 9.75 5.266 1 98.56 138 THR B CA 1
ATOM 3424 C C . THR B 1 138 ? 4.289 9.164 6.641 1 98.56 138 THR B C 1
ATOM 3426 O O . THR B 1 138 ? 3.723 8.141 7.027 1 98.56 138 THR B O 1
ATOM 3429 N N . ASN B 1 139 ? 5.32 9.711 7.297 1 97.94 139 ASN B N 1
ATOM 3430 C CA . ASN B 1 139 ? 5.68 9.266 8.641 1 97.94 139 ASN B CA 1
ATOM 3431 C C . ASN B 1 139 ? 5.777 10.445 9.609 1 97.94 139 ASN B C 1
ATOM 3433 O O . ASN B 1 139 ? 5.363 11.562 9.281 1 97.94 139 ASN B O 1
ATOM 3437 N N . GLY B 1 140 ? 6.145 10.266 10.781 1 96.5 140 GLY B N 1
ATOM 3438 C CA . GLY B 1 140 ? 6.32 11.195 11.883 1 96.5 140 GLY B CA 1
ATOM 3439 C C . GLY B 1 140 ? 7.031 10.578 13.07 1 96.5 140 GLY B C 1
ATOM 3440 O O . GLY B 1 140 ? 7.676 9.539 12.945 1 96.5 140 GLY B O 1
ATOM 3441 N N . PRO B 1 141 ? 6.934 11.242 14.172 1 95.88 141 PRO B N 1
ATOM 3442 C CA . PRO B 1 141 ? 7.621 10.711 15.352 1 95.88 141 PRO B CA 1
ATOM 3443 C C . PRO B 1 141 ? 7.062 9.367 15.805 1 95.88 141 PRO B C 1
ATOM 3445 O O . PRO B 1 141 ? 5.863 9.117 15.664 1 95.88 141 PRO B O 1
ATOM 3448 N N . ALA B 1 142 ? 7.891 8.594 16.453 1 96.75 142 ALA B N 1
ATOM 3449 C CA . ALA B 1 142 ? 7.57 7.207 16.781 1 96.75 142 ALA B CA 1
ATOM 3450 C C . ALA B 1 142 ? 6.535 7.133 17.891 1 96.75 142 ALA B C 1
ATOM 3452 O O . ALA B 1 142 ? 6.723 7.719 18.969 1 96.75 142 ALA B O 1
ATOM 3453 N N . VAL B 1 143 ? 5.445 6.371 17.641 1 96 143 VAL B N 1
ATOM 3454 C CA . VAL B 1 143 ? 4.422 6.137 18.641 1 96 143 VAL B CA 1
ATOM 3455 C C . VAL B 1 143 ? 3.889 4.711 18.531 1 96 143 VAL B C 1
ATOM 3457 O O . VAL B 1 143 ? 3.17 4.234 19.406 1 96 143 VAL B O 1
ATOM 3460 N N . LEU B 1 144 ? 4.211 4.035 17.5 1 97.75 144 LEU B N 1
ATOM 3461 C CA . LEU B 1 144 ? 3.666 2.73 17.141 1 97.75 144 LEU B CA 1
ATOM 3462 C C . LEU B 1 144 ? 4.738 1.649 17.234 1 97.75 144 LEU B C 1
ATOM 3464 O O . LEU B 1 144 ? 5.859 1.839 16.766 1 97.75 144 LEU B O 1
ATOM 3468 N N . ALA B 1 145 ? 4.355 0.479 17.812 1 98 145 ALA B N 1
ATOM 3469 C CA . ALA B 1 145 ? 5.281 -0.647 17.891 1 98 145 ALA B CA 1
ATOM 3470 C C . ALA B 1 145 ? 5.316 -1.416 16.562 1 98 145 ALA B C 1
ATOM 3472 O O . ALA B 1 145 ? 4.289 -1.577 15.906 1 98 145 ALA B O 1
ATOM 3473 N N . GLY B 1 146 ? 6.504 -1.909 16.172 1 97.06 146 GLY B N 1
ATOM 3474 C CA . GLY B 1 146 ? 6.609 -2.84 15.055 1 97.06 146 GLY B CA 1
ATOM 3475 C C . GLY B 1 146 ? 6.266 -4.266 15.438 1 97.06 146 GLY B C 1
ATOM 3476 O O . GLY B 1 146 ? 6 -4.555 16.609 1 97.06 146 GLY B O 1
ATOM 3477 N N . SER B 1 147 ? 6.27 -5.094 14.406 1 96.5 147 SER B N 1
ATOM 3478 C CA . SER B 1 147 ? 5.969 -6.5 14.656 1 96.5 147 SER B CA 1
ATOM 3479 C C . SER B 1 147 ? 6.961 -7.109 15.641 1 96.5 147 SER B C 1
ATOM 3481 O O . SER B 1 1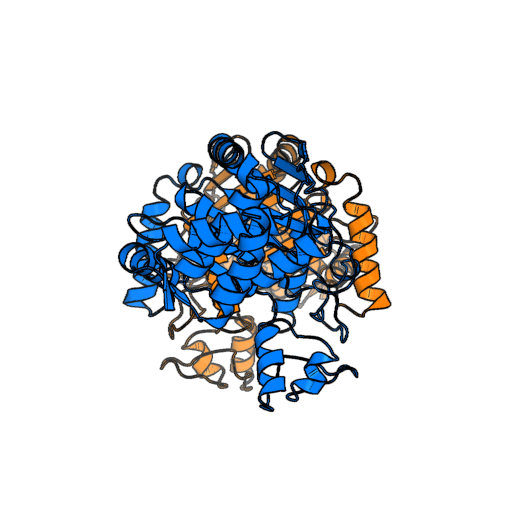47 ? 8.172 -7.117 15.383 1 96.5 147 SER B O 1
ATOM 3483 N N . GLY B 1 148 ? 6.41 -7.551 16.734 1 95.19 148 GLY B N 1
ATOM 3484 C CA . GLY B 1 148 ? 7.238 -8.227 17.719 1 95.19 148 GLY B CA 1
ATOM 3485 C C . GLY B 1 148 ? 7.859 -7.273 18.719 1 95.19 148 GLY B C 1
ATOM 3486 O O . GLY B 1 148 ? 8.375 -7.703 19.75 1 95.19 148 GLY B O 1
ATOM 3487 N N . SER B 1 149 ? 7.887 -5.996 18.422 1 96 149 SER B N 1
ATOM 3488 C CA . SER B 1 149 ? 8.508 -5 19.297 1 96 149 SER B CA 1
ATOM 3489 C C . SER B 1 149 ? 7.543 -4.539 20.375 1 96 149 SER B C 1
ATOM 3491 O O . SER B 1 149 ? 6.324 -4.641 20.219 1 96 149 SER B O 1
ATOM 3493 N N . VAL B 1 150 ? 8.094 -4.023 21.453 1 96 150 VAL B N 1
ATOM 3494 C CA . VAL B 1 150 ? 7.266 -3.525 22.547 1 96 150 VAL B CA 1
ATOM 3495 C C . VAL B 1 150 ? 7.52 -2.033 22.75 1 96 150 VAL B C 1
ATOM 3497 O O . VAL B 1 150 ? 7.023 -1.438 23.719 1 96 150 VAL B O 1
ATOM 3500 N N . LYS B 1 151 ? 8.32 -1.415 21.922 1 96.62 151 LYS B N 1
ATOM 3501 C CA . LYS B 1 151 ? 8.625 0.013 21.953 1 96.62 151 LYS B CA 1
ATOM 3502 C C . LYS B 1 151 ? 8.172 0.702 20.672 1 96.62 151 LYS B C 1
ATOM 3504 O O . LYS B 1 151 ? 8.07 0.066 19.625 1 96.62 151 LYS B O 1
ATOM 3509 N N . PRO B 1 152 ? 7.879 2 20.797 1 97.19 152 PRO B N 1
ATOM 3510 C CA . PRO B 1 152 ? 7.527 2.717 19.578 1 97.19 152 PRO B CA 1
ATOM 3511 C C . PRO B 1 152 ? 8.695 2.822 18.594 1 97.19 152 PRO B C 1
ATOM 3513 O O . PRO B 1 152 ? 9.812 3.17 19 1 97.19 152 PRO B O 1
ATOM 3516 N N . VAL B 1 153 ? 8.414 2.541 17.328 1 98.44 153 VAL B N 1
ATOM 3517 C CA . VAL B 1 153 ? 9.477 2.627 16.328 1 98.44 153 VAL B CA 1
ATOM 3518 C C . VAL B 1 153 ? 8.961 3.336 15.086 1 98.44 153 VAL B C 1
ATOM 3520 O O . VAL B 1 153 ? 9.75 3.809 14.266 1 98.44 153 VAL B O 1
ATOM 3523 N N . TYR B 1 154 ? 7.66 3.33 14.891 1 98.19 154 TYR B N 1
ATOM 3524 C CA . TYR B 1 154 ? 7.023 4.023 13.773 1 98.19 154 TYR B CA 1
ATOM 3525 C C . TYR B 1 154 ? 6.078 5.105 14.281 1 98.19 154 TYR B C 1
ATOM 3527 O O . TYR B 1 154 ? 5.609 5.055 15.422 1 98.19 154 TYR B O 1
ATOM 3535 N N . CYS B 1 155 ? 5.797 6.109 13.453 1 96.75 155 CYS B N 1
ATOM 3536 C CA . CYS B 1 155 ? 4.602 6.918 13.648 1 96.75 155 CYS B CA 1
ATOM 3537 C C . CYS B 1 155 ? 3.342 6.105 13.375 1 96.75 155 CYS B C 1
ATOM 3539 O O . CYS B 1 155 ? 3.412 4.891 13.18 1 96.75 155 CYS B O 1
ATOM 3541 N N . THR B 1 156 ? 2.16 6.777 13.453 1 95.94 156 THR B N 1
ATOM 3542 C CA . THR B 1 156 ? 0.967 6.051 13.023 1 95.94 156 THR B CA 1
ATOM 3543 C C . THR B 1 156 ? 1.049 5.699 11.547 1 95.94 156 THR B C 1
ATOM 3545 O O . THR B 1 156 ? 0.155 5.039 11.008 1 95.94 156 THR B O 1
ATOM 3548 N N . ASN B 1 157 ? 2.096 6.156 10.781 1 97.69 157 ASN B N 1
ATOM 3549 C CA . ASN B 1 157 ? 2.469 5.828 9.414 1 97.69 157 ASN B CA 1
ATOM 3550 C C . ASN B 1 157 ? 1.239 5.664 8.523 1 97.69 157 ASN B C 1
ATOM 3552 O O . ASN B 1 157 ? 0.989 4.578 7.996 1 97.69 157 ASN B O 1
ATOM 3556 N N . PRO B 1 158 ? 0.56 6.762 8.266 1 97.56 158 PRO B N 1
ATOM 3557 C CA . PRO B 1 158 ? -0.671 6.691 7.473 1 97.56 158 PRO B CA 1
ATOM 3558 C C . PRO B 1 158 ? -0.405 6.496 5.98 1 97.56 158 PRO B C 1
ATOM 3560 O O . PRO B 1 158 ? 0.685 6.816 5.496 1 97.56 158 PRO B O 1
ATOM 3563 N N . MET B 1 159 ? -1.395 5.949 5.312 1 98.62 159 MET B N 1
ATOM 3564 C CA . MET B 1 159 ? -1.418 5.852 3.855 1 98.62 159 MET B CA 1
ATOM 3565 C C . MET B 1 159 ? -2.762 6.309 3.301 1 98.62 159 MET B C 1
ATOM 3567 O O . MET B 1 159 ? -3.771 6.281 4.008 1 98.62 159 MET B O 1
ATOM 3571 N N . SER B 1 160 ? -2.729 6.758 2.143 1 98.88 160 SER B N 1
ATOM 3572 C CA . SER B 1 160 ? -3.943 7.113 1.415 1 98.88 160 SER B CA 1
ATOM 3573 C C . SER B 1 160 ? -3.908 6.582 -0.013 1 98.88 160 SER B C 1
ATOM 3575 O O . SER B 1 160 ? -2.85 6.551 -0.645 1 98.88 160 SER B O 1
ATOM 3577 N N . PHE B 1 161 ? -4.977 6.094 -0.469 1 98.94 161 PHE B N 1
ATOM 3578 C CA . PHE B 1 161 ? -5.184 5.617 -1.832 1 98.94 161 PHE B CA 1
ATOM 3579 C C . PHE B 1 161 ? -6.438 6.242 -2.436 1 98.94 161 PHE B C 1
ATOM 3581 O O . PHE B 1 161 ? -7.48 6.309 -1.783 1 98.94 161 PHE B O 1
ATOM 3588 N N . ALA B 1 162 ? -6.324 6.723 -3.65 1 98.88 162 ALA B N 1
ATOM 3589 C CA . ALA B 1 162 ? -7.492 7.316 -4.297 1 98.88 162 ALA B CA 1
ATOM 3590 C C . ALA B 1 162 ? -7.605 6.863 -5.75 1 98.88 162 ALA B C 1
ATOM 3592 O O . ALA B 1 162 ? -6.594 6.57 -6.395 1 98.88 162 ALA B O 1
ATOM 3593 N N . SER B 1 163 ? -8.766 6.785 -6.227 1 98.81 163 SER B N 1
ATOM 3594 C CA . SER B 1 163 ? -9.07 6.406 -7.602 1 98.81 163 SER B CA 1
ATOM 3595 C C . SER B 1 163 ? -10.242 7.207 -8.148 1 98.81 163 SER B C 1
ATOM 3597 O O . SER B 1 163 ? -11.273 7.344 -7.488 1 98.81 163 SER B O 1
ATOM 3599 N N . PRO B 1 164 ? -10.094 7.711 -9.367 1 98.25 164 PRO B N 1
ATOM 3600 C CA . PRO B 1 164 ? -11.25 8.352 -10.008 1 98.25 164 PRO B CA 1
ATOM 3601 C C . PRO B 1 164 ? -12.336 7.348 -10.391 1 98.25 164 PRO B C 1
ATOM 3603 O O . PRO B 1 164 ? -12.055 6.16 -10.555 1 98.25 164 PRO B O 1
ATOM 3606 N N . ALA B 1 165 ? -13.492 7.742 -10.406 1 97.19 165 ALA B N 1
ATOM 3607 C CA . ALA B 1 165 ? -14.656 7.039 -10.93 1 97.19 165 ALA B CA 1
ATOM 3608 C C . ALA B 1 165 ? -15.539 7.977 -11.742 1 97.19 165 ALA B C 1
ATOM 3610 O O . ALA B 1 165 ? -15.656 9.164 -11.422 1 97.19 165 ALA B O 1
ATOM 3611 N N . ALA B 1 166 ? -16.172 7.43 -12.773 1 96.38 166 ALA B N 1
ATOM 3612 C CA . ALA B 1 166 ? -17.016 8.273 -13.625 1 96.38 166 ALA B CA 1
ATOM 3613 C C . ALA B 1 166 ? -18.203 8.812 -12.852 1 96.38 166 ALA B C 1
ATOM 3615 O O . ALA B 1 166 ? -18.812 8.094 -12.055 1 96.38 166 ALA B O 1
ATOM 3616 N N . ASP B 1 167 ? -18.531 10.062 -13.07 1 92 167 ASP B N 1
ATOM 3617 C CA . ASP B 1 167 ? -19.75 10.742 -12.672 1 92 167 ASP B CA 1
ATOM 3618 C C . ASP B 1 167 ? -19.969 10.664 -11.164 1 92 167 ASP B C 1
ATOM 3620 O O . ASP B 1 167 ? -21.094 10.477 -10.695 1 92 167 ASP B O 1
ATOM 3624 N N . GLY B 1 168 ? -19 10.734 -10.398 1 89.38 168 GLY B N 1
ATOM 3625 C CA . GLY B 1 168 ? -19.141 10.672 -8.953 1 89.38 168 GLY B CA 1
ATOM 3626 C C . GLY B 1 168 ? -17.859 10.977 -8.211 1 89.38 168 GLY B C 1
ATOM 3627 O O . GLY B 1 168 ? -16.844 11.289 -8.828 1 89.38 168 GLY B O 1
ATOM 3628 N N . PRO B 1 169 ? -18 11.008 -6.895 1 94.62 169 PRO B N 1
ATOM 3629 C CA . PRO B 1 169 ? -16.797 11.25 -6.098 1 94.62 169 PRO B CA 1
ATOM 3630 C C . PRO B 1 169 ? -15.758 10.133 -6.23 1 94.62 169 PRO B C 1
ATOM 3632 O O . PRO B 1 169 ? -16.125 8.977 -6.453 1 94.62 169 PRO B O 1
ATOM 3635 N N . PRO B 1 170 ? -14.531 10.508 -6.082 1 97 170 PRO B N 1
ATOM 3636 C CA . PRO B 1 170 ? -13.5 9.469 -6.129 1 97 170 PRO B CA 1
ATOM 3637 C C . PRO B 1 170 ? -13.531 8.555 -4.902 1 97 170 PRO B C 1
ATOM 3639 O O . PRO B 1 170 ? -14.031 8.945 -3.848 1 97 170 PRO B O 1
ATOM 3642 N N . LEU B 1 171 ? -13.062 7.297 -5.117 1 98.5 171 LEU B N 1
ATOM 3643 C CA . LEU B 1 171 ? -12.656 6.457 -3.996 1 98.5 171 LEU B CA 1
ATOM 3644 C C . LEU B 1 171 ? -11.477 7.078 -3.248 1 98.5 171 LEU B C 1
ATOM 3646 O O . LEU B 1 171 ? -10.484 7.465 -3.861 1 98.5 171 LEU B O 1
ATOM 3650 N N . ILE B 1 172 ? -11.562 7.27 -1.948 1 98.62 172 ILE B N 1
ATOM 3651 C CA . ILE B 1 172 ? -10.461 7.797 -1.154 1 98.62 172 ILE B CA 1
ATOM 3652 C C . ILE B 1 172 ? -10.32 6.992 0.135 1 98.62 172 ILE B C 1
ATOM 3654 O O . ILE B 1 172 ? -11.164 7.086 1.027 1 98.62 172 ILE B O 1
ATOM 3658 N N . ILE B 1 173 ? -9.352 6.207 0.184 1 98.62 173 ILE B N 1
ATOM 3659 C CA . ILE B 1 173 ? -8.938 5.547 1.417 1 98.62 173 ILE B CA 1
ATOM 3660 C C . ILE B 1 173 ? -7.875 6.395 2.119 1 98.62 173 ILE B C 1
ATOM 3662 O O . ILE B 1 173 ? -6.867 6.766 1.512 1 98.62 173 ILE B O 1
ATOM 3666 N N . ASP B 1 174 ? -8.047 6.77 3.287 1 97.69 174 ASP B N 1
ATOM 3667 C CA . ASP B 1 174 ? -7.137 7.531 4.137 1 97.69 174 ASP B CA 1
ATOM 3668 C C . ASP B 1 174 ? -7.121 6.977 5.559 1 97.69 174 ASP B C 1
ATOM 3670 O O . ASP B 1 174 ? -8.055 7.199 6.328 1 97.69 174 ASP B O 1
ATOM 3674 N N . GLN B 1 175 ? -6.035 6.297 5.902 1 97.25 175 GLN B N 1
ATOM 3675 C CA . GLN B 1 175 ? -6.066 5.613 7.188 1 97.25 175 GLN B CA 1
ATOM 3676 C C . GLN B 1 175 ? -4.668 5.488 7.781 1 97.25 175 GLN B C 1
ATOM 3678 O O . GLN B 1 175 ? -3.68 5.434 7.043 1 97.25 175 GLN B O 1
ATOM 3683 N N . SER B 1 176 ? -4.625 5.434 9.07 1 96.81 176 SER B N 1
ATOM 3684 C CA . SER B 1 176 ? -3.393 5.152 9.797 1 96.81 176 SER B CA 1
ATOM 3685 C C . SER B 1 176 ? -3.082 3.66 9.805 1 96.81 176 SER B C 1
ATOM 3687 O O . SER B 1 176 ? -3.939 2.84 9.469 1 96.81 176 SER B O 1
ATOM 3689 N N . SER B 1 177 ? -1.806 3.314 10.117 1 97.94 177 SER B N 1
ATOM 3690 C CA . SER B 1 177 ? -1.428 1.923 10.336 1 97.94 177 SER B CA 1
ATOM 3691 C C . SER B 1 177 ? -1.682 1.503 11.781 1 97.94 177 SER B C 1
ATOM 3693 O O . SER B 1 177 ? -1.61 0.317 12.109 1 97.94 177 SER B O 1
ATOM 3695 N N . SER B 1 178 ? -1.982 2.449 12.625 1 97.19 178 SER B N 1
ATOM 3696 C CA . SER B 1 178 ? -2.33 2.135 14.008 1 97.19 178 SER B CA 1
ATOM 3697 C C . SER B 1 178 ? -3.77 1.647 14.117 1 97.19 178 SER B C 1
ATOM 3699 O O . SER B 1 178 ? -4.605 1.97 13.273 1 97.19 178 SER B O 1
ATOM 3701 N N . ALA B 1 179 ? -4.059 0.96 15.219 1 95.12 179 ALA B N 1
ATOM 3702 C CA . ALA B 1 179 ? -5.402 0.433 15.461 1 95.12 179 ALA B CA 1
ATOM 3703 C C . ALA B 1 179 ? -6.383 1.557 15.781 1 95.12 179 ALA B C 1
ATOM 3705 O O . ALA B 1 179 ? -7.59 1.418 15.562 1 95.12 179 ALA B O 1
ATOM 3706 N N . THR B 1 180 ? -5.812 2.588 16.266 1 91.56 180 THR B N 1
ATOM 3707 C CA . THR B 1 180 ? -6.605 3.766 16.594 1 91.56 180 THR B CA 1
ATOM 3708 C C . THR B 1 180 ? -5.766 5.035 16.5 1 91.56 180 THR B C 1
ATOM 3710 O O . THR B 1 180 ? -4.543 4.965 16.344 1 91.56 180 THR B O 1
ATOM 3713 N N . ALA B 1 181 ? -6.469 6.125 16.406 1 84 181 ALA B N 1
ATOM 3714 C CA . ALA B 1 181 ? -5.75 7.395 16.453 1 84 181 ALA B CA 1
ATOM 3715 C C . ALA B 1 181 ? -5.25 7.695 17.859 1 84 181 ALA B C 1
ATOM 3717 O O . ALA B 1 181 ? -5.91 7.359 18.844 1 84 181 ALA B O 1
ATOM 3718 N N . PHE B 1 182 ? -4.156 8.336 17.891 1 83.06 182 PHE B N 1
ATOM 3719 C CA . PHE B 1 182 ? -3.578 8.711 19.172 1 83.06 182 PHE B CA 1
ATOM 3720 C C . PHE B 1 182 ? -4.543 9.586 19.953 1 83.06 182 PHE B C 1
ATOM 3722 O O . PHE B 1 182 ? -4.641 9.461 21.188 1 83.06 182 PHE B O 1
ATOM 3729 N N . VAL B 1 183 ? -5.301 10.352 19.328 1 80.56 183 VAL B N 1
ATOM 3730 C CA . VAL B 1 183 ? -6.223 11.289 19.953 1 80.56 183 VAL B CA 1
ATOM 3731 C C . VAL B 1 183 ? -7.316 10.523 20.688 1 80.56 183 VAL B C 1
ATOM 3733 O O . VAL B 1 183 ? -7.816 10.992 21.719 1 80.56 183 VAL B O 1
ATOM 3736 N N . ASN B 1 184 ? -7.637 9.359 20.141 1 87.31 184 ASN B N 1
ATOM 3737 C CA . ASN B 1 184 ? -8.648 8.547 20.797 1 87.31 184 ASN B CA 1
ATOM 3738 C C . ASN B 1 184 ? -8.156 8.008 22.141 1 87.31 184 ASN B C 1
ATOM 3740 O O . ASN B 1 184 ? -8.922 7.902 23.094 1 87.31 184 ASN B O 1
ATOM 3744 N N . ILE B 1 185 ? -6.922 7.703 22.203 1 90.38 185 I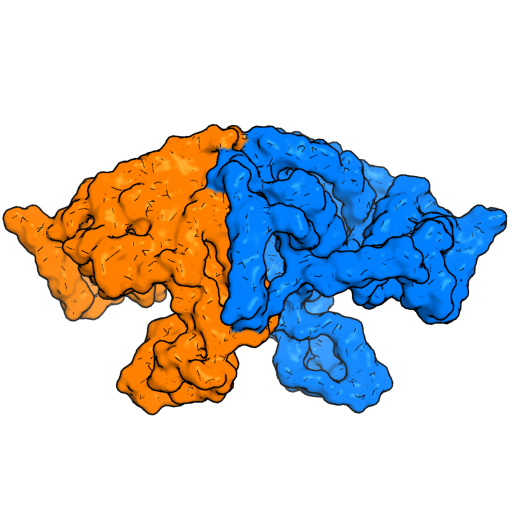LE B N 1
ATOM 3745 C CA . ILE B 1 185 ? -6.344 7.23 23.453 1 90.38 185 ILE B CA 1
ATOM 3746 C C . ILE B 1 185 ? -6.254 8.383 24.453 1 90.38 185 ILE B C 1
ATOM 3748 O O . ILE B 1 185 ? -6.598 8.227 25.625 1 90.38 185 ILE B O 1
ATOM 3752 N N . ARG B 1 186 ? -5.828 9.484 23.969 1 87.81 186 ARG B N 1
ATOM 3753 C CA . ARG B 1 186 ? -5.73 10.672 24.812 1 87.81 186 ARG B CA 1
ATOM 3754 C C . ARG B 1 186 ? -7.094 11.055 25.375 1 87.81 186 ARG B C 1
ATOM 3756 O O . ARG B 1 186 ? -7.219 11.344 26.578 1 87.81 186 ARG B O 1
ATOM 3763 N N . LYS B 1 187 ? -8.023 11.078 24.5 1 88.5 187 LYS B N 1
ATOM 3764 C CA . LYS B 1 187 ? -9.383 11.406 24.922 1 88.5 187 LYS B CA 1
ATOM 3765 C C . LYS B 1 187 ? -9.883 10.414 25.969 1 88.5 187 LYS B C 1
ATOM 3767 O O . LYS B 1 187 ? -10.523 10.805 26.953 1 88.5 187 LYS B O 1
ATOM 3772 N N . ALA B 1 188 ? -9.656 9.156 25.688 1 93.69 188 ALA B N 1
ATOM 3773 C CA . ALA B 1 188 ? -10.047 8.125 26.656 1 93.69 188 ALA B CA 1
ATOM 3774 C C . ALA B 1 188 ? -9.359 8.352 28 1 93.69 188 ALA B C 1
ATOM 3776 O O . ALA B 1 188 ? -9.961 8.133 29.047 1 93.69 188 ALA B O 1
ATOM 3777 N N . ALA B 1 189 ? -8.148 8.758 27.969 1 91.94 189 ALA B N 1
ATOM 3778 C CA . ALA B 1 189 ? -7.41 9.039 29.188 1 91.94 189 ALA B CA 1
ATOM 3779 C C . ALA B 1 189 ? -8.023 10.219 29.938 1 91.94 189 ALA B C 1
ATOM 3781 O O . ALA B 1 189 ? -8.148 10.18 31.172 1 91.94 189 ALA B O 1
ATOM 3782 N N . GLU B 1 190 ? -8.398 11.164 29.266 1 90.94 190 GLU B N 1
ATOM 3783 C CA . GLU B 1 190 ? -9.031 12.336 29.859 1 90.94 190 GLU B CA 1
ATOM 3784 C C . GLU B 1 190 ? -10.383 11.984 30.469 1 90.94 190 GLU B C 1
ATOM 3786 O O . GLU B 1 190 ? -10.758 12.516 31.516 1 90.94 190 GLU B O 1
ATOM 3791 N N . ASP B 1 191 ? -11.031 11.094 29.781 1 93.38 191 ASP B N 1
ATOM 3792 C CA . ASP B 1 191 ? -12.375 10.719 30.203 1 93.38 191 ASP B CA 1
ATOM 3793 C C . ASP B 1 191 ? -12.336 9.547 31.188 1 93.38 191 ASP B C 1
ATOM 3795 O O . ASP B 1 191 ? -13.375 9.117 31.688 1 93.38 191 ASP B O 1
ATOM 3799 N N . ALA B 1 192 ? -11.234 9.094 31.438 1 90.06 192 ALA B N 1
ATOM 3800 C CA . ALA B 1 192 ? -11.031 7.957 32.344 1 90.06 192 ALA B CA 1
ATOM 3801 C C . ALA B 1 192 ? -11.82 6.738 31.859 1 90.06 192 ALA B C 1
ATOM 3803 O O . ALA B 1 192 ? -12.484 6.078 32.656 1 90.06 192 ALA B O 1
ATOM 3804 N N . LYS B 1 193 ? -11.852 6.543 30.641 1 95.44 193 LYS B N 1
ATOM 3805 C CA . LYS B 1 193 ? -12.5 5.379 30.031 1 95.44 193 LYS B CA 1
ATOM 3806 C C . LYS B 1 193 ? -11.469 4.383 29.516 1 95.44 193 LYS B C 1
ATOM 3808 O O . LYS B 1 193 ? -10.391 4.777 29.062 1 95.44 193 LYS B O 1
ATOM 3813 N N . LYS B 1 194 ? -11.906 3.113 29.625 1 96.31 194 LYS B N 1
ATOM 3814 C CA . LYS B 1 194 ? -11.016 2.072 29.109 1 96.31 194 LYS B CA 1
ATOM 3815 C C . LYS B 1 194 ? -10.953 2.102 27.578 1 96.31 194 LYS B C 1
ATOM 3817 O O . LYS B 1 194 ? -11.883 2.584 26.938 1 96.31 194 LYS B O 1
ATOM 3822 N N . ILE B 1 195 ? -9.875 1.667 27.031 1 96.44 195 ILE B N 1
ATOM 3823 C CA . ILE B 1 195 ? -9.75 1.499 25.578 1 96.44 195 ILE B CA 1
ATOM 3824 C C . ILE B 1 195 ? -9.836 0.017 25.234 1 96.44 195 ILE B C 1
ATOM 3826 O O . ILE B 1 195 ? -9.625 -0.847 26.078 1 96.44 195 ILE B O 1
ATOM 3830 N N . PRO B 1 196 ? -10.164 -0.342 24.062 1 93.81 196 PRO B N 1
ATOM 3831 C CA . PRO B 1 196 ? -10.266 -1.743 23.641 1 93.81 196 PRO B CA 1
ATOM 3832 C C . PRO B 1 196 ? -8.922 -2.469 23.703 1 93.81 196 PRO B C 1
ATOM 3834 O O . PRO B 1 196 ? -7.867 -1.842 23.562 1 93.81 196 PRO B O 1
ATOM 3837 N N . GLU B 1 197 ? -8.992 -3.811 23.875 1 92.88 197 GLU B N 1
ATOM 3838 C CA . GLU B 1 197 ? -7.805 -4.641 23.703 1 92.88 197 GLU B CA 1
ATOM 3839 C C . GLU B 1 197 ? -7.242 -4.516 22.297 1 92.88 197 GLU B C 1
ATOM 3841 O O . GLU B 1 197 ? -8 -4.371 21.328 1 92.88 197 GLU B O 1
ATOM 3846 N N . GLY B 1 198 ? -5.906 -4.539 22.203 1 93.19 198 GLY B N 1
ATOM 3847 C CA . GLY B 1 198 ? -5.285 -4.539 20.891 1 93.19 198 GLY B CA 1
ATOM 3848 C C . GLY B 1 198 ? -4.898 -3.15 20.406 1 93.19 198 GLY B C 1
ATOM 3849 O O . GLY B 1 198 ? -4.262 -3 19.359 1 93.19 198 GLY B O 1
ATOM 3850 N N . TRP B 1 199 ? -5.168 -2.164 21.234 1 95.69 199 TRP B N 1
ATOM 3851 C CA . TRP B 1 199 ? -4.887 -0.794 20.812 1 95.69 199 TRP B CA 1
ATOM 3852 C C . TRP B 1 199 ? -3.473 -0.385 21.203 1 95.69 199 TRP B C 1
ATOM 3854 O O . TRP B 1 199 ? -2.822 0.384 20.5 1 95.69 199 TRP B O 1
ATOM 3864 N N . ALA B 1 200 ? -3.027 -0.934 22.438 1 97.56 200 ALA B N 1
ATOM 3865 C CA . ALA B 1 200 ? -1.78 -0.364 22.938 1 97.56 200 ALA B CA 1
ATOM 3866 C C . ALA B 1 200 ? -1.111 -1.304 23.938 1 97.56 200 ALA B C 1
ATOM 3868 O O . ALA B 1 200 ? -1.739 -2.242 24.438 1 97.56 200 ALA B O 1
ATOM 3869 N N . LEU B 1 201 ? 0.127 -1.038 24.109 1 97.69 201 LEU B N 1
ATOM 3870 C CA . LEU B 1 201 ? 0.939 -1.632 25.172 1 97.69 201 LEU B CA 1
ATOM 3871 C C . LEU B 1 201 ? 1.271 -0.602 26.25 1 97.69 201 LEU B C 1
ATOM 3873 O O . LEU B 1 201 ? 1.333 0.597 25.969 1 97.69 201 LEU B O 1
ATOM 3877 N N . ASP B 1 202 ? 1.506 -1.096 27.453 1 97.12 202 ASP B N 1
ATOM 3878 C CA . ASP B 1 202 ? 2.012 -0.2 28.484 1 97.12 202 ASP B CA 1
ATOM 3879 C C . ASP B 1 202 ? 3.531 -0.073 28.406 1 97.12 202 ASP B C 1
ATOM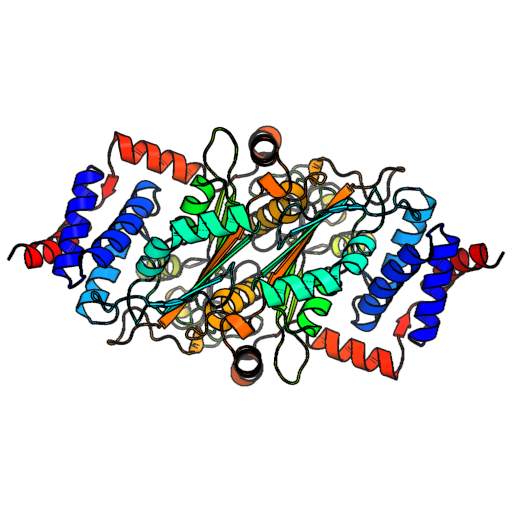 3881 O O . ASP B 1 202 ? 4.16 -0.619 27.5 1 97.12 202 ASP B O 1
ATOM 3885 N N . ALA B 1 203 ? 4.117 0.654 29.344 1 96.19 203 ALA B N 1
ATOM 3886 C CA . ALA B 1 203 ? 5.547 0.956 29.328 1 96.19 203 ALA B CA 1
ATOM 3887 C C . ALA B 1 203 ? 6.379 -0.315 29.469 1 96.19 203 ALA B C 1
ATOM 3889 O O . ALA B 1 203 ? 7.531 -0.365 29.047 1 96.19 203 ALA B O 1
ATOM 3890 N N . SER B 1 204 ? 5.812 -1.352 30.047 1 95.94 204 SER B N 1
ATOM 3891 C CA . SER B 1 204 ? 6.52 -2.609 30.266 1 95.94 204 SER B CA 1
ATOM 3892 C C . SER B 1 204 ? 6.328 -3.564 29.094 1 95.94 204 SER B C 1
ATOM 3894 O O . SER B 1 204 ? 6.859 -4.68 29.094 1 95.94 204 SER B O 1
ATOM 3896 N N . GLY B 1 205 ? 5.527 -3.129 28.094 1 96.06 205 GLY B N 1
ATOM 3897 C CA . GLY B 1 205 ? 5.348 -3.943 26.906 1 96.06 205 GLY B CA 1
ATOM 3898 C C . GLY B 1 205 ? 4.168 -4.895 27 1 96.06 205 GLY B C 1
ATOM 3899 O O . GLY B 1 205 ? 4.031 -5.809 26.188 1 96.06 205 GLY B O 1
ATOM 3900 N N . ASN B 1 206 ? 3.32 -4.695 27.969 1 97 206 ASN B N 1
ATOM 3901 C CA . ASN B 1 206 ? 2.141 -5.543 28.125 1 97 206 ASN B CA 1
ATOM 3902 C C . ASN B 1 206 ? 0.901 -4.891 27.516 1 97 206 ASN B C 1
ATOM 3904 O O . ASN B 1 206 ? 0.734 -3.672 27.594 1 97 206 ASN B O 1
ATOM 3908 N N . PRO B 1 207 ? 0.053 -5.785 26.938 1 96.56 207 PRO B N 1
ATOM 3909 C CA . PRO B 1 207 ? -1.219 -5.219 26.484 1 96.56 207 PRO B CA 1
ATOM 3910 C C . PRO B 1 207 ? -1.987 -4.523 27.609 1 96.56 207 PRO B C 1
ATOM 3912 O O . PRO B 1 207 ? -1.989 -5 28.75 1 96.56 207 PRO B O 1
ATOM 3915 N N . THR B 1 208 ? -2.605 -3.379 27.297 1 97.56 208 THR B N 1
ATOM 3916 C CA . THR B 1 208 ? -3.318 -2.645 28.328 1 97.56 208 THR B CA 1
ATOM 3917 C C . THR B 1 208 ? -4.629 -2.074 27.797 1 97.56 208 THR B C 1
ATOM 3919 O O . THR B 1 208 ? -4.727 -1.752 26.609 1 97.56 208 THR B O 1
ATOM 3922 N N . THR B 1 209 ? -5.613 -1.985 28.594 1 97.56 209 THR B N 1
ATOM 3923 C CA . THR B 1 209 ? -6.852 -1.281 28.297 1 97.56 209 THR B CA 1
ATOM 3924 C C . THR B 1 209 ? -6.941 0.027 29.078 1 97.56 209 THR B C 1
ATOM 3926 O O . THR B 1 209 ? -7.961 0.717 29.031 1 97.56 209 THR B O 1
ATOM 3929 N N . ASP B 1 210 ? -5.855 0.311 29.844 1 96.69 210 ASP B N 1
ATOM 3930 C CA . ASP B 1 210 ? -5.734 1.572 30.578 1 96.69 210 ASP B CA 1
ATOM 3931 C C . ASP B 1 210 ? -5.125 2.658 29.688 1 96.69 210 ASP B C 1
ATOM 3933 O O . ASP B 1 210 ? -3.939 2.604 29.359 1 96.69 210 ASP B O 1
ATOM 3937 N N . PRO B 1 211 ? -5.938 3.678 29.359 1 96.56 211 PRO B N 1
ATOM 3938 C CA . PRO B 1 211 ? -5.422 4.695 28.438 1 96.56 211 PRO B CA 1
ATOM 3939 C C . PRO B 1 211 ? -4.234 5.465 29.016 1 96.56 211 PRO B C 1
ATOM 3941 O O . PRO B 1 211 ? -3.355 5.898 28.281 1 96.56 211 PRO B O 1
ATOM 3944 N N . ALA B 1 212 ? -4.137 5.664 30.281 1 95 212 ALA B N 1
ATOM 3945 C CA . ALA B 1 212 ? -2.998 6.344 30.891 1 95 212 ALA B CA 1
ATOM 3946 C C . ALA B 1 212 ? -1.719 5.527 30.719 1 95 212 ALA B C 1
ATOM 3948 O O . ALA B 1 212 ? -0.654 6.082 30.438 1 95 212 ALA B O 1
ATOM 3949 N N . ALA B 1 213 ? -1.876 4.262 30.953 1 95.5 213 ALA B N 1
ATOM 3950 C CA . ALA B 1 213 ? -0.74 3.371 30.734 1 95.5 213 ALA B CA 1
ATOM 3951 C C . ALA B 1 213 ? -0.348 3.344 29.266 1 95.5 213 ALA B C 1
ATOM 3953 O O . ALA B 1 213 ? 0.839 3.295 28.922 1 95.5 213 ALA B O 1
ATOM 3954 N N . ALA B 1 214 ? -1.37 3.312 28.422 1 95.56 214 ALA B N 1
ATOM 3955 C CA . ALA B 1 214 ? -1.145 3.303 26.984 1 95.56 214 ALA B CA 1
ATOM 3956 C C . ALA B 1 214 ? -0.344 4.527 26.547 1 95.56 214 ALA B C 1
ATOM 3958 O O . ALA B 1 214 ? 0.527 4.426 25.672 1 95.56 214 ALA B O 1
ATOM 3959 N N . MET B 1 215 ? -0.617 5.637 27.125 1 91.69 215 MET B N 1
ATOM 3960 C CA . MET B 1 215 ? 0.037 6.891 26.75 1 91.69 215 MET B CA 1
ATOM 3961 C C . MET B 1 215 ? 1.532 6.828 27.047 1 91.69 215 MET B C 1
ATOM 3963 O O . MET B 1 215 ? 2.318 7.559 26.438 1 91.69 215 MET B O 1
ATOM 3967 N N . LYS B 1 216 ? 1.925 5.965 27.906 1 92.81 216 LYS B N 1
ATOM 3968 C CA . LYS B 1 216 ? 3.324 5.848 28.297 1 92.81 216 LYS B CA 1
ATOM 3969 C C . LYS B 1 216 ? 4.02 4.723 27.531 1 92.81 216 LYS B C 1
ATOM 3971 O O . LYS B 1 216 ? 5.234 4.543 27.656 1 92.81 216 LYS B O 1
ATOM 3976 N N . GLY B 1 217 ? 3.268 4.008 26.797 1 95.56 217 GLY B N 1
ATOM 3977 C CA . GLY B 1 217 ? 3.805 2.857 26.094 1 95.56 217 GLY B CA 1
ATOM 3978 C C . GLY B 1 217 ? 3.826 3.043 24.578 1 95.56 217 GLY B C 1
ATOM 3979 O O . GLY B 1 217 ? 4.336 4.047 24.078 1 95.56 217 GLY B O 1
ATOM 3980 N N . ALA B 1 218 ? 3.273 1.978 23.875 1 97 218 ALA B N 1
ATOM 3981 C CA . ALA B 1 218 ? 3.287 2.01 22.422 1 97 218 ALA B CA 1
ATOM 3982 C C . ALA B 1 218 ? 1.921 1.635 21.844 1 97 218 ALA B C 1
ATOM 3984 O O . ALA B 1 218 ? 1.254 0.734 22.359 1 97 218 ALA B O 1
ATOM 3985 N N . MET B 1 219 ? 1.515 2.369 20.875 1 97.5 219 MET B N 1
ATOM 3986 C CA . MET B 1 219 ? 0.33 1.956 20.125 1 97.5 219 MET B CA 1
ATOM 3987 C C . MET B 1 219 ? 0.613 0.702 19.312 1 97.5 219 MET B C 1
ATOM 3989 O O . MET B 1 219 ? 1.769 0.405 19 1 97.5 219 MET B O 1
ATOM 3993 N N . LEU B 1 220 ? -0.447 -0.007 18.984 1 97.81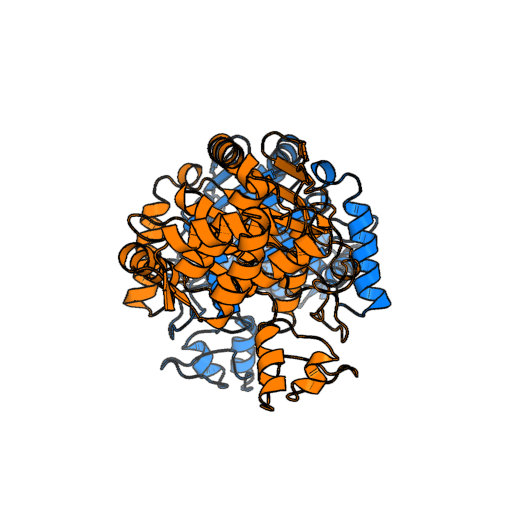 220 LEU B N 1
ATOM 3994 C CA . LEU B 1 220 ? -0.308 -1.204 18.156 1 97.81 220 LEU B CA 1
ATOM 3995 C C . LEU B 1 220 ? -0.885 -0.977 16.766 1 97.81 220 LEU B C 1
ATOM 3997 O O . LEU B 1 220 ? -1.799 -0.167 16.594 1 97.81 220 LEU B O 1
ATOM 4001 N N . ALA B 1 221 ? -0.314 -1.732 15.797 1 97.94 221 ALA B N 1
ATOM 4002 C CA . ALA B 1 221 ? -0.807 -1.666 14.422 1 97.94 221 ALA B CA 1
ATOM 4003 C C . ALA B 1 221 ? -2.164 -2.352 14.297 1 97.94 221 ALA B C 1
ATOM 4005 O O . ALA B 1 221 ? -2.453 -3.312 15.016 1 97.94 221 ALA B O 1
ATOM 4006 N N . PHE B 1 222 ? -2.943 -1.861 13.344 1 97.12 222 PHE B N 1
ATOM 4007 C CA . PHE B 1 222 ? -4.164 -2.604 13.047 1 97.12 222 PHE B CA 1
ATOM 4008 C C . PHE B 1 222 ? -3.832 -3.98 12.484 1 97.12 222 PHE B C 1
ATOM 4010 O O . PHE B 1 222 ? -2.844 -4.141 11.766 1 97.12 222 PHE B O 1
ATOM 4017 N N . GLY B 1 223 ? -4.598 -4.98 12.859 1 95.75 223 GLY B N 1
ATOM 4018 C CA . GLY B 1 223 ? -4.465 -6.281 12.219 1 95.75 223 GLY B CA 1
ATOM 4019 C C . GLY B 1 223 ? -3.199 -7.016 12.625 1 95.75 223 GLY B C 1
ATOM 4020 O O . GLY B 1 223 ? -2.74 -7.91 11.914 1 95.75 223 GLY B O 1
ATOM 4021 N N . GLY B 1 224 ? -2.525 -6.59 13.68 1 94.75 224 GLY B N 1
ATOM 4022 C CA . GLY B 1 224 ? -1.367 -7.305 14.195 1 94.75 224 GLY B CA 1
ATOM 4023 C C . GLY B 1 224 ? -0.165 -7.234 13.273 1 94.75 224 GLY B C 1
ATOM 4024 O O . GLY B 1 224 ? 0.205 -6.152 12.812 1 94.75 224 GLY B O 1
ATOM 4025 N N . GLN B 1 225 ? 0.404 -8.391 13.039 1 96.06 225 GLN B N 1
ATOM 4026 C CA . GLN B 1 225 ? 1.651 -8.461 12.281 1 96.06 225 GLN B CA 1
ATOM 4027 C C . GLN B 1 225 ? 1.47 -7.938 10.867 1 96.06 225 GLN B C 1
ATOM 4029 O O . GLN B 1 225 ? 2.344 -7.246 10.336 1 96.06 225 GLN B O 1
ATOM 4034 N N . ARG B 1 226 ? 0.406 -8.273 10.242 1 97.31 226 ARG B N 1
ATOM 4035 C CA . ARG B 1 226 ? 0.175 -7.832 8.867 1 97.31 226 ARG B CA 1
ATOM 4036 C C . ARG B 1 226 ? 0.041 -6.312 8.797 1 97.31 226 ARG B C 1
ATOM 4038 O O . ARG B 1 226 ? 0.52 -5.688 7.848 1 97.31 226 ARG B O 1
ATOM 4045 N N . GLY B 1 227 ? -0.613 -5.754 9.812 1 98.06 227 GLY B N 1
ATOM 4046 C CA . GLY B 1 227 ? -0.676 -4.305 9.891 1 98.06 227 GLY B CA 1
ATOM 4047 C C . GLY B 1 227 ? 0.669 -3.664 10.18 1 98.06 227 GLY B C 1
ATOM 4048 O O . GLY B 1 227 ? 0.977 -2.592 9.656 1 98.06 227 GLY B O 1
ATOM 4049 N N . ALA B 1 228 ? 1.452 -4.301 11.008 1 98.25 228 ALA B N 1
ATOM 4050 C CA . ALA B 1 228 ? 2.791 -3.797 11.297 1 98.25 228 ALA B CA 1
ATOM 4051 C C . ALA B 1 228 ? 3.67 -3.811 10.055 1 98.25 228 ALA B C 1
ATOM 4053 O O . ALA B 1 228 ? 4.516 -2.934 9.875 1 98.25 228 ALA B O 1
ATOM 4054 N N . ASN B 1 229 ? 3.461 -4.805 9.195 1 98.62 229 ASN B N 1
ATOM 4055 C CA . ASN B 1 229 ? 4.16 -4.836 7.91 1 98.62 229 ASN B CA 1
ATOM 4056 C C . ASN B 1 229 ? 3.787 -3.641 7.039 1 98.62 229 ASN B C 1
ATOM 4058 O O . ASN B 1 229 ? 4.637 -3.09 6.34 1 98.62 229 ASN B O 1
ATOM 4062 N N . ILE B 1 230 ? 2.531 -3.23 7.098 1 98.75 230 ILE B N 1
ATOM 4063 C CA . ILE B 1 230 ? 2.08 -2.064 6.348 1 98.75 230 ILE B CA 1
ATOM 4064 C C . ILE B 1 230 ? 2.77 -0.809 6.879 1 98.75 230 ILE B C 1
ATOM 4066 O O . ILE B 1 230 ? 3.217 0.037 6.102 1 98.75 230 ILE B O 1
ATOM 4070 N N . ALA B 1 231 ? 2.863 -0.737 8.203 1 98.75 231 ALA B N 1
ATOM 4071 C CA . ALA B 1 231 ? 3.555 0.4 8.805 1 98.75 231 ALA B CA 1
ATOM 4072 C C . ALA B 1 231 ? 5 0.48 8.328 1 98.75 231 ALA B C 1
ATOM 4074 O O . ALA B 1 231 ? 5.512 1.569 8.055 1 98.75 231 ALA B O 1
ATOM 4075 N N . LEU B 1 232 ? 5.621 -0.636 8.258 1 98.88 232 LEU B N 1
ATOM 4076 C CA . LEU B 1 232 ? 7 -0.695 7.789 1 98.88 232 LEU B CA 1
ATOM 4077 C C . LEU B 1 232 ? 7.094 -0.279 6.324 1 98.88 232 LEU B C 1
ATOM 4079 O O . LEU B 1 232 ? 8 0.47 5.941 1 98.88 232 LEU B O 1
ATOM 4083 N N . MET B 1 233 ? 6.211 -0.77 5.492 1 98.88 233 MET B N 1
ATOM 4084 C CA . MET B 1 233 ? 6.16 -0.364 4.09 1 98.88 233 MET B CA 1
ATOM 4085 C C . MET B 1 233 ? 6.027 1.15 3.969 1 98.88 233 MET B C 1
ATOM 4087 O O . MET B 1 233 ? 6.754 1.782 3.201 1 98.88 233 MET B O 1
ATOM 4091 N N . VAL B 1 234 ? 5.117 1.74 4.734 1 98.88 234 VAL B N 1
ATOM 4092 C CA . VAL B 1 234 ? 4.895 3.182 4.723 1 98.88 234 VAL B CA 1
ATOM 4093 C C . VAL B 1 234 ? 6.168 3.906 5.141 1 98.88 234 VAL B C 1
ATOM 4095 O O . VAL B 1 234 ? 6.539 4.922 4.547 1 98.88 234 VAL B O 1
ATOM 4098 N N . GLU B 1 235 ? 6.848 3.381 6.129 1 98.81 235 GLU B N 1
ATOM 4099 C CA . GLU B 1 235 ? 8.102 3.947 6.613 1 98.81 235 GLU B CA 1
ATOM 4100 C C . GLU B 1 235 ? 9.148 4.004 5.504 1 98.81 235 GLU B C 1
ATOM 4102 O O . GLU B 1 235 ? 9.828 5.02 5.336 1 98.81 235 GLU B O 1
ATOM 4107 N N . VAL B 1 236 ? 9.242 2.949 4.785 1 98.81 236 VAL B N 1
ATOM 4108 C CA . VAL B 1 236 ? 10.227 2.859 3.711 1 98.81 236 VAL B CA 1
ATOM 4109 C C . VAL B 1 236 ? 9.891 3.863 2.613 1 98.81 236 VAL B C 1
ATOM 4111 O O . VAL B 1 236 ? 10.773 4.559 2.102 1 98.81 236 VAL B O 1
ATOM 4114 N N . LEU B 1 237 ? 8.664 3.965 2.248 1 98.81 237 LEU B N 1
ATOM 4115 C CA . LEU B 1 237 ? 8.242 4.852 1.169 1 98.81 237 LEU B CA 1
ATOM 4116 C C . LEU B 1 237 ? 8.391 6.312 1.581 1 98.81 237 LEU B C 1
ATOM 4118 O O . LEU B 1 237 ? 8.875 7.137 0.802 1 98.81 237 LEU B O 1
ATOM 4122 N N . ALA B 1 238 ? 7.992 6.625 2.814 1 98.56 238 ALA B N 1
ATOM 4123 C CA . ALA B 1 238 ? 7.945 8.008 3.266 1 98.56 238 ALA B CA 1
ATOM 4124 C C . ALA B 1 238 ? 9.336 8.508 3.658 1 98.56 238 ALA B C 1
ATOM 4126 O O . ALA B 1 238 ? 9.75 9.594 3.256 1 98.56 238 ALA B O 1
ATOM 4127 N N . ALA B 1 239 ? 10.047 7.723 4.422 1 98.31 239 ALA B N 1
ATOM 4128 C CA . ALA B 1 239 ? 11.328 8.156 4.973 1 98.31 239 ALA B CA 1
ATOM 4129 C C . ALA B 1 239 ? 12.492 7.527 4.207 1 98.31 239 ALA B C 1
ATOM 4131 O O . ALA B 1 239 ? 13.469 8.203 3.891 1 98.31 239 ALA B O 1
ATOM 4132 N N . GLY B 1 240 ? 12.398 6.258 3.918 1 98.06 240 GLY B N 1
ATOM 4133 C CA . GLY B 1 240 ? 13.484 5.555 3.254 1 98.06 240 GLY B CA 1
ATOM 4134 C C . GLY B 1 240 ? 13.828 6.133 1.896 1 98.06 240 GLY B C 1
ATOM 4135 O O . GLY B 1 240 ? 14.961 6.574 1.672 1 98.06 240 GLY B O 1
ATOM 4136 N N . ILE B 1 241 ? 12.828 6.266 1.061 1 97.25 241 ILE B N 1
ATOM 4137 C CA . ILE B 1 241 ? 13.023 6.684 -0.324 1 97.25 241 ILE B CA 1
ATOM 4138 C C . ILE B 1 241 ? 13.375 8.172 -0.37 1 97.25 241 ILE B C 1
ATOM 4140 O O . ILE B 1 241 ? 14.227 8.586 -1.161 1 97.25 241 ILE B O 1
ATOM 4144 N N . SER B 1 242 ? 12.797 8.953 0.441 1 96.44 242 SER B N 1
ATOM 4145 C CA . SER B 1 242 ? 12.922 10.406 0.359 1 96.44 242 SER B CA 1
ATOM 4146 C C . SER B 1 242 ? 14.195 10.898 1.037 1 96.44 242 SER B C 1
ATOM 4148 O O . SER B 1 242 ? 14.641 12.023 0.803 1 96.44 242 SER B O 1
ATOM 4150 N N . GLY B 1 243 ? 14.703 10.055 1.94 1 97.25 243 GLY B N 1
ATOM 4151 C CA . GLY B 1 243 ? 15.828 10.492 2.758 1 97.25 243 GLY B CA 1
ATOM 4152 C C . GLY B 1 243 ? 15.398 11.289 3.98 1 97.25 243 GLY B C 1
ATOM 4153 O O . GLY B 1 243 ? 16.219 11.938 4.621 1 97.25 243 GLY B O 1
ATOM 4154 N N . ALA B 1 244 ? 14.18 11.328 4.34 1 97.88 244 ALA B N 1
ATOM 4155 C CA . ALA B 1 244 ? 13.664 12.016 5.52 1 97.88 244 ALA B CA 1
ATOM 4156 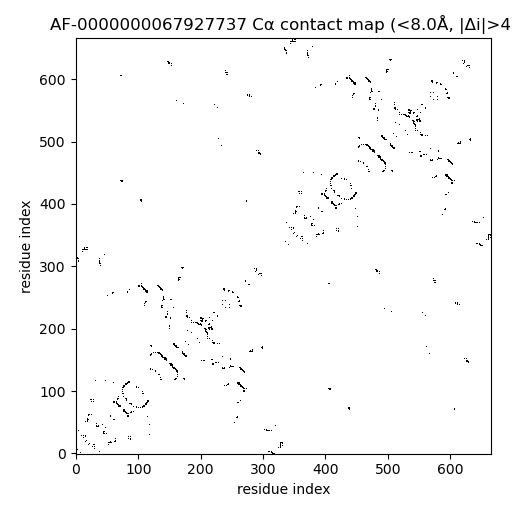C C . ALA B 1 244 ? 14.102 11.312 6.801 1 97.88 244 ALA B C 1
ATOM 4158 O O . ALA B 1 244 ? 14.727 10.25 6.75 1 97.88 244 ALA B O 1
ATOM 4159 N N . ASN B 1 245 ? 13.812 11.992 7.914 1 98.31 245 ASN B N 1
ATOM 4160 C CA . ASN B 1 245 ? 14.047 11.32 9.188 1 98.31 245 ASN B CA 1
ATOM 4161 C C . ASN B 1 245 ? 13.203 10.062 9.328 1 98.31 245 ASN B C 1
ATOM 4163 O O . ASN B 1 245 ? 12.008 10.07 9.008 1 98.31 245 ASN B O 1
ATOM 4167 N N . TRP B 1 246 ? 13.93 8.992 9.695 1 98.62 246 TRP B N 1
ATOM 4168 C CA . TRP B 1 246 ? 13.125 7.875 10.188 1 98.62 246 TRP B CA 1
ATOM 4169 C C . TRP B 1 246 ? 12.25 8.312 11.359 1 98.62 246 TRP B C 1
ATOM 4171 O O . TRP B 1 246 ? 12.602 9.242 12.086 1 98.62 246 TRP B O 1
ATOM 4181 N N . SER B 1 247 ? 11.18 7.582 11.594 1 98.5 247 SER B N 1
ATOM 4182 C CA . SER B 1 247 ? 10.312 7.914 12.727 1 98.5 247 SER B CA 1
ATOM 4183 C C . SER B 1 247 ? 11.102 7.934 14.031 1 98.5 247 SER B C 1
ATOM 4185 O O . SER B 1 247 ? 10.883 8.805 14.875 1 98.5 247 SER B O 1
ATOM 4187 N N . LEU B 1 248 ? 12.031 7.062 14.211 1 98.31 248 LEU B N 1
ATOM 4188 C CA . LEU B 1 248 ? 12.852 6.949 15.414 1 98.31 248 LEU B CA 1
ATOM 4189 C C . LEU B 1 248 ? 13.719 8.188 15.594 1 98.31 248 LEU B C 1
ATOM 4191 O O . LEU B 1 248 ? 14.164 8.484 16.703 1 98.31 248 LEU B O 1
ATOM 4195 N N . ASP B 1 249 ? 13.945 8.891 14.531 1 98.19 249 ASP B N 1
ATOM 4196 C CA . ASP B 1 249 ? 14.859 10.031 14.562 1 98.19 249 ASP B CA 1
ATOM 4197 C C . ASP B 1 249 ? 14.094 11.352 14.516 1 98.19 249 ASP B C 1
ATOM 4199 O O . ASP B 1 249 ? 14.703 12.422 14.523 1 98.19 249 ASP B O 1
ATOM 4203 N N . ALA B 1 250 ? 12.789 11.32 14.367 1 97.44 250 ALA B N 1
ATOM 4204 C CA . ALA B 1 250 ? 11.984 12.531 14.227 1 97.44 250 ALA B CA 1
ATOM 4205 C C . ALA B 1 250 ? 11.672 13.141 15.586 1 97.44 250 ALA B C 1
ATOM 4207 O O . ALA B 1 250 ? 11.078 12.484 16.453 1 97.44 250 ALA B O 1
ATOM 4208 N N . PRO B 1 251 ? 11.992 14.375 15.773 1 95.06 251 PRO B N 1
ATOM 4209 C CA . PRO B 1 251 ? 11.57 15.078 16.984 1 95.06 251 PRO B CA 1
ATOM 4210 C C . PRO B 1 251 ? 10.047 15.102 17.156 1 95.06 251 PRO B C 1
ATOM 4212 O O . PRO B 1 251 ? 9.32 15.062 16.156 1 95.06 251 PRO B O 1
ATOM 4215 N N . TRP B 1 252 ? 9.672 15.25 18.375 1 89.94 252 TRP B N 1
ATOM 4216 C CA . TRP B 1 252 ? 8.25 15.242 18.703 1 89.94 252 TRP B CA 1
ATOM 4217 C C . TRP B 1 252 ? 7.555 16.469 18.125 1 89.94 252 TRP B C 1
ATOM 4219 O O . TRP B 1 252 ? 8.172 17.531 17.969 1 89.94 252 TRP B O 1
ATOM 4229 N N . PHE B 1 253 ? 6.285 16.422 17.891 1 82.56 253 PHE B N 1
ATOM 4230 C CA . PHE B 1 253 ? 5.516 17.422 17.156 1 82.56 253 PHE B CA 1
ATOM 4231 C C . PHE B 1 253 ? 5.344 18.688 17.984 1 82.56 253 PHE B C 1
ATOM 4233 O O . PHE B 1 253 ? 5.18 19.781 17.438 1 82.56 253 PHE B O 1
ATOM 4240 N N . THR B 1 254 ? 5.219 18.562 19.297 1 79.94 254 THR B N 1
ATOM 4241 C CA . THR B 1 254 ? 4.852 19.719 20.109 1 79.94 254 THR B CA 1
ATOM 4242 C C . THR B 1 254 ? 5.984 20.109 21.047 1 79.94 254 THR B C 1
ATOM 4244 O O . THR B 1 254 ? 5.859 21.078 21.812 1 79.94 254 THR B O 1
ATOM 4247 N N . GLY B 1 255 ? 7.008 19.422 20.875 1 81.19 255 GLY B N 1
ATOM 4248 C CA . GLY B 1 255 ? 8.078 19.75 21.812 1 81.19 255 GLY B CA 1
ATOM 4249 C C . GLY B 1 255 ? 9.312 20.312 21.125 1 81.19 255 GLY B C 1
ATOM 4250 O O . GLY B 1 255 ? 9.68 19.875 20.031 1 81.19 255 GLY B O 1
ATOM 4251 N N . GLY B 1 256 ? 9.836 21.375 21.797 1 82.81 256 GLY B N 1
ATOM 4252 C CA . GLY B 1 256 ? 11.086 21.906 21.297 1 82.81 256 GLY B CA 1
ATOM 4253 C C . GLY B 1 256 ? 10.93 22.719 20.016 1 82.81 256 GLY B C 1
ATOM 4254 O O . GLY B 1 256 ? 9.805 22.922 19.547 1 82.81 256 GLY B O 1
ATOM 4255 N N . PRO B 1 257 ? 12.016 23.203 19.453 1 89.06 257 PRO B N 1
ATOM 4256 C CA . PRO B 1 257 ? 11.969 24.047 18.266 1 89.06 257 PRO B CA 1
ATOM 4257 C C . PRO B 1 257 ? 12.234 23.281 16.969 1 89.06 257 PRO B C 1
ATOM 4259 O O . PRO B 1 257 ? 12.117 23.828 15.883 1 89.06 257 PRO B O 1
ATOM 4262 N N . ASP B 1 258 ? 12.492 22.031 17.125 1 93.81 258 ASP B N 1
ATOM 4263 C CA . ASP B 1 258 ? 12.984 21.312 15.953 1 93.81 258 ASP B CA 1
ATOM 4264 C C . ASP B 1 258 ? 11.82 20.719 15.156 1 93.81 258 ASP B C 1
ATOM 4266 O O . ASP B 1 258 ? 10.906 20.125 15.734 1 93.81 258 ASP B O 1
ATOM 4270 N N . SER B 1 259 ? 11.867 20.859 13.875 1 95.56 259 SER B N 1
ATOM 4271 C CA . SER B 1 259 ? 10.922 20.188 12.984 1 95.56 259 SER B CA 1
ATOM 4272 C C . SER B 1 259 ? 11.141 18.688 12.977 1 95.56 259 SER B C 1
ATOM 4274 O O . SER B 1 259 ? 12.281 18.219 13.016 1 95.56 259 SER B O 1
ATOM 4276 N N . PRO B 1 260 ? 10.094 17.906 12.875 1 96.81 260 PRO B N 1
ATOM 4277 C CA . PRO B 1 260 ? 10.281 16.469 12.797 1 96.81 260 PRO B CA 1
ATOM 4278 C C . PRO B 1 260 ? 11.047 16.031 11.547 1 96.81 260 PRO B C 1
ATOM 4280 O O . PRO B 1 260 ? 11.68 14.977 11.539 1 96.81 260 PRO B O 1
ATOM 4283 N N . GLY B 1 261 ? 11.023 16.875 10.492 1 97.75 261 GLY B N 1
ATOM 4284 C CA . GLY B 1 261 ? 11.75 16.562 9.273 1 97.75 261 GLY B CA 1
ATOM 4285 C C . GLY B 1 261 ? 11.266 15.289 8.609 1 97.75 261 GLY B C 1
ATOM 4286 O O . GLY B 1 261 ? 12.07 14.438 8.203 1 97.75 261 GLY B O 1
ATOM 4287 N N . THR B 1 262 ? 9.953 15.094 8.5 1 96.62 262 THR B N 1
ATOM 4288 C CA . THR B 1 262 ? 9.352 13.836 8.062 1 96.62 262 THR B CA 1
ATOM 4289 C C . THR B 1 262 ? 9.203 13.805 6.547 1 96.62 262 THR B C 1
ATOM 4291 O O . THR B 1 262 ? 9.508 14.781 5.867 1 96.62 262 THR B O 1
ATOM 4294 N N . GLY B 1 263 ? 8.805 12.633 6.062 1 98.25 263 GLY B N 1
ATOM 4295 C CA . GLY B 1 263 ? 8.727 12.43 4.625 1 98.25 263 GLY B CA 1
ATOM 4296 C C . GLY B 1 263 ? 7.305 12.305 4.117 1 98.25 263 GLY B C 1
ATOM 4297 O O . GLY B 1 263 ? 6.375 12.117 4.902 1 98.25 263 GLY B O 1
ATOM 4298 N N . LEU B 1 264 ? 7.121 12.539 2.82 1 98.75 264 LEU B N 1
ATOM 4299 C CA . LEU B 1 264 ? 5.891 12.336 2.066 1 98.75 264 LEU B CA 1
ATOM 4300 C C . LEU B 1 264 ? 6.18 11.703 0.711 1 98.75 264 LEU B C 1
ATOM 4302 O O . LEU B 1 264 ? 7.051 12.172 -0.025 1 98.75 264 LEU B O 1
ATOM 4306 N N . PHE B 1 265 ? 5.57 10.625 0.462 1 98.88 265 PHE B N 1
ATOM 4307 C CA . PHE B 1 265 ? 5.645 9.93 -0.818 1 98.88 265 PHE B CA 1
ATOM 4308 C C . PHE B 1 265 ? 4.293 9.945 -1.522 1 98.88 265 PHE B C 1
ATOM 4310 O O . PHE B 1 265 ? 3.271 9.594 -0.926 1 98.88 265 PHE B O 1
ATOM 4317 N N . VAL B 1 266 ? 4.242 10.352 -2.805 1 98.94 266 VAL B N 1
ATOM 4318 C CA . VAL B 1 266 ? 3.016 10.344 -3.598 1 98.94 266 VAL B CA 1
ATOM 4319 C C . VAL B 1 266 ? 3.279 9.695 -4.953 1 98.94 266 VAL B C 1
ATOM 4321 O O . VAL B 1 266 ? 4.215 10.078 -5.66 1 98.94 266 VAL B O 1
ATOM 4324 N N . LEU B 1 267 ? 2.527 8.719 -5.25 1 98.94 267 LEU B N 1
ATOM 4325 C CA . LEU B 1 267 ? 2.51 8.031 -6.539 1 98.94 267 LEU B CA 1
ATOM 4326 C C . LEU B 1 267 ? 1.266 8.406 -7.336 1 98.94 267 LEU B C 1
ATOM 4328 O O . LEU B 1 267 ? 0.161 8.445 -6.789 1 98.94 267 LEU B O 1
ATOM 4332 N N . ALA B 1 268 ? 1.436 8.75 -8.602 1 98.94 268 ALA B N 1
ATOM 4333 C CA . ALA B 1 268 ? 0.321 9.047 -9.492 1 98.94 268 ALA B CA 1
ATOM 4334 C C . ALA B 1 268 ? 0.373 8.172 -10.742 1 98.94 268 ALA B C 1
ATOM 4336 O O . ALA B 1 268 ? 1.416 8.07 -11.391 1 98.94 268 ALA B O 1
ATOM 4337 N N . ILE B 1 269 ? -0.73 7.543 -11.094 1 98.81 269 ILE B N 1
ATOM 4338 C CA . ILE B 1 269 ? -0.833 6.633 -12.227 1 98.81 269 ILE B CA 1
ATOM 4339 C C . ILE B 1 269 ? -1.939 7.105 -13.172 1 98.81 269 ILE B C 1
ATOM 4341 O O . ILE B 1 269 ? -3.041 7.434 -12.727 1 98.81 269 ILE B O 1
ATOM 4345 N N . GLU B 1 270 ? -1.653 7.152 -14.453 1 98.62 270 GLU B N 1
ATOM 4346 C CA . GLU B 1 270 ? -2.656 7.449 -15.469 1 98.62 270 GLU B CA 1
ATOM 4347 C C . GLU B 1 270 ? -3.375 6.18 -15.922 1 98.62 270 GLU B C 1
ATOM 4349 O O . GLU B 1 270 ? -2.898 5.473 -16.812 1 98.62 270 GLU B O 1
ATOM 4354 N N . PRO B 1 271 ? -4.566 5.949 -15.383 1 97.62 271 PRO B N 1
ATOM 4355 C CA . PRO B 1 271 ? -5.195 4.648 -15.641 1 97.62 271 PRO B CA 1
ATOM 4356 C C . PRO B 1 271 ? -5.73 4.523 -17.062 1 97.62 271 PRO B C 1
ATOM 4358 O O . PRO B 1 271 ? -5.875 3.41 -17.578 1 97.62 271 PRO B O 1
ATOM 4361 N N . LYS B 1 272 ? -6.004 5.609 -17.766 1 95.69 272 LYS B N 1
ATOM 4362 C CA . LYS B 1 272 ? -6.598 5.57 -19.109 1 95.69 272 LYS B CA 1
ATOM 4363 C C . LYS B 1 272 ? -5.617 5.004 -20.125 1 95.69 272 LYS B C 1
ATOM 4365 O O . LYS B 1 272 ? -6.027 4.473 -21.156 1 95.69 272 LYS B O 1
ATOM 4370 N N . LEU B 1 273 ? -4.312 5.141 -19.875 1 94.06 273 LEU B N 1
ATOM 4371 C CA . LEU B 1 273 ? -3.297 4.562 -20.75 1 94.06 273 LEU B CA 1
ATOM 4372 C C . LEU B 1 273 ? -3.289 3.041 -20.641 1 94.06 273 LEU B C 1
ATOM 4374 O O . LEU B 1 273 ? -2.834 2.352 -21.547 1 94.06 273 LEU B O 1
ATOM 4378 N N . LEU B 1 274 ? -3.814 2.521 -19.516 1 91.94 274 LEU B N 1
ATOM 4379 C CA . LEU B 1 274 ? -3.832 1.083 -19.281 1 91.94 274 LEU B CA 1
ATOM 4380 C C . LEU B 1 274 ? -5.168 0.479 -19.688 1 91.94 274 LEU B C 1
ATOM 4382 O O . LEU B 1 274 ? -5.207 -0.602 -20.281 1 91.94 274 LEU B O 1
ATOM 4386 N N . ASP B 1 275 ? -6.164 1.17 -19.359 1 93.56 275 ASP B N 1
ATOM 4387 C CA . ASP B 1 275 ? -7.523 0.816 -19.75 1 93.56 275 ASP B CA 1
ATOM 4388 C C . ASP B 1 275 ? -8.352 2.064 -20.031 1 93.56 275 ASP B C 1
ATOM 4390 O O . ASP B 1 275 ? -8.812 2.738 -19.109 1 93.56 275 ASP B O 1
ATOM 4394 N N . PRO B 1 276 ? -8.695 2.328 -21.281 1 93.12 276 PRO B N 1
ATOM 4395 C CA . PRO B 1 276 ? -9.445 3.537 -21.641 1 93.12 276 PRO B CA 1
ATOM 4396 C C . PRO B 1 276 ? -10.805 3.615 -20.938 1 93.12 276 PRO B C 1
ATOM 4398 O O . PRO B 1 276 ? -11.352 4.707 -20.766 1 93.12 276 PRO B O 1
ATOM 4401 N N . ASP B 1 277 ? -11.375 2.5 -20.547 1 95.69 277 ASP B N 1
ATOM 4402 C CA . ASP B 1 277 ? -12.688 2.469 -19.906 1 95.69 277 ASP B CA 1
ATOM 4403 C C . ASP B 1 277 ? -12.555 2.42 -18.391 1 95.69 277 ASP B C 1
ATOM 4405 O O . ASP B 1 277 ? -13.539 2.154 -17.688 1 95.69 277 ASP B O 1
ATOM 4409 N N . PHE B 1 278 ? -11.422 2.732 -17.859 1 97.81 278 PHE B N 1
ATOM 4410 C CA . PHE B 1 278 ? -11.125 2.531 -16.453 1 97.81 278 PHE B CA 1
ATOM 4411 C C . PHE B 1 278 ? -12.164 3.215 -15.578 1 97.81 278 PHE B C 1
ATOM 4413 O O . PHE B 1 278 ? -12.742 2.588 -14.688 1 97.81 278 PHE B O 1
ATOM 4420 N N . GLU B 1 279 ? -12.438 4.473 -15.766 1 97.94 279 GLU B N 1
ATOM 4421 C CA . GLU B 1 279 ? -13.297 5.238 -14.867 1 97.94 279 GLU B CA 1
ATOM 4422 C C . GLU B 1 279 ? -14.727 4.691 -14.867 1 97.94 279 GLU B C 1
ATOM 4424 O O . GLU B 1 279 ? -15.383 4.66 -13.82 1 97.94 279 GLU B O 1
ATOM 4429 N N . GLN B 1 280 ? -15.203 4.258 -16.047 1 98 280 GLN B N 1
ATOM 4430 C CA . GLN B 1 280 ? -16.547 3.672 -16.125 1 98 280 GLN B CA 1
ATOM 4431 C C . GLN B 1 280 ? -16.578 2.314 -15.43 1 98 280 GLN B C 1
ATOM 4433 O O . GLN B 1 280 ? -17.531 2.014 -14.703 1 98 280 GLN B O 1
ATOM 4438 N N . ARG B 1 281 ? -15.57 1.521 -15.648 1 97.94 281 ARG B N 1
ATOM 4439 C CA . ARG B 1 281 ? -15.492 0.223 -14.984 1 97.94 281 ARG B CA 1
ATOM 4440 C C . ARG B 1 281 ? -15.43 0.387 -13.469 1 97.94 281 ARG B C 1
ATOM 4442 O O . ARG B 1 281 ? -16.047 -0.383 -12.734 1 97.94 281 ARG B O 1
ATOM 4449 N N . MET B 1 282 ? -14.719 1.424 -13.062 1 98.12 282 MET B N 1
ATOM 4450 C CA . MET B 1 282 ? -14.617 1.716 -11.633 1 98.12 282 MET B CA 1
ATOM 4451 C C . MET B 1 282 ? -15.977 2.105 -11.062 1 98.12 282 MET B C 1
ATOM 4453 O O . MET B 1 282 ? -16.375 1.597 -10.016 1 98.12 282 MET B O 1
ATOM 4457 N N . LYS B 1 283 ? -16.609 2.971 -11.75 1 98 283 LYS B N 1
ATOM 4458 C CA . LYS B 1 283 ? -17.938 3.387 -11.305 1 98 283 LYS B CA 1
ATOM 4459 C C . LYS B 1 283 ? -18.875 2.188 -11.164 1 98 283 LYS B C 1
ATOM 4461 O O . LYS B 1 283 ? -19.531 2.018 -10.133 1 98 283 LYS B O 1
ATOM 4466 N N . ASP B 1 284 ? -18.938 1.385 -12.172 1 98.38 284 ASP B N 1
ATOM 4467 C CA . ASP B 1 284 ? -19.828 0.237 -12.188 1 98.38 284 ASP B CA 1
ATOM 4468 C C . ASP B 1 284 ? -19.5 -0.736 -11.062 1 98.38 284 ASP B C 1
ATOM 4470 O O . ASP B 1 284 ? -20.406 -1.263 -10.406 1 98.38 284 ASP B O 1
ATOM 4474 N N . GLN B 1 285 ? -18.25 -0.939 -10.852 1 98.5 285 GLN B N 1
ATOM 4475 C CA . GLN B 1 285 ? -17.844 -1.883 -9.82 1 98.5 285 GLN B CA 1
ATOM 4476 C C . GLN B 1 285 ? -18.141 -1.341 -8.43 1 98.5 285 GLN B C 1
ATOM 4478 O O . GLN B 1 285 ? -18.609 -2.074 -7.559 1 98.5 285 GLN B O 1
ATOM 4483 N N . LEU B 1 286 ? -17.797 -0.055 -8.18 1 98.12 286 LEU B N 1
ATOM 4484 C CA . LEU B 1 286 ? -18.078 0.531 -6.871 1 98.12 286 LEU B CA 1
ATOM 4485 C C . LEU B 1 286 ? -19.578 0.519 -6.582 1 98.12 286 LEU B C 1
ATOM 4487 O O . LEU B 1 286 ? -20 0.247 -5.453 1 98.12 286 LEU B O 1
ATOM 4491 N N . ASP B 1 287 ? -20.359 0.774 -7.59 1 98 287 ASP B N 1
ATOM 4492 C CA . ASP B 1 287 ? -21.797 0.708 -7.434 1 98 287 ASP B CA 1
ATOM 4493 C C . ASP B 1 287 ? -22.25 -0.719 -7.133 1 98 287 ASP B C 1
ATOM 4495 O O . ASP B 1 287 ? -23.125 -0.935 -6.277 1 98 287 ASP B O 1
ATOM 4499 N N . ARG B 1 288 ? -21.734 -1.646 -7.875 1 98.38 288 ARG B N 1
ATOM 4500 C CA . ARG B 1 288 ? -22.062 -3.055 -7.676 1 98.38 288 ARG B CA 1
ATOM 4501 C C . ARG B 1 288 ? -21.734 -3.492 -6.25 1 98.38 288 ARG B C 1
ATOM 4503 O O . ARG B 1 288 ? -22.578 -4.102 -5.578 1 98.38 288 ARG B O 1
ATOM 4510 N N . LEU B 1 289 ? -20.562 -3.158 -5.758 1 98.5 289 LEU B N 1
ATOM 4511 C CA . LEU B 1 289 ? -20.109 -3.504 -4.41 1 98.5 289 LEU B CA 1
ATOM 4512 C C . LEU B 1 289 ? -21.047 -2.895 -3.365 1 98.5 289 LEU B C 1
ATOM 4514 O O . LEU B 1 289 ? -21.453 -3.574 -2.42 1 98.5 289 LEU B O 1
ATOM 4518 N N . ARG B 1 290 ? -21.312 -1.672 -3.574 1 97.69 290 ARG B N 1
ATOM 4519 C CA . ARG B 1 290 ? -22.109 -0.949 -2.59 1 97.69 290 ARG B CA 1
ATOM 4520 C C . ARG B 1 290 ? -23.562 -1.417 -2.617 1 97.69 290 ARG B C 1
ATOM 4522 O O . ARG B 1 290 ? -24.125 -1.783 -1.581 1 97.69 290 ARG B O 1
ATOM 4529 N N . ARG B 1 291 ? -24.219 -1.459 -3.725 1 97.69 291 ARG B N 1
ATOM 4530 C CA . ARG B 1 291 ? -25.656 -1.658 -3.844 1 97.69 291 ARG B CA 1
ATOM 4531 C C . ARG B 1 291 ? -26.016 -3.135 -3.717 1 97.69 291 ARG B C 1
ATOM 4533 O O . ARG B 1 291 ? -27.016 -3.48 -3.09 1 97.69 291 ARG B O 1
ATOM 4540 N N . ARG B 1 292 ? -25.234 -3.977 -4.309 1 98 292 ARG B N 1
ATOM 4541 C CA . ARG B 1 292 ? -25.625 -5.383 -4.367 1 98 292 ARG B CA 1
ATOM 4542 C C . ARG B 1 292 ? -25.016 -6.16 -3.195 1 98 292 ARG B C 1
ATOM 4544 O O . ARG B 1 292 ? -25.609 -7.145 -2.734 1 98 292 ARG B O 1
ATOM 4551 N N . TYR B 1 293 ? -23.891 -5.652 -2.656 1 98.19 293 TYR B N 1
ATOM 4552 C CA . TYR B 1 293 ? -23.203 -6.473 -1.673 1 98.19 293 TYR B CA 1
ATOM 4553 C C . TYR B 1 293 ? -23.047 -5.73 -0.351 1 98.19 293 TYR B C 1
ATOM 4555 O O . TYR B 1 293 ? -22.484 -6.262 0.604 1 98.19 293 TYR B O 1
ATOM 4563 N N . GLY B 1 294 ? -23.438 -4.477 -0.318 1 97.56 294 GLY B N 1
ATOM 4564 C CA . GLY B 1 294 ? -23.438 -3.723 0.927 1 97.56 294 GLY B CA 1
ATOM 4565 C C . GLY B 1 294 ? -22.047 -3.301 1.366 1 97.56 294 GLY B C 1
ATOM 4566 O O . GLY B 1 294 ? -21.828 -3.029 2.547 1 97.56 294 GLY B O 1
ATOM 4567 N N . VAL B 1 295 ? -21.125 -3.246 0.482 1 98.19 295 VAL B N 1
ATOM 4568 C CA . VAL B 1 295 ? -19.75 -2.865 0.815 1 98.19 295 VAL B CA 1
ATOM 4569 C C . VAL B 1 295 ? -19.672 -1.361 1.072 1 98.19 295 VAL B C 1
ATOM 4571 O O . VAL B 1 295 ? -20.234 -0.568 0.306 1 98.19 295 VAL B O 1
ATOM 4574 N N . HIS B 1 296 ? -19.031 -1.019 2.119 1 97.81 296 HIS B N 1
ATOM 4575 C CA . HIS B 1 296 ? -18.719 0.39 2.352 1 97.81 296 HIS B CA 1
ATOM 4576 C C . HIS B 1 296 ? -17.656 0.894 1.382 1 97.81 296 HIS B C 1
ATOM 4578 O O . HIS B 1 296 ? -16.562 0.339 1.316 1 97.81 296 HIS B O 1
ATOM 4584 N N . ILE B 1 297 ? -17.984 1.957 0.662 1 97.69 297 ILE B N 1
ATOM 4585 C CA . ILE B 1 297 ? -17.031 2.57 -0.258 1 97.69 297 ILE B CA 1
ATOM 4586 C C . ILE B 1 297 ? -16.469 3.85 0.359 1 97.69 297 ILE B C 1
ATOM 4588 O O . ILE B 1 297 ? -17.188 4.852 0.479 1 97.69 297 ILE B O 1
ATOM 4592 N N . PRO B 1 298 ? -15.219 3.873 0.667 1 97.56 298 PRO B N 1
ATOM 4593 C CA . PRO B 1 298 ? -14.641 5.066 1.281 1 97.56 298 PRO B CA 1
ATOM 4594 C C . PRO B 1 298 ? -14.656 6.277 0.349 1 97.56 298 PRO B C 1
ATOM 4596 O O . PRO B 1 298 ? -14.492 6.129 -0.864 1 97.56 298 PRO B O 1
ATOM 4599 N N . GLY B 1 299 ? -14.773 7.469 0.901 1 96.38 299 GLY B N 1
ATOM 4600 C CA . GLY B 1 299 ? -14.68 8.711 0.146 1 96.38 299 GLY B CA 1
ATOM 4601 C C . GLY B 1 299 ? -16.031 9.367 -0.082 1 96.38 299 GLY B C 1
ATOM 4602 O O . GLY B 1 299 ? -16.094 10.586 -0.284 1 96.38 299 GLY B O 1
ATOM 4603 N N . ARG B 1 300 ? -17.141 8.633 -0.044 1 95.19 300 ARG B N 1
ATOM 4604 C CA . ARG B 1 300 ? -18.469 9.156 -0.377 1 95.19 300 ARG B CA 1
ATOM 4605 C C . ARG B 1 300 ? -18.953 10.133 0.685 1 95.19 300 ARG B C 1
ATOM 4607 O O . ARG B 1 300 ? -19.453 11.211 0.359 1 95.19 300 ARG B O 1
ATOM 4614 N N . SER B 1 301 ? -18.828 9.727 1.926 1 95.62 301 SER B N 1
ATOM 4615 C CA . SER B 1 301 ? -19.266 10.594 3.008 1 95.62 301 SER B CA 1
ATOM 4616 C C . SER B 1 301 ? -18.5 11.914 3.016 1 95.62 301 SER B C 1
ATOM 4618 O O . SER B 1 301 ? -19.047 12.961 3.336 1 95.62 301 SER B O 1
ATOM 4620 N N . ARG B 1 302 ? -17.25 11.859 2.691 1 96.25 302 ARG B N 1
ATOM 4621 C CA . ARG B 1 302 ? -16.422 13.055 2.621 1 96.25 302 ARG B CA 1
ATOM 4622 C C . ARG B 1 302 ? -16.891 13.992 1.515 1 96.25 302 ARG B C 1
ATOM 4624 O O . ARG B 1 302 ? -16.969 15.203 1.712 1 96.25 302 ARG B O 1
ATOM 4631 N N . ALA B 1 303 ? -17.188 13.414 0.41 1 96.5 303 ALA B N 1
ATOM 4632 C CA . ALA B 1 303 ? -17.672 14.195 -0.726 1 96.5 303 ALA B CA 1
ATOM 4633 C C . ALA B 1 303 ? -19 14.867 -0.403 1 96.5 303 ALA B C 1
ATOM 4635 O O . ALA B 1 303 ? -19.219 16.031 -0.747 1 96.5 303 ALA B O 1
ATOM 4636 N N . GLU B 1 304 ? -19.859 14.156 0.225 1 96.88 304 GLU B N 1
ATOM 4637 C CA . GLU B 1 304 ? -21.141 14.703 0.625 1 96.88 304 GLU B CA 1
ATOM 4638 C C . GLU B 1 304 ? -20.969 15.852 1.618 1 96.88 304 GLU B C 1
ATOM 4640 O O . GLU B 1 304 ? -21.641 16.875 1.513 1 96.88 304 GLU B O 1
ATOM 4645 N N . ALA B 1 305 ? -20.125 15.602 2.555 1 97.81 305 ALA B N 1
ATOM 4646 C CA . ALA B 1 305 ? -19.844 16.641 3.549 1 97.81 305 ALA B CA 1
ATOM 4647 C C . ALA B 1 305 ? -19.297 17.891 2.889 1 97.81 305 ALA B C 1
ATOM 4649 O O . ALA B 1 305 ? -19.672 19.016 3.254 1 97.81 305 ALA B O 1
ATOM 4650 N N . ALA B 1 306 ? -18.406 17.734 2.002 1 97.44 306 ALA B N 1
ATOM 4651 C CA . ALA B 1 306 ? -17.797 18.875 1.308 1 97.44 306 ALA B CA 1
ATOM 4652 C C . ALA B 1 306 ? -18.844 19.656 0.536 1 97.44 306 ALA B C 1
ATOM 4654 O O . ALA B 1 306 ? -18.812 20.891 0.508 1 97.44 306 ALA B O 1
ATOM 4655 N N . GLU B 1 307 ? -19.719 18.969 -0.129 1 97.06 307 GLU B N 1
ATOM 4656 C CA . GLU B 1 307 ? -20.797 19.625 -0.858 1 97.06 307 GLU B CA 1
ATOM 4657 C C . GLU B 1 307 ? -21.703 20.422 0.085 1 97.06 307 GLU B C 1
ATOM 4659 O O . GLU B 1 307 ? -22.109 21.547 -0.235 1 97.06 307 GLU B O 1
ATOM 4664 N N . LYS B 1 308 ? -22 19.859 1.167 1 97.56 308 LYS B N 1
ATOM 4665 C CA . LYS B 1 308 ? -22.812 20.562 2.17 1 97.56 308 LYS B CA 1
ATOM 4666 C C . LYS B 1 308 ? -22.094 21.797 2.697 1 97.56 308 LYS B C 1
ATOM 4668 O O . LYS B 1 308 ? -22.719 22.844 2.902 1 97.56 308 LYS B O 1
ATOM 4673 N N . ALA B 1 309 ? -20.859 21.609 2.936 1 97.94 309 ALA B N 1
ATOM 4674 C CA . ALA B 1 309 ? -20.062 22.719 3.445 1 97.94 309 ALA B CA 1
ATOM 4675 C C . ALA B 1 309 ? -20 23.875 2.436 1 97.94 309 ALA B C 1
ATOM 4677 O O . ALA B 1 309 ? -19.984 25.047 2.816 1 97.94 309 ALA B O 1
ATOM 4678 N N . LYS B 1 310 ? -19.891 23.578 1.229 1 97.12 310 LYS B N 1
ATOM 4679 C CA . LYS B 1 310 ? -19.875 24.594 0.178 1 97.12 310 LYS B CA 1
ATOM 4680 C C . LYS B 1 310 ? -21.156 25.406 0.175 1 97.12 310 LYS B C 1
ATOM 4682 O O . LYS B 1 310 ? -21.141 26.625 -0.027 1 97.12 310 LYS B O 1
ATOM 4687 N N . ALA B 1 311 ? -22.219 24.734 0.403 1 96.69 311 ALA B N 1
ATOM 4688 C CA . ALA B 1 311 ? -23.531 25.359 0.334 1 96.69 311 ALA B CA 1
ATOM 4689 C C . ALA B 1 311 ? -23.875 26.062 1.639 1 96.69 311 ALA B C 1
ATOM 4691 O O . ALA B 1 311 ? -24.469 27.141 1.626 1 96.69 311 ALA B O 1
ATOM 4692 N N . ARG B 1 312 ? -23.422 25.469 2.76 1 96.75 312 ARG B N 1
ATOM 4693 C CA . ARG B 1 312 ? -23.969 25.922 4.039 1 96.75 312 ARG B CA 1
ATOM 4694 C C . ARG B 1 312 ? -22.859 26.406 4.965 1 96.75 312 ARG B C 1
ATOM 4696 O O . ARG B 1 312 ? -23.125 26.938 6.043 1 96.75 312 ARG B O 1
ATOM 4703 N N . GLY B 1 313 ? -21.719 26.188 4.547 1 97.56 313 GLY B N 1
ATOM 4704 C CA . GLY B 1 313 ? -20.609 26.516 5.418 1 97.56 313 GLY B CA 1
ATOM 4705 C C . GLY B 1 313 ? -20.234 25.406 6.375 1 97.56 313 GLY B C 1
ATOM 4706 O O . GLY B 1 313 ? -20.625 24.25 6.176 1 97.56 313 GLY B O 1
ATOM 4707 N N . ILE B 1 314 ? -19.344 25.734 7.289 1 97.5 314 ILE B N 1
ATOM 4708 C CA . ILE B 1 314 ? -18.875 24.75 8.266 1 97.5 314 ILE B CA 1
ATOM 4709 C C . ILE B 1 314 ? -19.266 25.203 9.672 1 97.5 314 ILE B C 1
ATOM 4711 O O . ILE B 1 314 ? -19.391 26.391 9.938 1 97.5 314 ILE B O 1
ATOM 4715 N N . THR B 1 315 ? -19.484 24.266 10.539 1 95.81 315 THR B N 1
ATOM 4716 C CA . THR B 1 315 ? -19.75 24.5 11.953 1 95.81 315 THR B CA 1
ATOM 4717 C C . THR B 1 315 ? -18.516 24.172 12.797 1 95.81 315 THR B C 1
ATOM 4719 O O . THR B 1 315 ? -17.922 23.109 12.648 1 95.81 315 THR B O 1
ATOM 4722 N N . THR B 1 316 ? -18.062 25.109 13.562 1 95.44 316 THR B N 1
ATOM 4723 C CA . THR B 1 316 ? -16.922 24.891 14.445 1 95.44 316 THR B CA 1
ATOM 4724 C C . THR B 1 316 ? -17.141 25.578 15.797 1 95.44 316 THR B C 1
ATOM 4726 O O . THR B 1 316 ? -18.125 26.312 15.977 1 95.44 316 THR B O 1
ATOM 4729 N N . SER B 1 317 ? -16.359 25.188 16.797 1 94.56 317 SER B N 1
ATOM 4730 C CA . SER B 1 317 ? -16.531 25.75 18.125 1 94.56 317 SER B CA 1
ATOM 4731 C C . SER B 1 317 ? -16.062 27.203 18.188 1 94.56 317 SER B C 1
ATOM 4733 O O . SER B 1 317 ? -15.094 27.578 17.516 1 94.56 317 SER B O 1
ATOM 4735 N N . ARG B 1 318 ? -16.688 28.031 19.078 1 96.19 318 ARG B N 1
ATOM 4736 C CA . ARG B 1 318 ? -16.297 29.406 19.312 1 96.19 318 ARG B CA 1
ATOM 4737 C C . ARG B 1 318 ? -14.875 29.5 19.859 1 96.19 318 ARG B C 1
ATOM 4739 O O . ARG B 1 318 ? -14.141 30.438 19.562 1 96.19 318 ARG B O 1
ATOM 4746 N N . ALA B 1 319 ? -14.555 28.547 20.641 1 96.44 319 ALA B N 1
ATOM 4747 C CA . ALA B 1 319 ? -13.227 28.516 21.25 1 96.44 319 ALA B CA 1
ATOM 4748 C C . ALA B 1 319 ? -12.148 28.359 20.172 1 96.44 319 ALA B C 1
ATOM 4750 O O . ALA B 1 319 ? -11.094 29 20.25 1 96.44 319 ALA B O 1
ATOM 4751 N N . VAL B 1 320 ? -12.383 27.562 19.219 1 96.88 320 VAL B N 1
ATOM 4752 C CA . VAL B 1 320 ? -11.438 27.328 18.125 1 96.88 320 VAL B CA 1
ATOM 4753 C C . VAL B 1 320 ? -11.289 28.609 17.297 1 96.88 320 VAL B C 1
ATOM 4755 O O . VAL B 1 320 ? -10.172 29.031 16.984 1 96.88 320 VAL B O 1
ATOM 4758 N N . VAL B 1 321 ? -12.398 29.219 16.984 1 97.31 321 VAL B N 1
ATOM 4759 C CA . VAL B 1 321 ? -12.383 30.438 16.172 1 97.31 321 VAL B CA 1
ATOM 4760 C C . VAL B 1 321 ? -11.664 31.547 16.938 1 97.31 321 VAL B C 1
ATOM 4762 O O . VAL B 1 321 ? -10.898 32.312 16.344 1 97.31 321 VAL B O 1
ATOM 4765 N N . GLN B 1 322 ? -11.914 31.641 18.188 1 97.62 322 GLN B N 1
ATOM 4766 C CA . GLN B 1 322 ? -11.273 32.656 19 1 97.62 322 GLN B CA 1
ATOM 4767 C C . GLN B 1 322 ? -9.758 32.469 19.031 1 97.62 322 GLN B C 1
ATOM 4769 O O . GLN B 1 322 ? -9.008 33.438 18.859 1 97.62 322 GLN B O 1
ATOM 4774 N N . ARG B 1 323 ? -9.344 31.266 19.219 1 97.56 323 ARG B N 1
ATOM 4775 C CA . ARG B 1 323 ? -7.91 30.984 19.266 1 97.56 323 ARG B CA 1
ATOM 4776 C C . ARG B 1 323 ? -7.25 31.328 17.922 1 97.56 323 ARG B C 1
ATOM 4778 O O . ARG B 1 323 ? -6.168 31.922 17.906 1 97.56 323 ARG B O 1
ATOM 4785 N N . ILE B 1 324 ? -7.875 30.953 16.859 1 98.31 324 ILE B N 1
ATOM 4786 C CA . ILE B 1 324 ? -7.344 31.25 15.523 1 98.31 324 ILE B CA 1
ATOM 4787 C C . ILE B 1 324 ? -7.324 32.75 15.297 1 98.31 324 ILE B C 1
ATOM 4789 O O . ILE B 1 324 ? -6.367 33.281 14.734 1 98.31 324 ILE B O 1
ATOM 4793 N N . SER B 1 325 ? -8.344 33.469 15.797 1 97.81 325 SER B N 1
ATOM 4794 C CA . SER B 1 325 ? -8.453 34.906 15.625 1 97.81 325 SER B CA 1
ATOM 4795 C C . SER B 1 325 ? -7.328 35.625 16.344 1 97.81 325 SER B C 1
ATOM 4797 O O . SER B 1 325 ? -6.883 36.688 15.898 1 97.81 325 SER B O 1
ATOM 4799 N N . GLU B 1 326 ? -6.875 35.062 17.422 1 97.75 326 GLU B N 1
ATOM 4800 C CA . GLU B 1 326 ? -5.766 35.656 18.156 1 97.75 326 GLU B CA 1
ATOM 4801 C C . GLU B 1 326 ? -4.512 35.75 17.281 1 97.75 326 GLU B C 1
ATOM 4803 O O . GLU B 1 326 ? -3.764 36.719 17.359 1 97.75 326 GLU B O 1
ATOM 4808 N N . PHE B 1 327 ? -4.281 34.75 16.484 1 97.75 327 PHE B N 1
ATOM 4809 C CA . PHE B 1 327 ? -3.143 34.781 15.578 1 97.75 327 PHE B CA 1
ATOM 4810 C C . PHE B 1 327 ? -3.379 35.75 14.438 1 97.75 327 PHE B C 1
ATOM 4812 O O . PHE B 1 327 ? -2.455 36.438 14.008 1 97.75 327 PHE B O 1
ATOM 4819 N N . ALA B 1 328 ? -4.613 35.781 13.961 1 96.75 328 ALA B N 1
ATOM 4820 C CA . ALA B 1 328 ? -4.953 36.656 12.844 1 96.75 328 ALA B CA 1
ATOM 4821 C C . ALA B 1 328 ? -4.762 38.125 13.211 1 96.75 328 ALA B C 1
ATOM 4823 O O . ALA B 1 328 ? -4.359 38.938 12.375 1 96.75 328 ALA B O 1
ATOM 4824 N N . GLU B 1 329 ? -5.008 38.469 14.438 1 95.31 329 GLU B N 1
ATOM 4825 C CA . GLU B 1 329 ? -4.895 39.844 14.93 1 95.31 329 GLU B CA 1
ATOM 4826 C C . GLU B 1 329 ? -3.441 40.312 14.938 1 95.31 329 GLU B C 1
ATOM 4828 O O . GLU B 1 329 ? -3.166 41.5 14.828 1 95.31 329 GLU B O 1
ATOM 4833 N N . ARG B 1 330 ? -2.631 39.406 15.047 1 91.62 330 ARG B N 1
ATOM 4834 C CA . ARG B 1 330 ? -1.209 39.719 15.055 1 91.62 330 ARG B CA 1
ATOM 4835 C C . ARG B 1 330 ? -0.749 40.188 13.672 1 91.62 330 ARG B C 1
ATOM 4837 O O . ARG B 1 330 ? 0.239 40.906 13.555 1 91.62 330 ARG B O 1
ATOM 4844 N N . TYR B 1 331 ? -1.33 39.656 12.656 1 88.19 331 TYR B N 1
ATOM 4845 C CA . TYR B 1 331 ? -0.995 40.094 11.305 1 88.19 331 TYR B CA 1
ATOM 4846 C C . TYR B 1 331 ? -1.554 41.469 11.023 1 88.19 331 TYR B C 1
ATOM 4848 O O . TYR B 1 331 ? -0.913 42.281 10.344 1 88.19 331 TYR B O 1
ATOM 4856 N N . SER B 1 332 ? -2.756 41.781 11.438 1 81.19 332 SER B N 1
ATOM 4857 C CA . SER B 1 332 ? -3.428 43.031 11.227 1 81.19 332 SER B CA 1
ATOM 4858 C C . SER B 1 332 ? -2.803 44.156 12.078 1 81.19 332 SER B C 1
ATOM 4860 O O . SER B 1 332 ? -3.045 45.344 11.844 1 81.19 332 SER B O 1
ATOM 4862 N N . ALA B 1 333 ? -2.053 43.75 13.039 1 74.06 333 ALA B N 1
ATOM 4863 C CA . ALA B 1 333 ? -1.441 44.75 13.914 1 74.06 333 ALA B CA 1
ATOM 4864 C C . ALA B 1 333 ? -0.128 45.25 13.336 1 74.06 333 ALA B C 1
ATOM 4866 O O . ALA B 1 333 ? 0.598 44.5 12.672 1 74.06 333 ALA B O 1
#

Nearest PDB structures (foldseek):
  1wtj-assembly1_A  TM=9.572E-01  e=8.813E-33  Pseudomonas syringae pv. tomato
  1z2i-assembly1_B  TM=9.117E-01  e=4.624E-30  Agrobacterium tumefaciens
  1xrh-assembly1_B  TM=9.358E-01  e=6.472E-28  Escherichia coli
  2x06-assembly1_G  TM=9.055E-01  e=2.895E-28  Methanocaldococcus jannaschii
  1v9n-assembly1_A-2  TM=8.510E-01  e=3.220E-26  Pyrococcus horikoshii OT3

InterPro domains:
  IPR003767 Malate/L-lactate dehydrogenase-like [PF02615] (5-324)
  IPR003767 Malate/L-lactate dehydrogenase-like [PTHR11091] (19-331)
  IPR036111 Malate/L-sulfolactate/L-lactate dehydrogenase-like superfamily [SSF89733] (1-332)
  IPR043143 Malate/L-sulfolactate/L-lactate dehydrogenase-like, NADPH binding domain [G3DSA:3.30.1370.60] (67-298)
  IPR043144 Malate/L-sulfolactate/L-lactate dehydrogenase-like, alpha-helical domain [G3DSA:1.10.1530.10] (18-331)

pLDDT: mean 96.54, std 3.42, range [73.88, 98.94]

Secondary structure (DSSP, 8-state):
-EE-HHHHHHHHHHHHHHHT--HHHHHHHHHHHHHHHHTT-GGGTHHHHHHHHHHHHHTSS-TT---EEEEEETTEEEEE-TTS-HHHHHHHHHHHHHHHHHHHSEEEEEEEEE---S-THHHHHHHHHTT-EEEEEE--S--EE-TT-SSEEE----EEEEE--TTSPPEEEEE-SBSS-HHHHHHHHHHT----TTSEE-TTS-EE--HHHHHTSEE-BTTHHHHHHHHHHHHIIIIITTTPPPGGGPPPSSSSS----EEEEEEEE-GGGT-TTHHHHHHHHHHIIIIIH----TTHHHHHHHHHHHHH-EE--HHHHHHHHHHHHHHH-/-EE-HHHHHHHHHHHHHHTT--HHHHHHHHHHHHHHHHTT-GGGTHHHHHHHHHHHHHTSS-TT---EEEEEETTEEEEE-TTS-HHHHHHHHHHHHHHHHHHHSEEEEEEEEE---S-THHHHHHHHTTT-EEEEEE--S--EE-TT-SSEEE----EEEEE--TTSPPEEEEE-SBSS-HHHHHHHHHHT----TTSEE-TTS-B---HHHHHTSEE-BTTHHHHHHHHHHHHIIIIITTTPPPGGGPPPSSSSS----EEEEEEEE-GGGT-TTHHHHHHHHHHIIIIIH----TTHHHHHHHHHHHHH-EE--HHHHHHHHHHHHHHH-

Solvent-accessible surface area (backbone atoms only — not comparable to full-atom values): 29877 Å² total; per-residue (Å²): 80,79,36,47,60,65,58,48,45,53,48,42,31,37,14,30,39,30,26,54,24,37,70,66,47,15,50,37,52,31,53,53,28,52,50,27,38,27,32,66,37,50,82,40,2,68,64,37,44,50,57,52,37,51,26,29,60,54,44,20,23,34,32,71,43,71,49,47,74,47,62,75,24,80,27,29,37,38,29,39,17,65,30,5,55,46,48,43,48,48,67,74,37,46,70,60,45,51,51,28,7,67,61,27,33,38,21,37,43,32,23,12,26,7,31,74,65,69,58,58,38,61,62,20,44,58,42,13,76,72,56,18,32,23,38,34,23,26,39,34,38,44,42,17,21,39,32,81,23,52,47,47,47,31,18,53,20,31,40,16,39,15,30,37,26,50,95,54,70,38,44,35,43,63,46,59,25,31,53,57,58,69,64,57,40,52,50,26,38,74,65,71,36,75,46,62,82,67,37,21,18,18,69,87,45,41,80,37,38,47,25,64,46,27,74,61,32,9,33,23,23,25,42,48,56,66,21,18,50,50,27,50,52,20,38,40,49,1,13,48,39,31,61,17,37,46,22,74,68,18,42,49,89,87,48,77,49,50,38,31,19,15,13,38,24,37,39,37,31,29,37,54,66,59,22,77,57,32,36,55,54,40,32,53,47,54,48,45,39,32,74,76,46,47,25,67,67,52,32,50,68,33,48,52,34,31,53,47,17,73,76,72,17,44,77,46,58,64,68,55,53,51,58,44,45,58,31,23,48,52,48,79,94,81,81,35,46,59,66,57,48,45,52,49,42,30,38,14,29,40,29,28,54,25,37,70,66,46,14,50,36,51,29,53,54,28,51,51,26,39,29,33,64,38,50,82,43,2,68,65,38,45,50,56,52,38,52,25,30,60,55,43,20,24,34,32,69,43,71,49,45,76,46,64,74,23,81,25,30,36,38,30,41,16,63,29,5,56,45,48,43,49,48,67,74,36,47,69,60,46,51,52,29,7,65,62,27,34,38,22,38,43,30,22,14,26,8,29,73,64,69,57,57,38,60,62,23,45,58,41,13,75,72,58,17,34,23,38,34,23,25,39,35,39,44,41,17,21,39,32,81,24,54,47,46,48,31,19,52,20,31,38,15,39,15,30,38,26,49,97,54,68,39,42,36,44,63,45,59,24,30,52,57,58,69,65,57,41,52,49,26,38,76,64,70,35,74,46,62,81,66,36,20,16,17,69,87,44,42,81,35,38,46,24,64,44,27,74,61,31,9,33,24,23,25,43,49,57,66,20,18,52,50,28,50,51,20,38,40,50,1,14,48,37,32,62,17,37,47,22,74,68,17,41,46,90,86,47,75,49,51,39,30,19,16,12,37,23,38,41,36,31,28,38,54,68,60,21,79,58,32,34,55,53,40,32,53,48,54,46,45,38,33,74,77,46,47,24,65,69,53,31,50,68,33,49,53,34,30,56,48,17,74,76,71,19,46,78,48,59,64,67,54,53,50,57,44,45,58,31,22,49,53,49,78,95

Radius of gyration: 25.12 Å; Cα contacts (8 Å, |Δi|>4): 1748; chains: 2; bounding box: 51×86×58 Å

Organism: Mesorhizobium plurifarium (NCBI:txid69974)

Foldseek 3Di:
DFDALVRQLVLQLLLLVLLPADNLLSNQLSVLQSLCQLLVNP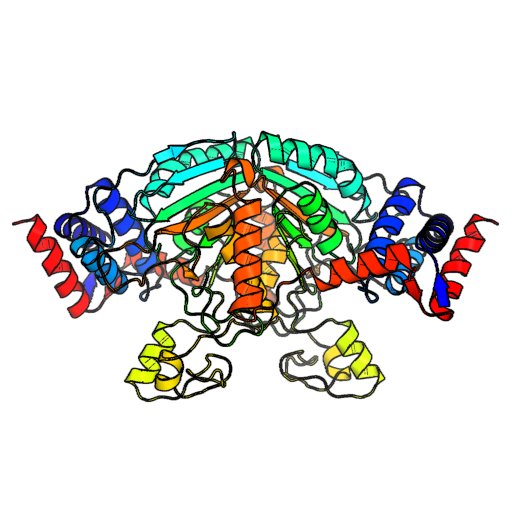VLHLLVSLLVSLLSNLQQAVRHFDWDWDDPDQQEIFIERRSHAPRRSCVVCVVVNLVSCVVVQKHKYKYWQHFDHRWPLSNQQVLQVVQWKKKKWKWAAFFAAAAPGWATFTHLTWMWTWGAAPPAGIQIDTDGQFPDDLVVLVVCQVVVHFADWQFAAFCVSHTGRGSVRRVRTHTYGPPHNVSSVVRVVSQCQFCVVNVYDRNNQADDSNDHNHHRGMMMMMMIGNCCVVPVCVNHVVNVVVCCCCVVVNDDGHPRSSVVSSVCCNVGNGDDDPVSSVSSNVSSVSSVD/DFDALVRQLVLQLLLLVLLPADNLLSNQLSVLQSLCQLLVNPVLHLLVSLLVSLLSNLQQAVRHFDWDWDDPDQQEIFIERRSHAPRRSCVVCVVVNLVSCVVVQKHKYKYWNHFDHRWPLSNQQVLQVVQWKKKKWKWAAFFAAAAPGWATFTHLTWMWTWGAAPPAGIQIDTDGQFPDDLVVLVVCQVVVHFADWQFAAFCVSHTGRGSVRRVRTHTYGPPHNVSSVVRVVSQCQFCVVNVYDRNNQADDSNDHNHHRGMMMMMMIGNCCVVPVCVNHVVNVVVCCCCPVVNDDGHRRSSVVSSVCCNVGNGDDDPVSSVSSNVSSVSSVD

Sequence (666 aa):
MQLTLDQATGLCRMAALGAGANEEAAQSLTASIIAAEAEGLSTVGLSHFIDYLEALEAGRIDGNADPVITRPALAVYLSDAGGGLAHTGFDRTIDDLVKAAKLFGVSIFSQKNAYTCGALGYFTGRLAEQGLVSFAATNGPAVLAGSGSVKPVYCTNPMSFASPAADGPPLIIDQSSSATAFVNIRKAAEDAKKIPEGWALDASGNPTTDPAAAMKGAMLAFGGQRGANIALMVEVLAAGISGANWSLDAPWFTGGPDSPGTGLFVLAIEPKLLDPDFEQRMKDQLDRLRRRYGVHIPGRSRAEAAEKAKARGITTSRAVVQRISEFAERYSAMQLTLDQATGLCRMAALGAGANEEAAQSLTASIIAAEAEGLSTVGLSHFIDYLEALEAGRIDGNADPVITRPALAVYLSDAGGGLAHTGFDRTIDDLVKAAKLFGVSIFSQKNAYTCGALGYFTGRLAEQGLVSFAATNGPAVLAGSGSVKPVYCTNPMSFASPAADGPPLIIDQSSSATAFVNIRKAAEDAKKIPEGWALDASGNPTTDPAAAMKGAMLAFGGQRGANIALMVEVLAAGISGANWSLDAPWFTGGPDSPGTGLFVLAIEPKLLDPDFEQRMKDQLDRLRRRYGVHIPGRSRAEAAEKAKARGITTSRAVVQRISEFAERYSA